Protein AF-0000000078836961 (afdb_homodimer)

Foldseek 3Di:
DPCPPLNVLVVCLVVLCVVQVVLVVLQVVLVVLLVPQDPCVLQCVVFFDDDDDEDDDPAFDDPVVLCVLVVADFPDWDWDDQLHFIWIWTQHPVGTWIAGGHPRHTDFCDQVNLLVSSVSTGPDDFHWPDWDWAADDDLVCLPHDDTWIWTWGPDPFRKTFTAHRHYRDGPGIGTNSNVSNLVSLCSNLVPVDNSPDNPDPVNVVSVVSVVSSVVSVVVVVVVVDDCVNCCVVVVVVVVVVVVVVVVVVVPDDPVVVPPPPDD/DPCPPLNVLVVCLVVLCVVQVVLVVLQVVLVVLLVPQDPCVLQCVVFFDDDDDEDDDPAFDDPVVLCVLVVADFPDWDWDDQLHFIWIWTQHPVGTWIAGGHPRHTDFCDQVNLLVSSCSTGPDDFHWPDWDWAADDDLVCLPHDDTWIWTWGPDPFRKTFTAHRHHRDGPGIGTNSNVSNLVSLCSNLVPVDNSPDNPDPVNVVSVVSVVSSVVSVVVVVVVVDDCVNCCVVVVVVVVVVVVVVVVVVVPDDPVVVPPPPDD

Organism: Phenylobacterium zucineum (strain HLK1) (NCBI:txid450851)

Structure (mmCIF, N/CA/C/O backbone):
data_AF-0000000078836961-model_v1
#
loop_
_entity.id
_entity.type
_entity.pdbx_description
1 polymer Peptidase
#
loop_
_atom_site.group_PDB
_atom_site.id
_atom_site.type_symbol
_atom_site.label_atom_id
_atom_site.label_alt_id
_atom_site.label_comp_id
_atom_site.label_asym_id
_atom_site.label_entity_id
_atom_site.label_seq_id
_atom_site.pdbx_PDB_ins_code
_atom_site.Cartn_x
_atom_site.Cartn_y
_atom_site.Cartn_z
_atom_site.occupancy
_atom_site.B_iso_or_equiv
_atom_site.auth_seq_id
_atom_site.auth_comp_id
_atom_site.auth_asym_id
_atom_site.auth_atom_id
_atom_site.pdbx_PDB_model_num
ATOM 1 N N . MET A 1 1 ? 7.582 53 4.668 1 38.72 1 MET A N 1
ATOM 2 C CA . MET A 1 1 ? 7.508 52.188 5.883 1 38.72 1 MET A CA 1
ATOM 3 C C . MET A 1 1 ? 8.312 50.906 5.734 1 38.72 1 MET A C 1
ATOM 5 O O . MET A 1 1 ? 8.039 50.094 4.84 1 38.72 1 MET A O 1
ATOM 9 N N . THR A 1 2 ? 9.5 50.844 5.988 1 48.75 2 THR A N 1
ATOM 10 C CA . THR A 1 2 ? 10.445 49.75 5.844 1 48.75 2 THR A CA 1
ATOM 11 C C . THR A 1 2 ? 9.914 48.469 6.512 1 48.75 2 THR A C 1
ATOM 13 O O . THR A 1 2 ? 9.711 48.469 7.727 1 48.75 2 THR A O 1
ATOM 16 N N . TRP A 1 3 ? 9.133 47.812 5.863 1 58.78 3 TRP A N 1
ATOM 17 C CA . TRP A 1 3 ? 8.555 46.625 6.457 1 58.78 3 TRP A CA 1
ATOM 18 C C . TRP A 1 3 ? 9.648 45.719 7.004 1 58.78 3 TRP A C 1
ATOM 20 O O . TRP A 1 3 ? 10.555 45.312 6.27 1 58.78 3 TRP A O 1
ATOM 30 N N . SER A 1 4 ? 9.945 45.75 8.289 1 77.62 4 SER A N 1
ATOM 31 C CA . SER A 1 4 ? 10.891 44.844 8.914 1 77.62 4 SER A CA 1
ATOM 32 C C . SER A 1 4 ? 10.594 43.375 8.523 1 77.62 4 SER A C 1
ATOM 34 O O . SER A 1 4 ? 9.453 43.031 8.234 1 77.62 4 SER A O 1
ATOM 36 N N . PRO A 1 5 ? 11.586 42.719 8.016 1 84.88 5 PRO A N 1
ATOM 37 C CA . PRO A 1 5 ? 11.438 41.344 7.613 1 84.88 5 PRO A CA 1
ATOM 38 C C . PRO A 1 5 ? 10.445 40.562 8.492 1 84.88 5 PRO A C 1
ATOM 40 O O . PRO A 1 5 ? 9.688 39.719 7.996 1 84.88 5 PRO A O 1
ATOM 43 N N . MET A 1 6 ? 10.297 40.938 9.656 1 87.25 6 MET A N 1
ATOM 44 C CA . MET A 1 6 ? 9.391 40.25 10.57 1 87.25 6 MET A CA 1
ATOM 45 C C . MET A 1 6 ? 7.949 40.656 10.32 1 87.25 6 MET A C 1
ATOM 47 O O . MET A 1 6 ? 7.031 39.844 10.461 1 87.25 6 MET A O 1
ATOM 51 N N . TYR A 1 7 ? 7.816 41.844 10 1 89.38 7 TYR A N 1
ATOM 52 C CA . TYR A 1 7 ? 6.477 42.344 9.664 1 89.38 7 TYR A CA 1
ATOM 53 C C . TYR A 1 7 ? 5.938 41.625 8.43 1 89.38 7 TYR A C 1
ATOM 55 O O . TYR A 1 7 ? 4.766 41.25 8.383 1 89.38 7 TYR A O 1
ATOM 63 N N . LEU A 1 8 ? 6.785 41.438 7.469 1 91 8 LEU A N 1
ATOM 64 C CA . LEU A 1 8 ? 6.391 40.75 6.242 1 91 8 LEU A CA 1
ATOM 65 C C . LEU A 1 8 ? 6.012 39.281 6.527 1 91 8 LEU A C 1
ATOM 67 O O . LEU A 1 8 ? 5.02 38.781 5.996 1 91 8 LEU A O 1
ATOM 71 N N . ILE A 1 9 ? 6.824 38.625 7.363 1 92.25 9 ILE A N 1
ATOM 72 C CA . ILE A 1 9 ? 6.547 37.25 7.699 1 92.25 9 ILE A CA 1
ATOM 73 C C . ILE A 1 9 ? 5.199 37.125 8.414 1 92.25 9 ILE A C 1
ATOM 75 O O . ILE A 1 9 ? 4.398 36.25 8.117 1 92.25 9 ILE A O 1
ATOM 79 N N . ARG A 1 10 ? 4.992 38.094 9.32 1 91.69 10 ARG A N 1
ATOM 80 C CA . ARG A 1 10 ? 3.738 38.094 10.062 1 91.69 10 ARG A CA 1
ATOM 81 C C . ARG A 1 10 ? 2.551 38.312 9.133 1 91.69 10 ARG A C 1
ATOM 83 O O . ARG A 1 10 ? 1.529 37.625 9.242 1 91.69 10 ARG A O 1
ATOM 90 N N . TRP A 1 11 ? 2.756 39.25 8.273 1 90.62 11 TRP A N 1
ATOM 91 C CA . TRP A 1 11 ? 1.694 39.594 7.336 1 90.62 11 TRP A CA 1
ATOM 92 C C . TRP A 1 11 ? 1.412 38.438 6.383 1 90.62 11 TRP A C 1
ATOM 94 O O . TRP A 1 11 ? 0.256 38.062 6.176 1 90.62 11 TRP A O 1
ATOM 104 N N . LEU A 1 12 ? 2.375 37.844 5.836 1 92.56 12 LEU A N 1
ATOM 105 C CA . LEU A 1 12 ? 2.217 36.719 4.922 1 92.56 12 LEU A CA 1
ATOM 106 C C . LEU A 1 12 ? 1.628 35.5 5.645 1 92.56 12 LEU A C 1
ATOM 108 O O . LEU A 1 12 ? 0.776 34.812 5.094 1 92.56 12 LEU A O 1
ATOM 112 N N . HIS A 1 13 ? 2.158 35.281 6.859 1 93.12 13 HIS A N 1
ATOM 113 C CA . HIS A 1 13 ? 1.645 34.156 7.641 1 93.12 13 HIS A CA 1
ATOM 114 C C . HIS A 1 13 ? 0.149 34.312 7.898 1 93.12 13 HIS A C 1
ATOM 116 O O . HIS A 1 13 ? -0.603 33.344 7.793 1 93.12 13 HIS A O 1
ATOM 122 N N . LYS A 1 14 ? -0.235 35.5 8.211 1 91.81 14 LYS A N 1
ATOM 123 C CA . LYS A 1 14 ? -1.642 35.781 8.477 1 91.81 14 LYS A CA 1
ATOM 124 C C . LYS A 1 14 ? -2.506 35.469 7.254 1 91.81 14 LYS A C 1
ATOM 126 O O . LYS A 1 14 ? -3.494 34.75 7.344 1 91.81 14 LYS A O 1
ATOM 131 N N . TRP A 1 15 ? -2.17 35.969 6.109 1 90 15 TRP A N 1
ATOM 132 C CA . TRP A 1 15 ? -2.973 35.875 4.898 1 90 15 TRP A CA 1
ATOM 133 C C . TRP A 1 15 ? -2.902 34.438 4.332 1 90 15 TRP A C 1
ATOM 135 O O . TRP A 1 15 ? -3.91 33.906 3.873 1 90 15 TRP A O 1
ATOM 145 N N . PHE A 1 16 ? -1.738 33.812 4.34 1 91.5 16 PHE A N 1
ATOM 146 C CA . PHE A 1 16 ? -1.614 32.406 3.912 1 91.5 16 PHE A CA 1
ATOM 147 C C . PHE A 1 16 ? -2.359 31.484 4.863 1 91.5 16 PHE A C 1
ATOM 149 O O . PHE A 1 16 ? -2.924 30.484 4.438 1 91.5 16 PHE A O 1
ATOM 156 N N . GLY A 1 17 ? -2.266 31.859 6.09 1 91.19 17 GLY A N 1
ATOM 157 C CA . GLY A 1 17 ? -2.998 31.078 7.078 1 91.19 17 GLY A CA 1
ATOM 158 C C . GLY A 1 17 ? -4.492 31.047 6.82 1 91.19 17 GLY A C 1
ATOM 159 O O . GLY A 1 17 ? -5.152 30.047 7.102 1 91.19 17 GLY A O 1
ATOM 160 N N . LEU A 1 18 ? -4.969 32.094 6.27 1 86.56 18 LEU A N 1
ATOM 161 C CA . LEU A 1 18 ? -6.395 32.156 5.965 1 86.56 18 LEU A CA 1
ATOM 162 C C . LEU A 1 18 ? -6.766 31.141 4.871 1 86.56 18 LEU A C 1
ATOM 164 O O . LEU A 1 18 ? -7.82 30.516 4.938 1 86.56 18 LEU A O 1
ATOM 168 N N . VAL A 1 19 ? -5.926 30.969 3.951 1 86.81 19 VAL A N 1
ATOM 169 C CA . VAL A 1 19 ? -6.172 30.094 2.809 1 86.81 19 VAL A CA 1
ATOM 170 C C . VAL A 1 19 ? -5.867 28.641 3.188 1 86.81 19 VAL A C 1
ATOM 172 O O . VAL A 1 19 ? -6.621 27.734 2.846 1 86.81 19 VAL A O 1
ATOM 175 N N . LEU A 1 20 ? -4.859 28.469 4.008 1 92.25 20 LEU A N 1
ATOM 176 C CA . LEU A 1 20 ? -4.312 27.125 4.234 1 92.25 20 LEU A CA 1
ATOM 177 C C . LEU A 1 20 ? -4.703 26.609 5.609 1 92.25 20 LEU A C 1
ATOM 179 O O . LEU A 1 20 ? -4.582 25.406 5.883 1 92.25 20 LEU A O 1
ATOM 183 N N . GLY A 1 21 ? -5.156 27.531 6.457 1 88.94 21 GLY A N 1
ATOM 184 C CA . GLY A 1 21 ? -5.449 27.141 7.828 1 88.94 21 GLY A CA 1
ATOM 185 C C . GLY A 1 21 ? -6.473 26.031 7.918 1 88.94 21 GLY A C 1
ATOM 186 O O . GLY A 1 21 ? -6.289 25.062 8.664 1 88.94 21 GLY A O 1
ATOM 187 N N . LEU A 1 22 ? -7.531 26.188 7.117 1 91.44 22 LEU A N 1
ATOM 188 C CA . LEU A 1 22 ? -8.562 25.141 7.113 1 91.44 22 LEU A CA 1
ATOM 189 C C . LEU A 1 22 ? -8 23.828 6.586 1 91.44 22 LEU A C 1
ATOM 191 O O . LEU A 1 22 ? -8.297 22.766 7.129 1 91.44 22 LEU A O 1
ATOM 195 N N . GLN A 1 23 ? -7.227 23.938 5.574 1 93.62 23 GLN A N 1
ATOM 196 C CA . GLN A 1 23 ? -6.621 22.734 5.004 1 93.62 23 GLN A CA 1
ATOM 197 C C . GLN A 1 23 ? -5.703 22.062 6.016 1 93.62 23 GLN A C 1
ATOM 199 O O . GLN A 1 23 ? -5.664 20.828 6.09 1 93.62 23 GLN A O 1
ATOM 204 N N . PHE A 1 24 ? -5 22.844 6.773 1 92.88 24 PHE A N 1
ATOM 205 C CA . PHE A 1 24 ? -4.141 22.281 7.809 1 92.88 24 PHE A CA 1
ATOM 206 C C . PHE A 1 24 ? -4.957 21.516 8.844 1 92.88 24 PHE A C 1
ATOM 208 O O . PHE A 1 24 ? -4.551 20.438 9.281 1 92.88 24 PHE A O 1
ATOM 215 N N . LEU A 1 25 ? -5.996 22.078 9.18 1 93.62 25 LEU A N 1
ATOM 216 C CA . LEU A 1 25 ? -6.871 21.406 10.133 1 93.62 25 LEU A CA 1
ATOM 217 C C . LEU A 1 25 ? -7.398 20.094 9.555 1 93.62 25 LEU A C 1
ATOM 219 O O . LEU A 1 25 ? -7.406 19.062 10.234 1 93.62 25 LEU A O 1
ATOM 223 N N . LEU A 1 26 ? -7.805 20.125 8.32 1 96.25 26 LEU A N 1
ATOM 224 C CA . LEU A 1 26 ? -8.312 18.922 7.66 1 96.25 26 LEU A CA 1
ATOM 225 C C . LEU A 1 26 ? -7.227 17.859 7.578 1 96.25 26 LEU A C 1
ATOM 227 O O . LEU A 1 26 ? -7.508 16.672 7.758 1 96.25 26 LEU A O 1
ATOM 231 N N . TRP A 1 27 ? -6 18.297 7.305 1 96.5 27 TRP A N 1
ATOM 232 C CA . TRP A 1 27 ? -4.879 17.359 7.254 1 96.5 27 TRP A CA 1
ATOM 233 C C . TRP A 1 27 ? -4.633 16.734 8.625 1 96.5 27 TRP A C 1
ATOM 235 O O . TRP A 1 27 ? -4.422 15.523 8.734 1 96.5 27 TRP A O 1
ATOM 245 N N . ALA A 1 28 ? -4.617 17.531 9.656 1 94.5 28 ALA A N 1
ATOM 246 C CA . ALA A 1 28 ? -4.371 17.031 11.008 1 94.5 28 ALA A CA 1
ATOM 247 C C . ALA A 1 28 ? -5.477 16.078 11.445 1 94.5 28 ALA A C 1
ATOM 249 O O . ALA A 1 28 ? -5.203 15.023 12.023 1 94.5 28 ALA A O 1
ATOM 250 N N . LEU A 1 29 ? -6.691 16.469 11.156 1 95.94 29 LEU A N 1
ATOM 251 C CA . LEU A 1 29 ? -7.828 15.648 11.562 1 95.94 29 LEU A CA 1
ATOM 252 C C . LEU A 1 29 ? -7.844 14.328 10.797 1 95.94 29 LEU A C 1
ATOM 254 O O . LEU A 1 29 ? -8.016 13.258 11.398 1 95.94 29 LEU A O 1
ATOM 258 N N . SER A 1 30 ? -7.688 14.383 9.5 1 96.69 30 SER A N 1
ATOM 259 C CA . SER A 1 30 ? -7.68 13.156 8.711 1 96.69 30 SER A CA 1
ATOM 260 C C . SER A 1 30 ? -6.504 12.258 9.094 1 96.69 30 SER A C 1
ATOM 262 O O . SER A 1 30 ? -6.652 11.039 9.195 1 96.69 30 SER A O 1
ATOM 264 N N . GLY A 1 31 ? -5.344 12.898 9.312 1 95.44 31 GLY A N 1
ATOM 265 C CA . GLY A 1 31 ? -4.211 12.133 9.805 1 95.44 31 GLY A CA 1
ATOM 266 C C . GLY A 1 31 ? -4.484 11.461 11.141 1 95.44 31 GLY A C 1
ATOM 267 O O . GLY A 1 31 ? -4.129 10.297 11.336 1 95.44 31 GLY A O 1
ATOM 268 N N . ALA A 1 32 ? -5.078 12.156 12.039 1 95 32 ALA A N 1
ATOM 269 C CA . ALA A 1 32 ? -5.406 11.609 13.352 1 95 32 ALA A CA 1
ATOM 270 C C . ALA A 1 32 ? -6.375 10.438 13.227 1 95 32 ALA A C 1
ATOM 272 O O . ALA A 1 32 ? -6.207 9.414 13.898 1 95 32 ALA A O 1
ATOM 273 N N . VAL A 1 33 ? -7.309 10.578 12.375 1 95.75 33 VAL A N 1
ATOM 274 C CA . VAL A 1 33 ? -8.273 9.508 12.156 1 95.75 33 VAL A CA 1
ATOM 275 C C . VAL A 1 33 ? -7.555 8.266 11.633 1 95.75 33 VAL A C 1
ATOM 277 O O . VAL A 1 33 ? -7.766 7.16 12.141 1 95.75 33 VAL A O 1
ATOM 280 N N . MET A 1 34 ? -6.73 8.43 10.672 1 96.06 34 MET A N 1
ATOM 281 C CA . MET A 1 34 ? -5.988 7.305 10.102 1 96.06 34 MET A CA 1
ATOM 282 C C . MET A 1 34 ? -5.09 6.664 11.148 1 96.06 34 MET A C 1
ATOM 284 O O . MET A 1 34 ? -4.973 5.438 11.211 1 96.06 34 MET A O 1
ATOM 288 N N . ALA A 1 35 ? -4.52 7.461 11.977 1 94.75 35 ALA A N 1
ATOM 289 C CA . ALA A 1 35 ? -3.619 6.938 13 1 94.75 35 ALA A CA 1
ATOM 290 C C . ALA A 1 35 ? -4.395 6.207 14.094 1 94.75 35 ALA A C 1
ATOM 292 O O . ALA A 1 35 ? -3.887 5.258 14.695 1 94.75 35 ALA A O 1
ATOM 293 N N . LEU A 1 36 ? -5.582 6.594 14.359 1 94.69 36 LEU A N 1
ATOM 294 C CA . LEU A 1 36 ? -6.391 6.043 15.438 1 94.69 36 LEU A CA 1
ATOM 295 C C . LEU A 1 36 ? -7.031 4.723 15.016 1 94.69 36 LEU A C 1
ATOM 297 O O . LEU A 1 36 ? -7.281 3.854 15.859 1 94.69 36 LEU A O 1
ATOM 301 N N . LEU A 1 37 ? -7.254 4.559 13.734 1 94.62 37 LEU A N 1
ATOM 302 C CA . LEU A 1 37 ? -7.895 3.348 13.242 1 94.62 37 LEU A CA 1
ATOM 303 C C . LEU A 1 37 ? -6.902 2.193 13.172 1 94.62 37 LEU A C 1
ATOM 305 O O . LEU A 1 37 ? -5.812 2.34 12.609 1 94.62 37 LEU A O 1
ATOM 309 N N . ASP A 1 38 ? -7.285 1.109 13.75 1 92 38 ASP A N 1
ATOM 310 C CA . ASP A 1 38 ? -6.445 -0.085 13.766 1 92 38 ASP A CA 1
ATOM 311 C C . ASP A 1 38 ? -6.176 -0.588 12.352 1 92 38 ASP A C 1
ATOM 313 O O . ASP A 1 38 ? -7.109 -0.951 11.625 1 92 38 ASP A O 1
ATOM 317 N N . HIS A 1 39 ? -4.961 -0.664 12.055 1 90.94 39 HIS A N 1
ATOM 318 C CA . HIS A 1 39 ? -4.586 -1.046 10.695 1 90.94 39 HIS A CA 1
ATOM 319 C C . HIS A 1 39 ? -5.039 -2.469 10.383 1 90.94 39 HIS A C 1
ATOM 321 O O . HIS A 1 39 ? -5.406 -2.77 9.242 1 90.94 39 HIS A O 1
ATOM 327 N N . HIS A 1 40 ? -5.066 -3.377 11.305 1 90.56 40 HIS A N 1
ATOM 328 C CA . HIS A 1 40 ? -5.516 -4.75 11.078 1 90.56 40 HIS A CA 1
ATOM 329 C C . HIS A 1 40 ? -7.012 -4.801 10.797 1 90.56 40 HIS A C 1
ATOM 331 O O . HIS A 1 40 ? -7.465 -5.613 9.984 1 90.56 40 HIS A O 1
ATOM 337 N N . LYS A 1 41 ? -7.691 -3.924 11.43 1 92.69 41 LYS A N 1
ATOM 338 C CA . LYS A 1 41 ? -9.125 -3.836 11.156 1 92.69 41 LYS A CA 1
ATOM 339 C C . LYS A 1 41 ? -9.383 -3.236 9.773 1 92.69 41 LYS A C 1
ATOM 341 O O . LYS A 1 41 ? -10.266 -3.701 9.047 1 92.69 41 LYS A O 1
ATOM 346 N N . VAL A 1 42 ? -8.617 -2.258 9.453 1 94.06 42 VAL A N 1
ATOM 347 C CA . VAL A 1 42 ? -8.766 -1.592 8.164 1 94.06 42 VAL A CA 1
ATOM 348 C C . VAL A 1 42 ? -8.477 -2.58 7.035 1 94.06 42 VAL A C 1
ATOM 350 O O . VAL A 1 42 ? -9.203 -2.633 6.043 1 94.06 42 VAL A O 1
ATOM 353 N N . SER A 1 43 ? -7.48 -3.387 7.133 1 92.88 43 SER A N 1
ATOM 354 C CA . SER A 1 43 ? -7.078 -4.316 6.082 1 92.88 43 SER A CA 1
ATOM 355 C C . SER A 1 43 ? -8.133 -5.402 5.875 1 92.88 43 SER A C 1
ATOM 357 O O . SER A 1 43 ? -8.203 -6.004 4.805 1 92.88 43 SER A O 1
ATOM 359 N N . GLY A 1 44 ? -8.875 -5.699 6.895 1 93.81 44 GLY A N 1
ATOM 360 C CA . GLY A 1 44 ? -9.883 -6.742 6.809 1 93.81 44 GLY A CA 1
ATOM 361 C C . GLY A 1 44 ? -9.297 -8.141 6.84 1 93.81 44 GLY A C 1
ATOM 362 O O . GLY A 1 44 ? -10 -9.117 6.566 1 93.81 44 GLY A O 1
ATOM 363 N N . GLU A 1 45 ? -8.047 -8.273 7.148 1 91.94 45 GLU A N 1
ATOM 364 C CA . GLU A 1 45 ? -7.363 -9.555 7.117 1 91.94 45 GLU A CA 1
ATOM 365 C C . GLU A 1 45 ? -8.016 -10.555 8.07 1 91.94 45 GLU A C 1
ATOM 367 O O . GLU A 1 45 ? -8.055 -11.758 7.785 1 91.94 45 GLU A O 1
ATOM 372 N N . HIS A 1 46 ? -8.523 -10.062 9.102 1 91.94 46 HIS A N 1
ATOM 373 C CA . HIS A 1 46 ? -9.117 -10.945 10.102 1 91.94 46 HIS A CA 1
ATOM 374 C C . HIS A 1 46 ? -10.445 -11.523 9.617 1 91.94 46 HIS A C 1
ATOM 376 O O . HIS A 1 46 ? -10.93 -12.516 10.164 1 91.94 46 HIS A O 1
ATOM 382 N N . ALA A 1 47 ? -11.008 -10.867 8.641 1 94.56 47 ALA A N 1
ATOM 383 C CA . ALA A 1 47 ? -12.289 -11.328 8.102 1 94.56 47 ALA A CA 1
ATOM 384 C C . ALA A 1 47 ? -12.086 -12.445 7.09 1 94.56 47 ALA A C 1
ATOM 386 O O . ALA A 1 47 ? -13.039 -13.125 6.707 1 94.56 47 ALA A O 1
ATOM 387 N N . LEU A 1 48 ? -10.93 -12.641 6.672 1 94.94 48 LEU A N 1
ATOM 388 C CA . LEU A 1 48 ? -10.625 -13.664 5.672 1 94.94 48 LEU A CA 1
ATOM 389 C C . LEU A 1 48 ? -10.18 -14.961 6.34 1 94.94 48 LEU A C 1
ATOM 391 O O . LEU A 1 48 ? -9.234 -14.969 7.133 1 94.94 48 LEU A O 1
ATOM 395 N N . ALA A 1 49 ? -10.82 -15.984 6.008 1 90.69 49 ALA A N 1
ATOM 396 C CA . ALA A 1 49 ? -10.453 -17.297 6.527 1 90.69 49 ALA A CA 1
ATOM 397 C C . ALA A 1 49 ? -9.18 -17.812 5.867 1 90.69 49 ALA A C 1
ATOM 399 O O . ALA A 1 49 ? -8.906 -17.516 4.703 1 90.69 49 ALA A O 1
ATOM 400 N N . PRO A 1 50 ? -8.43 -18.562 6.621 1 82.62 50 PRO A N 1
ATOM 401 C CA . PRO A 1 50 ? -7.273 -19.203 5.988 1 82.62 50 PRO A CA 1
ATOM 402 C C . PRO A 1 50 ? -7.672 -20.172 4.887 1 82.62 50 PRO A C 1
ATOM 404 O O . PRO A 1 50 ? -8.805 -20.656 4.871 1 82.62 50 PRO A O 1
ATOM 407 N N . PRO A 1 51 ? -6.68 -20.344 3.936 1 73.56 51 PRO A N 1
ATOM 408 C CA . PRO A 1 51 ? -6.988 -21.297 2.875 1 73.56 51 PRO A CA 1
ATOM 409 C C . PRO A 1 51 ? -7.383 -22.672 3.42 1 73.56 51 PRO A C 1
ATOM 411 O O . PRO A 1 51 ? -6.832 -23.125 4.43 1 73.56 51 PRO A O 1
ATOM 414 N N . ALA A 1 52 ? -8.32 -23.188 2.771 1 69.5 52 ALA A N 1
ATOM 415 C CA . ALA A 1 52 ? -8.82 -24.5 3.17 1 69.5 52 ALA A CA 1
ATOM 416 C C . ALA A 1 52 ? -7.746 -25.578 3.002 1 69.5 52 ALA A C 1
ATOM 418 O O . ALA A 1 52 ? -6.996 -25.562 2.021 1 69.5 52 ALA A O 1
ATOM 419 N N . GLU A 1 53 ? -7.562 -26.312 4.027 1 74.31 53 GLU A N 1
ATOM 420 C CA . GLU A 1 53 ? -6.742 -27.516 3.891 1 74.31 53 GLU A CA 1
ATOM 421 C C . GLU A 1 53 ? -7.57 -28.688 3.371 1 74.31 53 GLU A C 1
ATOM 423 O O . GLU A 1 53 ? -8.422 -29.219 4.09 1 74.31 53 GLU A O 1
ATOM 428 N N . ILE A 1 54 ? -7.406 -28.891 2.068 1 78.12 54 ILE A N 1
ATOM 429 C CA . ILE A 1 54 ? -8.148 -30.016 1.513 1 78.12 54 ILE A CA 1
ATOM 430 C C . ILE A 1 54 ? -7.184 -31.141 1.182 1 78.12 54 ILE A C 1
ATOM 432 O O . ILE A 1 54 ? -6.008 -30.906 0.894 1 78.12 54 ILE A O 1
ATOM 436 N N . PRO A 1 55 ? -7.73 -32.375 1.341 1 77.69 55 PRO A N 1
ATOM 437 C CA . PRO A 1 55 ? -6.871 -33.5 0.974 1 77.69 55 PRO A CA 1
ATOM 438 C C . PRO A 1 55 ? -6.395 -33.406 -0.475 1 77.69 55 PRO A C 1
ATOM 440 O O . PRO A 1 55 ? -7.059 -32.812 -1.32 1 77.69 55 PRO A O 1
ATOM 443 N N . ALA A 1 56 ? -5.207 -33.938 -0.635 1 74.88 56 ALA A N 1
ATOM 444 C CA . ALA A 1 56 ? -4.68 -34 -1.996 1 74.88 56 ALA A CA 1
ATOM 445 C C . ALA A 1 56 ? -5.676 -34.656 -2.945 1 74.88 56 ALA A C 1
ATOM 447 O O . ALA A 1 56 ? -6.418 -35.562 -2.549 1 74.88 56 ALA A O 1
ATOM 448 N N . ALA A 1 57 ? -5.645 -34.094 -4.125 1 73.38 57 ALA A N 1
ATOM 449 C CA . ALA A 1 57 ? -6.555 -34.656 -5.121 1 73.38 57 ALA A CA 1
ATOM 450 C C . ALA A 1 57 ? -6.234 -36.125 -5.387 1 73.38 57 ALA A C 1
ATOM 452 O O . ALA A 1 57 ? -5.066 -36.5 -5.52 1 73.38 57 ALA A O 1
ATOM 453 N N . ALA A 1 58 ? -7.344 -36.969 -5.328 1 71.12 58 ALA A N 1
ATOM 454 C CA . ALA A 1 58 ? -7.164 -38.375 -5.574 1 71.12 58 ALA A CA 1
ATOM 455 C C . ALA A 1 58 ? -6.664 -38.625 -6.996 1 71.12 58 ALA A C 1
ATOM 457 O O . ALA A 1 58 ? -5.824 -39.5 -7.215 1 71.12 58 ALA A O 1
ATOM 458 N N . SER A 1 59 ? -7.246 -37.969 -7.953 1 80.75 59 SER A N 1
ATOM 459 C CA . SER A 1 59 ? -6.832 -38.094 -9.352 1 80.75 59 SER A CA 1
ATOM 460 C C . SER A 1 59 ? -6.793 -36.719 -10.023 1 80.75 59 SER A C 1
ATOM 462 O O . SER A 1 59 ? -7.73 -35.938 -9.898 1 80.75 59 SER A O 1
ATOM 464 N N . LEU A 1 60 ? -5.641 -36.406 -10.594 1 85.75 60 LEU A N 1
ATOM 465 C CA . LEU A 1 60 ? -5.48 -35.156 -11.328 1 85.75 60 LEU A CA 1
ATOM 466 C C . LEU A 1 60 ? -5.453 -35.406 -12.836 1 85.75 60 LEU A C 1
ATOM 468 O O . LEU A 1 60 ? -4.852 -36.375 -13.297 1 85.75 60 LEU A O 1
ATOM 472 N N . LEU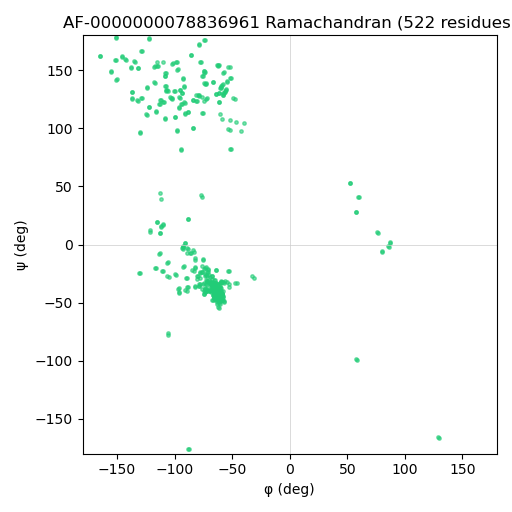 A 1 61 ? -6.238 -34.594 -13.477 1 87.62 61 LEU A N 1
ATOM 473 C CA . LEU A 1 61 ? -6.207 -34.656 -14.93 1 87.62 61 LEU A CA 1
ATOM 474 C C . LEU A 1 61 ? -4.789 -34.438 -15.453 1 87.62 61 LEU A C 1
ATOM 476 O O . LEU A 1 61 ? -4.094 -33.531 -15.016 1 87.62 61 LEU A O 1
ATOM 480 N N . PRO A 1 62 ? -4.418 -35.375 -16.375 1 85.06 62 PRO A N 1
ATOM 481 C CA . PRO A 1 62 ? -3.098 -35.156 -16.969 1 85.06 62 PRO A CA 1
ATOM 482 C C . PRO A 1 62 ? -3.002 -33.844 -17.734 1 85.06 62 PRO A C 1
ATOM 484 O O . PRO A 1 62 ? -4.004 -33.375 -18.266 1 85.06 62 PRO A O 1
ATOM 487 N N . LEU A 1 63 ? -1.809 -33.344 -17.828 1 83.81 63 LEU A N 1
ATOM 488 C CA . LEU A 1 63 ? -1.569 -32.031 -18.422 1 83.81 63 LEU A CA 1
ATOM 489 C C . LEU A 1 63 ? -2.031 -32.031 -19.875 1 83.81 63 LEU A C 1
ATOM 491 O O . LEU A 1 63 ? -2.543 -31 -20.359 1 83.81 63 LEU A O 1
ATOM 495 N N . ALA A 1 64 ? -1.826 -33.125 -20.547 1 83.38 64 ALA A N 1
ATOM 496 C CA . ALA A 1 64 ? -2.258 -33.219 -21.938 1 83.38 64 ALA A CA 1
ATOM 497 C C . ALA A 1 64 ? -3.758 -32.969 -22.062 1 83.38 64 ALA A C 1
ATOM 499 O O . ALA A 1 64 ? -4.207 -32.281 -22.969 1 83.38 64 ALA A O 1
ATOM 500 N N . ARG A 1 65 ? -4.406 -33.5 -21.125 1 88.38 65 ARG A N 1
ATOM 501 C CA . ARG A 1 65 ? -5.859 -33.344 -21.156 1 88.38 65 ARG A CA 1
ATOM 502 C C . ARG A 1 65 ? -6.27 -31.922 -20.766 1 88.38 65 ARG A C 1
ATOM 504 O O . ARG A 1 65 ? -7.262 -31.406 -21.281 1 88.38 65 ARG A O 1
ATOM 511 N N . VAL A 1 66 ? -5.527 -31.328 -19.891 1 89.5 66 VAL A N 1
ATOM 512 C CA . VAL A 1 66 ? -5.77 -29.953 -19.516 1 89.5 66 VAL A CA 1
ATOM 513 C C . VAL A 1 66 ? -5.574 -29.047 -20.719 1 89.5 66 VAL A C 1
ATOM 515 O O . VAL A 1 66 ? -6.383 -28.141 -20.969 1 89.5 66 VAL A O 1
ATOM 518 N N . THR A 1 67 ? -4.562 -29.312 -21.453 1 86.06 67 THR A N 1
ATOM 519 C CA . THR A 1 67 ? -4.277 -28.531 -22.641 1 86.06 67 THR A CA 1
ATOM 520 C C . THR A 1 67 ? -5.406 -28.672 -23.656 1 86.06 67 THR A C 1
ATOM 522 O O . THR A 1 67 ? -5.816 -27.672 -24.281 1 86.06 67 THR A O 1
ATOM 525 N N . ASP A 1 68 ? -5.809 -29.891 -23.766 1 87.75 68 ASP A N 1
ATOM 526 C CA . ASP A 1 68 ? -6.918 -30.125 -24.688 1 87.75 68 ASP A CA 1
ATOM 527 C C . ASP A 1 68 ? -8.164 -29.359 -24.25 1 87.75 68 ASP A C 1
ATOM 529 O O . ASP A 1 68 ? -8.844 -28.75 -25.094 1 87.75 68 ASP A O 1
ATOM 533 N N . ALA A 1 69 ? -8.391 -29.391 -23.016 1 89.75 69 ALA A N 1
ATOM 534 C CA . ALA A 1 69 ? -9.57 -28.734 -22.469 1 89.75 69 ALA A CA 1
ATOM 535 C C . ALA A 1 69 ? -9.453 -27.219 -22.609 1 89.75 69 ALA A C 1
ATOM 537 O O . ALA A 1 69 ? -10.453 -26.516 -22.797 1 89.75 69 ALA A O 1
ATOM 538 N N . ALA A 1 70 ? -8.25 -26.656 -22.5 1 87.38 70 ALA A N 1
ATOM 539 C CA . ALA A 1 70 ? -8.008 -25.219 -22.625 1 87.38 70 ALA A CA 1
ATOM 540 C C . ALA A 1 70 ? -8.281 -24.75 -24.047 1 87.38 70 ALA A C 1
ATOM 542 O O . ALA A 1 70 ? -8.781 -23.641 -24.25 1 87.38 70 ALA A O 1
ATOM 543 N N . GLY A 1 71 ? -7.922 -25.531 -25 1 85.94 71 GLY A N 1
ATOM 544 C CA . GLY A 1 71 ? -8.195 -25.219 -26.406 1 85.94 71 GLY A CA 1
ATOM 545 C C . GLY A 1 71 ? -7.211 -24.234 -27 1 85.94 71 GLY A C 1
ATOM 546 O O . GLY A 1 71 ? -7.336 -23.859 -28.156 1 85.94 71 GLY A O 1
ATOM 547 N N . GLN A 1 72 ? -6.34 -23.688 -26.266 1 86.69 72 GLN A N 1
ATOM 548 C CA . GLN A 1 72 ? -5.301 -22.734 -26.656 1 86.69 72 GLN A CA 1
ATOM 549 C C . GLN A 1 72 ? -4.012 -22.984 -25.891 1 86.69 72 GLN A C 1
ATOM 551 O O . GLN A 1 72 ? -4.02 -23.672 -24.859 1 86.69 72 GLN A O 1
ATOM 556 N N . PRO A 1 73 ? -2.9 -22.5 -26.438 1 82.75 73 PRO A N 1
ATOM 557 C CA . PRO A 1 73 ? -1.647 -22.656 -25.703 1 82.75 73 PRO A CA 1
ATOM 558 C C . PRO A 1 73 ? -1.713 -22.078 -24.281 1 82.75 73 PRO A C 1
ATOM 560 O O . PRO A 1 73 ? -2.184 -20.953 -24.094 1 82.75 73 PRO A O 1
ATOM 563 N N . ILE A 1 74 ? -1.262 -22.812 -23.328 1 85.75 74 ILE A N 1
ATOM 564 C CA . ILE A 1 74 ? -1.285 -22.406 -21.922 1 85.75 74 ILE A CA 1
ATOM 565 C C . ILE A 1 74 ? -0.066 -21.547 -21.609 1 85.75 74 ILE A C 1
ATOM 567 O O . ILE A 1 74 ? 1.07 -21.938 -21.875 1 85.75 74 ILE A O 1
ATOM 571 N N . THR A 1 75 ? -0.308 -20.391 -21.109 1 83.12 75 THR A N 1
ATOM 572 C CA . THR A 1 75 ? 0.787 -19.484 -20.75 1 83.12 75 THR A CA 1
ATOM 573 C C . THR A 1 75 ? 1.077 -19.562 -19.25 1 83.12 75 THR A C 1
ATOM 575 O O . THR A 1 75 ? 2.184 -19.234 -18.812 1 83.12 75 THR A O 1
ATOM 578 N N . LYS A 1 76 ? 0.062 -19.938 -18.484 1 88.31 76 LYS A N 1
ATOM 579 C CA . LYS A 1 76 ? 0.199 -20.156 -17.047 1 88.31 76 LYS A CA 1
ATOM 580 C C . LYS A 1 76 ? -0.781 -21.219 -16.562 1 88.31 76 LYS A C 1
ATOM 582 O O . LYS A 1 76 ? -1.919 -21.281 -17.031 1 88.31 76 LYS A O 1
ATOM 587 N N . LEU A 1 77 ? -0.314 -21.984 -15.672 1 92.19 77 LEU A N 1
ATOM 588 C CA . LEU A 1 77 ? -1.146 -23.016 -15.078 1 92.19 77 LEU A CA 1
ATOM 589 C C . LEU A 1 77 ? -0.948 -23.078 -13.562 1 92.19 77 LEU A C 1
ATOM 591 O O . LEU A 1 77 ? 0.187 -23.047 -13.086 1 92.19 77 LEU A O 1
ATOM 595 N N . ARG A 1 78 ? -2.092 -23.094 -12.93 1 94.81 78 ARG A N 1
ATOM 596 C CA . ARG A 1 78 ? -2.033 -23.203 -11.477 1 94.81 78 ARG A CA 1
ATOM 597 C C . ARG A 1 78 ? -2.992 -24.266 -10.969 1 94.81 78 ARG A C 1
ATOM 599 O O . ARG A 1 78 ? -4.164 -24.297 -11.352 1 94.81 78 ARG A O 1
ATOM 606 N N . LEU A 1 79 ? -2.438 -25.203 -10.227 1 91.94 79 LEU A N 1
ATOM 607 C CA . LEU A 1 79 ? -3.264 -26.109 -9.445 1 91.94 79 LEU A CA 1
ATOM 608 C C . LEU A 1 79 ? -3.486 -25.578 -8.039 1 91.94 79 LEU A C 1
ATOM 610 O O . LEU A 1 79 ? -2.525 -25.328 -7.305 1 91.94 79 LEU A O 1
ATOM 614 N N . LYS A 1 80 ? -4.719 -25.406 -7.645 1 90.19 80 LYS A N 1
ATOM 615 C CA . LYS A 1 80 ? -5.035 -24.828 -6.344 1 90.19 80 LYS A CA 1
ATOM 616 C C . LYS A 1 80 ? -6.375 -25.328 -5.82 1 90.19 80 LYS A C 1
ATOM 618 O O . LYS A 1 80 ? -7.203 -25.812 -6.594 1 90.19 80 LYS A O 1
ATOM 623 N N . PRO A 1 81 ? -6.5 -25.203 -4.531 1 89.44 81 PRO A N 1
ATOM 624 C CA . PRO A 1 81 ? -7.832 -25.5 -4 1 89.44 81 PRO A CA 1
ATOM 625 C C . PRO A 1 81 ? -8.844 -24.391 -4.266 1 89.44 81 PRO A C 1
ATOM 627 O O . PRO A 1 81 ? -8.469 -23.203 -4.297 1 89.44 81 PRO A O 1
ATOM 630 N N . LEU A 1 82 ? -10.039 -24.688 -4.488 1 91.62 82 LEU A N 1
ATOM 631 C CA . LEU A 1 82 ? -11.195 -23.797 -4.539 1 91.62 82 LEU A CA 1
ATOM 632 C C . LEU A 1 82 ? -12.336 -24.328 -3.68 1 91.62 82 LEU A C 1
ATOM 634 O O . LEU A 1 82 ? -13.141 -25.141 -4.148 1 91.62 82 LEU A O 1
ATOM 638 N N . TYR A 1 83 ? -12.32 -23.75 -2.426 1 86.06 83 TYR A N 1
ATOM 639 C CA . TYR A 1 83 ? -13.234 -24.234 -1.397 1 86.06 83 TYR A CA 1
ATOM 640 C C . TYR A 1 83 ? -13.023 -25.719 -1.14 1 86.06 83 TYR A C 1
ATOM 642 O O . TYR A 1 83 ? -12.031 -26.109 -0.525 1 86.06 83 TYR A O 1
ATOM 650 N N . ASP A 1 84 ? -13.938 -26.625 -1.784 1 83.5 84 ASP A N 1
ATOM 651 C CA . ASP A 1 84 ? -13.914 -28.047 -1.426 1 83.5 84 ASP A CA 1
ATOM 652 C C . ASP A 1 84 ? -13.398 -28.891 -2.582 1 83.5 84 ASP A C 1
ATOM 654 O O . ASP A 1 84 ? -13.547 -30.125 -2.574 1 83.5 84 ASP A O 1
ATOM 658 N N . SER A 1 85 ? -12.789 -28.25 -3.516 1 87.31 85 SER A N 1
ATOM 659 C CA . SER A 1 85 ? -12.312 -29 -4.672 1 87.31 85 SER A CA 1
ATOM 660 C C . SER A 1 85 ? -11 -28.422 -5.199 1 87.31 85 SER A C 1
ATOM 662 O O . SER A 1 85 ? -10.648 -27.281 -4.879 1 87.31 85 SER A O 1
ATOM 664 N N . TRP A 1 86 ? -10.344 -29.297 -5.98 1 91 86 TRP A N 1
ATOM 665 C CA . TRP A 1 86 ? -9.141 -28.844 -6.676 1 91 86 TRP A CA 1
ATOM 666 C C . TRP A 1 86 ? -9.484 -28.344 -8.078 1 91 86 TRP A C 1
ATOM 668 O O . TRP A 1 86 ? -10.312 -28.938 -8.766 1 91 86 TRP A O 1
ATOM 678 N N . VAL A 1 87 ? -8.781 -27.281 -8.477 1 94.19 87 VAL A N 1
ATOM 679 C CA . VAL A 1 87 ? -9.055 -26.75 -9.805 1 94.19 87 VAL A CA 1
ATOM 680 C C . VAL A 1 87 ? -7.742 -26.391 -10.5 1 94.19 87 VAL A C 1
ATOM 682 O O . VAL A 1 87 ? -6.727 -26.156 -9.844 1 94.19 87 VAL A O 1
ATOM 685 N N . TYR A 1 88 ? -7.797 -26.453 -11.828 1 94.56 88 TYR A N 1
ATOM 686 C CA . TYR A 1 88 ? -6.758 -25.859 -12.664 1 94.56 88 TYR A CA 1
ATOM 687 C C . TYR A 1 88 ? -7.156 -24.469 -13.133 1 94.56 88 TYR A C 1
ATOM 689 O O . TYR A 1 88 ? -8.211 -24.281 -13.734 1 94.56 88 TYR A O 1
ATOM 697 N N . GLU A 1 89 ? -6.359 -23.531 -12.719 1 96.69 89 GLU A N 1
ATOM 698 C CA . GLU A 1 89 ? -6.461 -22.203 -13.32 1 96.69 89 GLU A CA 1
ATOM 699 C C . GLU A 1 89 ? -5.57 -22.094 -14.555 1 96.69 89 GLU A C 1
ATOM 701 O O . GLU A 1 89 ? -4.34 -22.141 -14.445 1 96.69 89 GLU A O 1
ATOM 706 N N . VAL A 1 90 ? -6.172 -21.938 -15.68 1 94.5 90 VAL A N 1
ATOM 707 C CA . VAL A 1 90 ? -5.453 -21.984 -16.953 1 94.5 90 VAL A CA 1
ATOM 708 C C . VAL A 1 90 ? -5.488 -20.594 -17.609 1 94.5 90 VAL A C 1
ATOM 710 O O . VAL A 1 90 ? -6.566 -20.031 -17.812 1 94.5 90 VAL A O 1
ATOM 713 N N . THR A 1 91 ? -4.367 -20.078 -17.828 1 92.25 91 THR A N 1
ATOM 714 C CA . THR A 1 91 ? -4.262 -18.812 -18.547 1 92.25 91 THR A CA 1
ATOM 715 C C . THR A 1 91 ? -3.846 -19.047 -20 1 92.25 91 THR A C 1
ATOM 717 O O . THR A 1 91 ? -2.859 -19.734 -20.266 1 92.25 91 THR A O 1
ATOM 720 N N . THR A 1 92 ? -4.59 -18.547 -20.891 1 89.44 92 THR A N 1
ATOM 721 C CA . THR A 1 92 ? -4.332 -18.594 -22.328 1 89.44 92 THR A CA 1
ATOM 722 C C . THR A 1 92 ? -4.434 -17.188 -22.938 1 89.44 92 THR A C 1
ATOM 724 O O . THR A 1 92 ? -4.828 -16.234 -22.266 1 89.44 92 THR A O 1
ATOM 727 N N . PRO A 1 93 ? -3.967 -17 -24.172 1 86.25 93 PRO A N 1
ATOM 728 C CA . PRO A 1 93 ? -4.172 -15.695 -24.828 1 86.25 93 PRO A CA 1
ATOM 729 C C . PRO A 1 93 ? -5.637 -15.266 -24.828 1 86.25 93 PRO A C 1
ATOM 731 O O . PRO A 1 93 ? -5.93 -14.07 -24.859 1 86.25 93 PRO A O 1
ATOM 734 N N . GLY A 1 94 ? -6.477 -16.203 -24.703 1 89.69 94 GLY A N 1
ATOM 735 C CA . GLY A 1 94 ? -7.898 -15.906 -24.719 1 89.69 94 GLY A CA 1
ATOM 736 C C . GLY A 1 94 ? -8.445 -15.539 -23.359 1 89.69 94 GLY A C 1
ATOM 737 O O . GLY A 1 94 ? -9.609 -15.148 -23.234 1 89.69 94 GLY A O 1
ATOM 738 N N . GLY A 1 95 ? -7.645 -15.688 -22.391 1 92.56 95 GLY A N 1
ATOM 739 C CA . GLY A 1 95 ? -8.086 -15.336 -21.047 1 92.56 95 GLY A CA 1
ATOM 740 C C . GLY A 1 95 ? -7.832 -16.438 -20.031 1 92.56 95 GLY A C 1
ATOM 741 O O . GLY A 1 95 ? -7.043 -17.344 -20.281 1 92.56 95 GLY A O 1
ATOM 742 N N . VAL A 1 96 ? -8.492 -16.266 -18.844 1 95.38 96 VAL A N 1
ATOM 743 C CA . VAL A 1 96 ? -8.297 -17.203 -17.75 1 95.38 96 VAL A CA 1
ATOM 744 C C . VAL A 1 96 ? -9.547 -18.078 -17.578 1 95.38 96 VAL A C 1
ATOM 746 O O . VAL A 1 96 ? -10.672 -17.578 -17.672 1 95.38 96 VAL A O 1
ATOM 749 N N . LYS A 1 97 ? -9.305 -19.359 -17.391 1 94.69 97 LYS A N 1
ATOM 750 C CA . LYS A 1 97 ? -10.383 -20.312 -17.141 1 94.69 97 LYS A CA 1
ATOM 751 C C . LYS A 1 97 ? -10.07 -21.203 -15.938 1 94.69 97 LYS A C 1
ATOM 753 O O . LYS A 1 97 ? -8.906 -21.484 -15.664 1 94.69 97 LYS A O 1
ATOM 758 N N . ILE A 1 98 ? -11.164 -21.625 -15.32 1 96.94 98 ILE A N 1
ATOM 759 C CA . ILE A 1 98 ? -11.047 -22.562 -14.203 1 96.94 98 ILE A CA 1
ATOM 760 C C . ILE A 1 98 ? -11.625 -23.922 -14.594 1 96.94 98 ILE A C 1
ATOM 762 O O . ILE A 1 98 ? -12.773 -24 -15.047 1 96.94 98 ILE A O 1
ATOM 766 N N . LEU A 1 99 ? -10.805 -24.953 -14.453 1 95.88 99 LEU A N 1
ATOM 767 C CA . LEU A 1 99 ? -11.227 -26.312 -14.773 1 95.88 99 LEU A CA 1
ATOM 768 C C . LEU A 1 99 ? -11.188 -27.203 -13.531 1 95.88 99 LEU A C 1
ATOM 770 O O . LEU A 1 99 ? -10.273 -27.094 -12.719 1 95.88 99 LEU A O 1
ATOM 774 N N . ASN A 1 100 ? -12.195 -28.031 -13.43 1 94.75 100 ASN A N 1
ATOM 775 C CA . ASN A 1 100 ? -12.109 -29.062 -12.398 1 94.75 100 ASN A CA 1
ATOM 776 C C . ASN A 1 100 ? -10.867 -29.938 -12.57 1 94.75 100 ASN A C 1
ATOM 778 O O . ASN A 1 100 ? -10.602 -30.438 -13.664 1 94.75 100 ASN A O 1
ATOM 782 N N . ALA A 1 101 ? -10.164 -30.094 -11.523 1 92.94 101 ALA A N 1
ATOM 783 C CA . ALA A 1 101 ? -8.852 -30.734 -11.625 1 92.94 101 ALA A CA 1
ATOM 784 C C . ALA A 1 101 ? -8.984 -32.219 -11.922 1 92.94 101 ALA A C 1
ATOM 786 O O . ALA A 1 101 ? -8.039 -32.844 -12.406 1 92.94 101 ALA A O 1
ATOM 787 N N . SER A 1 102 ? -10.102 -32.844 -11.633 1 90.19 102 SER A N 1
ATOM 788 C CA . SER A 1 102 ? -10.297 -34.281 -11.82 1 90.19 102 SER A CA 1
ATOM 789 C C . SER A 1 102 ? -10.992 -34.562 -13.141 1 90.19 102 SER A C 1
ATOM 791 O O . SER A 1 102 ? -10.633 -35.531 -13.836 1 90.19 102 SER A O 1
ATOM 793 N N . THR A 1 103 ? -11.961 -33.719 -13.523 1 90.94 103 THR A N 1
ATOM 794 C CA . THR A 1 103 ? -12.789 -34.031 -14.672 1 90.94 103 THR A CA 1
ATOM 795 C C . THR A 1 103 ? -12.406 -33.188 -15.875 1 90.94 103 THR A C 1
ATOM 797 O O . THR A 1 103 ? -12.703 -33.531 -17.016 1 90.94 103 THR A O 1
ATOM 800 N N . GLY A 1 104 ? -11.883 -32.031 -15.617 1 92.44 104 GLY A N 1
ATOM 801 C CA . GLY A 1 104 ? -11.539 -31.125 -16.688 1 92.44 104 GLY A CA 1
ATOM 802 C C . GLY A 1 104 ? -12.695 -30.234 -17.109 1 92.44 104 GLY A C 1
ATOM 803 O O . GLY A 1 104 ? -12.547 -29.391 -18 1 92.44 104 GLY A O 1
ATOM 804 N N . GLU A 1 105 ? -13.797 -30.359 -16.453 1 94.19 105 GLU A N 1
ATOM 805 C CA . GLU A 1 105 ? -14.969 -29.547 -16.797 1 94.19 105 GLU A CA 1
ATOM 806 C C . GLU A 1 105 ? -14.789 -28.109 -16.328 1 94.19 105 GLU A C 1
ATOM 808 O O . GLU A 1 105 ? -14.32 -27.859 -15.211 1 94.19 105 GLU A O 1
ATOM 813 N N . PRO A 1 106 ? -15.203 -27.156 -17.172 1 95.06 106 PRO A N 1
ATOM 814 C CA . PRO A 1 106 ? -15.109 -25.75 -16.766 1 95.06 106 PRO A CA 1
ATOM 815 C C . PRO A 1 106 ? -16.031 -25.406 -15.602 1 95.06 106 PRO A C 1
ATOM 817 O O . PRO A 1 106 ? -17.156 -25.938 -15.516 1 95.06 106 PRO A O 1
ATOM 820 N N . ILE A 1 107 ? -15.508 -24.594 -14.711 1 95.75 107 ILE A N 1
ATOM 821 C CA . ILE A 1 107 ? -16.281 -24.125 -13.57 1 95.75 107 ILE A CA 1
ATOM 822 C C . ILE A 1 107 ? -16.578 -22.641 -13.734 1 95.75 107 ILE A C 1
ATOM 824 O O . ILE A 1 107 ? -15.664 -21.828 -13.852 1 95.75 107 ILE A O 1
ATOM 828 N N . ALA A 1 108 ? -17.844 -22.25 -13.734 1 96.25 108 ALA A N 1
ATOM 829 C CA . ALA A 1 108 ? -18.266 -20.859 -13.781 1 96.25 108 ALA A CA 1
ATOM 830 C C . ALA A 1 108 ? -18.453 -20.281 -12.383 1 96.25 108 ALA A C 1
ATOM 832 O O . ALA A 1 108 ? -19.016 -20.953 -11.508 1 96.25 108 ALA A O 1
ATOM 833 N N . ILE A 1 109 ? -17.969 -19.125 -12.219 1 97.88 109 ILE A N 1
ATOM 834 C CA . ILE A 1 109 ? -18.188 -18.438 -10.945 1 97.88 109 ILE A CA 1
ATOM 835 C C . ILE A 1 109 ? -19.422 -17.531 -11.055 1 97.88 109 ILE A C 1
ATOM 837 O O . ILE A 1 109 ? -19.297 -16.328 -11.258 1 97.88 109 ILE A O 1
ATOM 841 N N . ASP A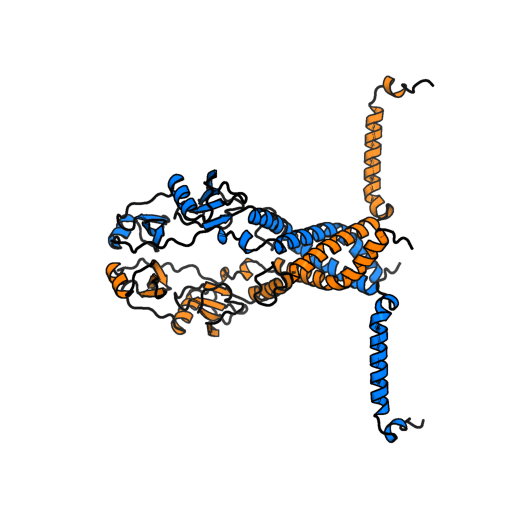 1 110 ? -20.531 -18.109 -10.891 1 98.12 110 ASP A N 1
ATOM 842 C CA . ASP A 1 110 ? -21.766 -17.328 -10.898 1 98.12 110 ASP A CA 1
ATOM 843 C C . ASP A 1 110 ? -22.094 -16.812 -9.5 1 98.12 110 ASP A C 1
ATOM 845 O O . ASP A 1 110 ? -21.297 -16.938 -8.578 1 98.12 110 ASP A O 1
ATOM 849 N N . ALA A 1 111 ? -23.219 -16.172 -9.375 1 98.44 111 ALA A N 1
ATOM 850 C CA . ALA A 1 111 ? -23.609 -15.562 -8.109 1 98.44 111 ALA A CA 1
ATOM 851 C C . ALA A 1 111 ? -23.672 -16.609 -6.992 1 98.44 111 ALA A C 1
ATOM 853 O O . ALA A 1 111 ? -23.266 -16.344 -5.863 1 98.44 111 ALA A O 1
ATOM 854 N N . GLY A 1 112 ? -24.234 -17.719 -7.359 1 98 112 GLY A N 1
ATOM 855 C CA . GLY A 1 112 ? -24.344 -18.781 -6.371 1 98 112 GLY A CA 1
ATOM 856 C C . GLY A 1 112 ? -22.984 -19.297 -5.898 1 98 112 GLY A C 1
ATOM 857 O O . GLY A 1 112 ? -22.766 -19.422 -4.691 1 98 112 GLY A O 1
ATOM 858 N N . LYS A 1 113 ? -22.172 -19.594 -6.82 1 97.06 113 LYS A N 1
ATOM 859 C CA . LYS A 1 113 ? -20.828 -20.078 -6.473 1 97.06 113 LYS A CA 1
ATOM 860 C C . LYS A 1 113 ? -20.047 -19 -5.711 1 97.06 113 LYS A C 1
ATOM 862 O O . LYS A 1 113 ? -19.344 -19.312 -4.75 1 97.06 113 LYS A O 1
ATOM 867 N N . ALA A 1 114 ? -20.172 -17.766 -6.137 1 98.31 114 ALA A N 1
ATOM 868 C CA . ALA A 1 114 ? -19.516 -16.656 -5.453 1 98.31 114 ALA A CA 1
ATOM 869 C C . ALA A 1 114 ? -19.969 -16.562 -4.004 1 98.31 114 ALA A C 1
ATOM 871 O O . ALA A 1 114 ? -19.156 -16.328 -3.105 1 98.31 114 ALA A O 1
ATOM 872 N N . ARG A 1 115 ? -21.219 -16.688 -3.826 1 98.25 115 ARG A N 1
ATOM 873 C CA . ARG A 1 115 ? -21.766 -16.672 -2.473 1 98.25 115 ARG A CA 1
ATOM 874 C C . ARG A 1 115 ? -21.156 -17.781 -1.619 1 98.25 115 ARG A C 1
ATOM 876 O O . ARG A 1 115 ? -20.734 -17.531 -0.487 1 98.25 115 ARG A O 1
ATOM 883 N N . GLU A 1 116 ? -21.125 -18.938 -2.168 1 96.06 116 GLU A N 1
ATOM 884 C CA . GLU A 1 116 ? -20.562 -20.078 -1.461 1 96.06 116 GLU A CA 1
ATOM 885 C C . GLU A 1 116 ? -19.094 -19.828 -1.085 1 96.06 116 GLU A C 1
ATOM 887 O O . GLU A 1 116 ? -18.688 -20.078 0.052 1 96.06 116 GLU A O 1
ATOM 892 N N . LEU A 1 117 ? -18.375 -19.359 -2.023 1 96.06 117 LEU A N 1
ATOM 893 C CA . LEU A 1 117 ? -16.953 -19.109 -1.814 1 96.06 117 LEU A CA 1
ATOM 894 C C . LEU A 1 117 ? -16.734 -18.016 -0.773 1 96.06 117 LEU A C 1
ATOM 896 O O . LEU A 1 117 ? -15.852 -18.125 0.075 1 96.06 117 LEU A O 1
ATOM 900 N N . ALA A 1 118 ? -17.547 -16.953 -0.855 1 97.75 118 ALA A N 1
ATOM 901 C CA . ALA A 1 118 ? -17.453 -15.859 0.106 1 97.75 118 ALA A CA 1
ATOM 902 C C . ALA A 1 118 ? -17.766 -16.344 1.521 1 97.75 118 ALA A C 1
ATOM 904 O O . ALA A 1 118 ? -17.078 -15.977 2.473 1 97.75 118 ALA A O 1
ATOM 905 N N . VAL A 1 119 ? -18.781 -17.125 1.642 1 96.56 119 VAL A N 1
ATOM 906 C CA . VAL A 1 119 ? -19.156 -17.641 2.951 1 96.56 119 VAL A CA 1
ATOM 907 C C . VAL A 1 119 ? -18.047 -18.531 3.51 1 96.56 119 VAL A C 1
ATOM 909 O O . VAL A 1 119 ? -17.688 -18.406 4.684 1 96.56 119 VAL A O 1
ATOM 912 N N . ALA A 1 120 ? -17.484 -19.312 2.682 1 93.5 120 ALA A N 1
ATOM 913 C CA . ALA A 1 120 ? -16.391 -20.188 3.104 1 93.5 120 ALA A CA 1
ATOM 914 C C . ALA A 1 120 ? -15.172 -19.359 3.51 1 93.5 120 ALA A C 1
ATOM 916 O O . ALA A 1 120 ? -14.398 -19.781 4.375 1 93.5 120 ALA A O 1
ATOM 917 N N . GLY A 1 121 ? -15.039 -18.219 2.877 1 94.94 121 GLY A N 1
ATOM 918 C CA . GLY A 1 121 ? -13.867 -17.391 3.102 1 94.94 121 GLY A CA 1
ATOM 919 C C . GLY A 1 121 ? -14.07 -16.344 4.188 1 94.94 121 GLY A C 1
ATOM 920 O O . GLY A 1 121 ? -13.156 -15.586 4.504 1 94.94 121 GLY A O 1
ATOM 921 N N . PHE A 1 122 ? -15.203 -16.328 4.699 1 96.56 122 PHE A N 1
ATOM 922 C CA . PHE A 1 122 ? -15.531 -15.336 5.711 1 96.56 122 PHE A CA 1
ATOM 923 C C . PHE A 1 122 ? -15.445 -15.938 7.109 1 96.56 122 PHE A C 1
ATOM 925 O O . PHE A 1 122 ? -15.984 -17.016 7.359 1 96.56 122 PHE A O 1
ATOM 932 N N . THR A 1 123 ? -14.781 -15.289 8.047 1 96.19 123 THR A N 1
ATOM 933 C CA . THR A 1 123 ? -14.594 -15.82 9.398 1 96.19 123 THR A CA 1
ATOM 934 C C . THR A 1 123 ? -15.82 -15.547 10.258 1 96.19 123 THR A C 1
ATOM 936 O O . THR A 1 123 ? -15.992 -16.156 11.312 1 96.19 123 THR A O 1
ATOM 939 N N . GLY A 1 124 ? -16.625 -14.57 9.836 1 94.81 124 GLY A N 1
ATOM 940 C CA . GLY A 1 124 ? -17.844 -14.273 10.586 1 94.81 124 GLY A CA 1
ATOM 941 C C . GLY A 1 124 ? -18.922 -15.312 10.406 1 94.81 124 GLY A C 1
ATOM 942 O O . GLY A 1 124 ? -18.781 -16.25 9.609 1 94.81 124 GLY A O 1
ATOM 943 N N . TYR A 1 125 ? -20.047 -15.148 11.141 1 94.5 125 TYR A N 1
ATOM 944 C CA . TYR A 1 125 ? -21.109 -16.141 11.141 1 94.5 125 TYR A CA 1
ATOM 945 C C . TYR A 1 125 ? -22.375 -15.594 10.492 1 94.5 125 TYR A C 1
ATOM 947 O O . TYR A 1 125 ? -23.312 -16.344 10.219 1 94.5 125 TYR A O 1
ATOM 955 N N . GLU A 1 126 ? -22.344 -14.297 10.203 1 96.88 126 GLU A N 1
ATOM 956 C CA . GLU A 1 126 ? -23.547 -13.68 9.625 1 96.88 126 GLU A CA 1
ATOM 957 C C . GLU A 1 126 ? -23.719 -14.078 8.164 1 96.88 126 GLU A C 1
ATOM 959 O O . GLU A 1 126 ? -22.734 -14.273 7.445 1 96.88 126 GLU A O 1
ATOM 964 N N . PRO A 1 127 ? -24.938 -14.141 7.738 1 97.44 127 PRO A N 1
ATOM 965 C CA . PRO A 1 127 ? -25.203 -14.516 6.348 1 97.44 127 PRO A CA 1
ATOM 966 C C . PRO A 1 127 ? -24.953 -13.375 5.367 1 97.44 127 PRO A C 1
ATOM 968 O O . PRO A 1 127 ? -24.953 -12.211 5.762 1 97.44 127 PRO A O 1
ATOM 971 N N . PRO A 1 128 ? -24.703 -13.734 4.117 1 98.31 128 PRO A N 1
ATOM 972 C CA . PRO A 1 128 ? -24.641 -12.68 3.104 1 98.31 128 PRO A CA 1
ATOM 973 C C . PRO A 1 128 ? -25.938 -11.891 2.984 1 98.31 128 PRO A C 1
ATOM 975 O O . PRO A 1 128 ? -27.031 -12.477 3.012 1 98.31 128 PRO A O 1
ATOM 978 N N . LYS A 1 129 ? -25.781 -10.641 2.918 1 98.31 129 LYS A N 1
ATOM 979 C CA . LYS A 1 129 ? -26.906 -9.734 2.723 1 98.31 129 LYS A CA 1
ATOM 980 C C . LYS A 1 129 ? -27.172 -9.5 1.239 1 98.31 129 LYS A C 1
ATOM 982 O O . LYS A 1 129 ? -28.328 -9.352 0.827 1 98.31 129 LYS A O 1
ATOM 987 N N . SER A 1 130 ? -26.125 -9.438 0.437 1 98.62 130 SER A N 1
ATOM 988 C CA . SER A 1 130 ? -26.266 -9.188 -0.995 1 98.62 130 SER A CA 1
ATOM 989 C C . SER A 1 130 ? -25.078 -9.75 -1.771 1 98.62 130 SER A C 1
ATOM 991 O O . SER A 1 130 ? -24 -9.938 -1.213 1 98.62 130 SER A O 1
ATOM 993 N N . VAL A 1 131 ? -25.297 -10.164 -2.965 1 98.75 131 VAL A N 1
ATOM 994 C CA . VAL A 1 131 ? -24.312 -10.586 -3.947 1 98.75 131 VAL A CA 1
ATOM 995 C C . VAL A 1 131 ? -24.469 -9.773 -5.227 1 98.75 131 VAL A C 1
ATOM 997 O O . VAL A 1 131 ? -25.469 -9.891 -5.93 1 98.75 131 VAL A O 1
ATOM 1000 N N . THR A 1 132 ? -23.5 -8.93 -5.516 1 98.75 132 THR A N 1
ATOM 1001 C CA . THR A 1 132 ? -23.625 -8 -6.633 1 98.75 132 THR A CA 1
ATOM 1002 C C . THR A 1 132 ? -22.453 -8.172 -7.605 1 98.75 132 THR A C 1
ATOM 1004 O O . THR A 1 132 ? -21.312 -8.289 -7.184 1 98.75 132 THR A O 1
ATOM 1007 N N . TYR A 1 133 ? -22.828 -8.203 -8.875 1 98.75 133 TYR A N 1
ATOM 1008 C CA . TYR A 1 133 ? -21.812 -8.273 -9.914 1 98.75 133 TYR A CA 1
ATOM 1009 C C . TYR A 1 133 ? -21.219 -6.895 -10.195 1 98.75 133 TYR A C 1
ATOM 1011 O O . TYR A 1 133 ? -21.953 -5.941 -10.469 1 98.75 133 TYR A O 1
ATOM 1019 N N . VAL A 1 134 ? -19.922 -6.758 -10.086 1 98.75 134 VAL A N 1
ATOM 1020 C CA . VAL A 1 134 ? -19.25 -5.484 -10.32 1 98.75 134 VAL A CA 1
ATOM 1021 C C . VAL A 1 134 ? -18.328 -5.602 -11.523 1 98.75 134 VAL A C 1
ATOM 1023 O O . VAL A 1 134 ? -17.266 -6.234 -11.445 1 98.75 134 VAL A O 1
ATOM 1026 N N . ALA A 1 135 ? -18.609 -4.902 -12.57 1 97.94 135 ALA A N 1
ATOM 1027 C CA . ALA A 1 135 ? -17.828 -4.965 -13.797 1 97.94 135 ALA A CA 1
ATOM 1028 C C . ALA A 1 135 ? -17.062 -3.664 -14.031 1 97.94 135 ALA A C 1
ATOM 1030 O O . ALA A 1 135 ? -16.094 -3.635 -14.797 1 97.94 135 ALA A O 1
ATOM 1031 N N . LYS A 1 136 ? -17.562 -2.654 -13.438 1 97.38 136 LYS A N 1
ATOM 1032 C CA . LYS A 1 136 ? -16.906 -1.357 -13.539 1 97.38 136 LYS A CA 1
ATOM 1033 C C . LYS A 1 136 ? -16.25 -0.972 -12.219 1 97.38 136 LYS A C 1
ATOM 1035 O O . LYS A 1 136 ? -16.766 -1.268 -11.141 1 97.38 136 LYS A O 1
ATOM 1040 N N . PRO A 1 137 ? -15.172 -0.328 -12.359 1 96.12 137 PRO A N 1
ATOM 1041 C CA . PRO A 1 137 ? -14.43 0.032 -11.148 1 96.12 137 PRO A CA 1
ATOM 1042 C C . PRO A 1 137 ? -15.258 0.882 -10.188 1 96.12 137 PRO A C 1
ATOM 1044 O O . PRO A 1 137 ? -16.031 1.745 -10.625 1 96.12 137 PRO A O 1
ATOM 1047 N N . THR A 1 138 ? -15.18 0.605 -8.953 1 96.06 138 THR A N 1
ATOM 1048 C CA . THR A 1 138 ? -15.688 1.388 -7.836 1 96.06 138 THR A CA 1
ATOM 1049 C C . THR A 1 138 ? -14.562 1.736 -6.863 1 96.06 138 THR A C 1
ATOM 1051 O O . THR A 1 138 ? -13.422 1.315 -7.051 1 96.06 138 THR A O 1
ATOM 1054 N N . LEU A 1 139 ? -14.812 2.453 -5.871 1 94.69 139 LEU A N 1
ATOM 1055 C CA . LEU A 1 139 ? -13.797 2.797 -4.883 1 94.69 139 LEU A CA 1
ATOM 1056 C C . LEU A 1 139 ? -13.266 1.546 -4.195 1 94.69 139 LEU A C 1
ATOM 1058 O O . LEU A 1 139 ? -12.062 1.438 -3.938 1 94.69 139 LEU A O 1
ATOM 1062 N N . GLU A 1 140 ? -14.125 0.553 -4.004 1 96.06 140 GLU A N 1
ATOM 1063 C CA . GLU A 1 140 ? -13.75 -0.672 -3.305 1 96.06 140 GLU A CA 1
ATOM 1064 C C . GLU A 1 140 ? -12.938 -1.596 -4.211 1 96.06 140 GLU A C 1
ATOM 1066 O O . GLU A 1 140 ? -12.172 -2.428 -3.73 1 96.06 140 GLU A O 1
ATOM 1071 N N . THR A 1 141 ? -13.117 -1.442 -5.547 1 96.56 141 THR A N 1
ATOM 1072 C CA . THR A 1 141 ? -12.539 -2.424 -6.461 1 96.56 141 THR A CA 1
ATOM 1073 C C . THR A 1 141 ? -11.422 -1.798 -7.293 1 96.56 141 THR A C 1
ATOM 1075 O O . THR A 1 141 ? -10.938 -2.406 -8.25 1 96.56 141 THR A O 1
ATOM 1078 N N . ARG A 1 142 ? -11 -0.639 -6.988 1 92.19 142 ARG A N 1
ATOM 1079 C CA . ARG A 1 142 ? -10.148 0.162 -7.863 1 92.19 142 ARG A CA 1
ATOM 1080 C C . ARG A 1 142 ? -8.797 -0.513 -8.078 1 92.19 142 ARG A C 1
ATOM 1082 O O . ARG A 1 142 ? -8.141 -0.289 -9.102 1 92.19 142 ARG A O 1
ATOM 1089 N N . ASP A 1 143 ? -8.367 -1.414 -7.195 1 91.38 143 ASP A N 1
ATOM 1090 C CA . ASP A 1 143 ? -7.066 -2.053 -7.324 1 91.38 143 ASP A CA 1
ATOM 1091 C C . ASP A 1 143 ? -7.211 -3.527 -7.691 1 91.38 143 ASP A C 1
ATOM 1093 O O . ASP A 1 143 ? -6.266 -4.305 -7.543 1 91.38 143 ASP A O 1
ATOM 1097 N N . LEU A 1 144 ? -8.367 -3.896 -8.156 1 96.56 144 LEU A N 1
ATOM 1098 C CA . LEU A 1 144 ? -8.617 -5.316 -8.375 1 96.56 144 LEU A CA 1
ATOM 1099 C C . LEU A 1 144 ? -8.867 -5.602 -9.852 1 96.56 144 LEU A C 1
ATOM 1101 O O . LEU A 1 144 ? -9.281 -4.711 -10.602 1 96.56 144 LEU A O 1
ATOM 1105 N N . SER A 1 145 ? -8.539 -6.844 -10.156 1 95.38 145 SER A N 1
ATOM 1106 C CA . SER A 1 145 ? -8.93 -7.32 -11.477 1 95.38 145 SER A CA 1
ATOM 1107 C C . SER A 1 145 ? -10.438 -7.559 -11.555 1 95.38 145 SER A C 1
ATOM 1109 O O . SER A 1 145 ? -10.992 -8.32 -10.758 1 95.38 145 SER A O 1
ATOM 1111 N N . LEU A 1 146 ? -11.031 -6.941 -12.516 1 97.12 146 LEU A N 1
ATOM 1112 C CA . LEU A 1 146 ? -12.477 -7.051 -12.695 1 97.12 146 LEU A CA 1
ATOM 1113 C C . LEU A 1 146 ? -12.812 -8.023 -13.82 1 97.12 146 LEU A C 1
ATOM 1115 O O . LEU A 1 146 ? -11.977 -8.289 -14.688 1 97.12 146 LEU A O 1
ATOM 1119 N N . PRO A 1 147 ? -13.969 -8.508 -13.688 1 98.25 147 PRO A N 1
ATOM 1120 C CA . PRO A 1 147 ? -15.078 -8.273 -12.766 1 98.25 147 PRO A CA 1
ATOM 1121 C C . PRO A 1 147 ? -14.961 -9.078 -11.477 1 98.25 147 PRO A C 1
ATOM 1123 O O . PRO A 1 147 ? -14.227 -10.07 -11.43 1 98.25 147 PRO A O 1
ATOM 1126 N N . VAL A 1 148 ? -15.734 -8.641 -10.477 1 98.81 148 VAL A N 1
ATOM 1127 C CA . VAL A 1 148 ? -15.797 -9.359 -9.203 1 98.81 148 VAL A CA 1
ATOM 1128 C C . VAL A 1 148 ? -17.25 -9.469 -8.75 1 98.81 148 VAL A C 1
ATOM 1130 O O . VAL A 1 148 ? -18.109 -8.727 -9.227 1 98.81 148 VAL A O 1
ATOM 1133 N N . TRP A 1 149 ? -17.469 -10.414 -7.941 1 98.81 149 TRP A N 1
ATOM 1134 C CA . TRP A 1 149 ? -18.703 -10.484 -7.148 1 98.81 149 TRP A CA 1
ATOM 1135 C C . TRP A 1 149 ? -18.484 -9.867 -5.773 1 98.81 149 TRP A C 1
ATOM 1137 O O . TRP A 1 149 ? -17.594 -10.258 -5.035 1 98.81 149 TRP A O 1
ATOM 1147 N N . ARG A 1 150 ? -19.219 -8.898 -5.473 1 98.88 150 ARG A N 1
ATOM 1148 C CA . ARG A 1 150 ? -19.203 -8.281 -4.148 1 98.88 150 ARG A CA 1
ATOM 1149 C C . ARG A 1 150 ? -20.234 -8.93 -3.232 1 98.88 150 ARG A C 1
ATOM 1151 O O . ARG A 1 150 ? -21.453 -8.789 -3.449 1 98.88 150 ARG A O 1
ATOM 1158 N N . VAL A 1 151 ? -19.828 -9.594 -2.254 1 98.81 151 VAL A N 1
ATOM 1159 C CA . VAL A 1 151 ? -20.703 -10.258 -1.308 1 98.81 151 VAL A CA 1
ATOM 1160 C C . VAL A 1 151 ? -20.688 -9.523 0.031 1 98.81 151 VAL A C 1
ATOM 1162 O O . VAL A 1 151 ? -19.688 -9.586 0.758 1 98.81 151 VAL A O 1
ATOM 1165 N N . GLU A 1 152 ? -21.719 -8.883 0.322 1 98.75 152 GLU A N 1
ATOM 1166 C CA . GLU A 1 152 ? -21.812 -8.133 1.571 1 98.75 152 GLU A CA 1
ATOM 1167 C C . GLU A 1 152 ? -22.5 -8.961 2.654 1 98.75 152 GLU A C 1
ATOM 1169 O O . GLU A 1 152 ? -23.531 -9.594 2.398 1 98.75 152 GLU A O 1
ATOM 1174 N N . PHE A 1 153 ? -21.922 -8.969 3.801 1 98.62 153 PHE A N 1
ATOM 1175 C CA . PHE A 1 153 ? -22.469 -9.734 4.918 1 98.62 153 PHE A CA 1
ATOM 1176 C C . PHE A 1 153 ? -23.266 -8.828 5.844 1 98.62 153 PHE A C 1
ATOM 1178 O O . PHE A 1 153 ? -23.062 -7.617 5.875 1 98.62 153 PHE A O 1
ATOM 1185 N N . ALA A 1 154 ? -24.172 -9.367 6.613 1 98.12 154 ALA A N 1
ATOM 1186 C CA . ALA A 1 154 ? -25.109 -8.625 7.457 1 98.12 154 ALA A CA 1
ATOM 1187 C C . ALA A 1 154 ? -24.5 -8.367 8.836 1 98.12 154 ALA A C 1
ATOM 1189 O O . ALA A 1 154 ? -25.234 -8.133 9.805 1 98.12 154 ALA A O 1
ATOM 1190 N N . ASP A 1 155 ? -23.266 -8.391 8.977 1 97.25 155 ASP A N 1
ATOM 1191 C CA . ASP A 1 155 ? -22.625 -8.148 10.266 1 97.25 155 ASP A CA 1
ATOM 1192 C C . ASP A 1 155 ? -22.578 -6.656 10.586 1 97.25 155 ASP A C 1
ATOM 1194 O O . ASP A 1 155 ? -22.859 -5.824 9.727 1 97.25 155 ASP A O 1
ATOM 1198 N N . LYS A 1 156 ? -22.188 -6.281 11.719 1 96.5 156 LYS A N 1
ATOM 1199 C CA . LYS A 1 156 ? -22.203 -4.906 12.211 1 96.5 156 LYS A CA 1
ATOM 1200 C C . LYS A 1 156 ? -21.219 -4.039 11.414 1 96.5 156 LYS A C 1
ATOM 1202 O O . LYS A 1 156 ? -21.5 -2.871 11.141 1 96.5 156 LYS A O 1
ATOM 1207 N N . GLU A 1 157 ? -20.109 -4.641 10.977 1 97.06 157 GLU A N 1
ATOM 1208 C CA . GLU A 1 157 ? -19.078 -3.896 10.258 1 97.06 157 GLU A CA 1
ATOM 1209 C C . GLU A 1 157 ? -19.359 -3.893 8.758 1 97.06 157 GLU A C 1
ATOM 1211 O O . GLU A 1 157 ? -18.609 -3.301 7.98 1 97.06 157 GLU A O 1
ATOM 1216 N N . ARG A 1 158 ? -20.438 -4.609 8.312 1 97.75 158 ARG A N 1
ATOM 1217 C CA . ARG A 1 158 ? -20.828 -4.719 6.91 1 97.75 158 ARG A CA 1
ATOM 1218 C C . ARG A 1 158 ? -19.656 -5.168 6.043 1 97.75 158 ARG A C 1
ATOM 1220 O O . ARG A 1 158 ? -19.344 -4.531 5.031 1 97.75 158 ARG A O 1
ATOM 1227 N N . HIS A 1 159 ? -19.078 -6.246 6.445 1 98.5 159 HIS A N 1
ATOM 1228 C CA . HIS A 1 159 ? -17.984 -6.805 5.645 1 98.5 159 HIS A CA 1
ATOM 1229 C C . HIS A 1 159 ? -18.469 -7.148 4.238 1 98.5 159 HIS A C 1
ATOM 1231 O O . HIS A 1 159 ? -19.578 -7.66 4.059 1 98.5 159 HIS A O 1
ATOM 1237 N N . ALA A 1 160 ? -17.656 -6.801 3.232 1 98.62 160 ALA A N 1
ATOM 1238 C CA . ALA A 1 160 ? -17.844 -7.207 1.843 1 98.62 160 ALA A CA 1
ATOM 1239 C C . ALA A 1 160 ? -16.625 -7.953 1.312 1 98.62 160 ALA A C 1
ATOM 1241 O O . ALA A 1 160 ? -15.516 -7.418 1.314 1 98.62 160 ALA A O 1
ATOM 1242 N N . LEU A 1 161 ? -16.859 -9.172 0.953 1 98.56 161 LEU A N 1
ATOM 1243 C CA . LEU A 1 161 ? -15.797 -9.922 0.293 1 98.56 161 LEU A CA 1
ATOM 1244 C C . LEU A 1 161 ? -15.914 -9.82 -1.224 1 98.56 161 LEU A C 1
ATOM 1246 O O . LEU A 1 161 ? -17.016 -9.953 -1.773 1 98.56 161 LEU A O 1
ATOM 1250 N N . LEU A 1 162 ? -14.852 -9.492 -1.875 1 98.69 162 LEU A N 1
ATOM 1251 C CA . LEU A 1 162 ? -14.805 -9.359 -3.326 1 98.69 162 LEU A CA 1
ATOM 1252 C C . LEU A 1 162 ? -14.211 -10.609 -3.967 1 98.69 162 LEU A C 1
ATOM 1254 O O . LEU A 1 162 ? -13.008 -10.852 -3.865 1 98.69 162 LEU A O 1
ATOM 1258 N N . VAL A 1 163 ? -15.039 -11.336 -4.629 1 98.38 163 VAL A N 1
ATOM 1259 C CA . VAL A 1 163 ? -14.672 -12.625 -5.219 1 98.38 163 VAL A CA 1
ATOM 1260 C C . VAL A 1 163 ? -14.477 -12.469 -6.723 1 98.38 163 VAL A C 1
ATOM 1262 O O . VAL A 1 163 ? -15.359 -11.969 -7.426 1 98.38 163 VAL A O 1
ATOM 1265 N N . SER A 1 164 ? -13.336 -12.883 -7.195 1 98.38 164 SER A N 1
ATOM 1266 C CA . SER A 1 164 ? -13.086 -12.812 -8.633 1 98.38 164 SER A CA 1
ATOM 1267 C C . SER A 1 164 ? -14.133 -13.594 -9.422 1 98.38 164 SER A C 1
ATOM 1269 O O . SER A 1 164 ? -14.367 -14.773 -9.148 1 98.38 164 SER A O 1
ATOM 1271 N N . ALA A 1 165 ? -14.695 -12.961 -10.375 1 98.25 165 ALA A N 1
ATOM 1272 C CA . ALA A 1 165 ? -15.672 -13.641 -11.227 1 98.25 165 ALA A CA 1
ATOM 1273 C C . ALA A 1 165 ? -14.977 -14.586 -12.203 1 98.25 165 ALA A C 1
ATOM 1275 O O . ALA A 1 165 ? -15.625 -15.43 -12.82 1 98.25 165 ALA A O 1
ATOM 1276 N N . THR A 1 166 ? -13.711 -14.453 -12.312 1 96.88 166 THR A N 1
ATOM 1277 C CA . THR A 1 166 ? -12.938 -15.258 -13.25 1 96.88 166 THR A CA 1
ATOM 1278 C C . THR A 1 166 ? -12.328 -16.469 -12.547 1 96.88 166 THR A C 1
ATOM 1280 O O . THR A 1 166 ? -12.422 -17.594 -13.055 1 96.88 166 THR A O 1
ATOM 1283 N N . THR A 1 167 ? -11.812 -16.297 -11.328 1 96.5 167 THR A N 1
ATOM 1284 C CA . THR A 1 167 ? -11.023 -17.359 -10.727 1 96.5 167 THR A CA 1
ATOM 1285 C C . THR A 1 167 ? -11.695 -17.891 -9.461 1 96.5 167 THR A C 1
ATOM 1287 O O . THR A 1 167 ? -11.328 -18.953 -8.953 1 96.5 167 THR A O 1
ATOM 1290 N N . GLY A 1 168 ? -12.586 -17.094 -8.898 1 96.56 168 GLY A N 1
ATOM 1291 C CA . GLY A 1 168 ? -13.234 -17.484 -7.66 1 96.56 168 GLY A CA 1
ATOM 1292 C C . GLY A 1 168 ? -12.438 -17.125 -6.422 1 96.56 168 GLY A C 1
ATOM 1293 O O . GLY A 1 168 ? -12.898 -17.344 -5.297 1 96.56 168 GLY A O 1
ATOM 1294 N N . GLU A 1 169 ? -11.32 -16.562 -6.586 1 95 169 GLU A N 1
ATOM 1295 C CA . GLU A 1 169 ? -10.477 -16.172 -5.461 1 95 169 GLU A CA 1
ATOM 1296 C C . GLU A 1 169 ? -11.062 -14.953 -4.742 1 95 169 GLU A C 1
ATOM 1298 O O . GLU A 1 169 ? -11.555 -14.023 -5.383 1 95 169 GLU A O 1
ATOM 1303 N N . VAL A 1 170 ? -11.008 -14.977 -3.396 1 96.25 170 VAL A N 1
ATOM 1304 C CA . VAL A 1 170 ? -11.359 -13.781 -2.637 1 96.25 170 VAL A CA 1
ATOM 1305 C C . VAL A 1 170 ? -10.219 -12.773 -2.707 1 96.25 170 VAL A C 1
ATOM 1307 O O . VAL A 1 170 ? -9.156 -12.977 -2.109 1 96.25 170 VAL A O 1
ATOM 1310 N N . LEU A 1 171 ? -10.469 -11.703 -3.348 1 96.44 171 LEU A N 1
ATOM 1311 C CA . LEU A 1 171 ? -9.398 -10.766 -3.676 1 96.44 171 LEU A CA 1
ATOM 1312 C C . LEU A 1 171 ? -9.211 -9.742 -2.559 1 96.44 171 LEU A C 1
ATOM 1314 O O . LEU A 1 171 ? -8.102 -9.234 -2.359 1 96.44 171 LEU A O 1
ATOM 1318 N N . ALA A 1 172 ? -10.289 -9.484 -1.872 1 97.25 172 ALA A N 1
ATOM 1319 C CA . ALA A 1 172 ? -10.211 -8.469 -0.827 1 97.25 172 ALA A CA 1
ATOM 1320 C C . ALA A 1 172 ? -11.414 -8.547 0.111 1 97.25 172 ALA A C 1
ATOM 1322 O O . ALA A 1 172 ? -12.43 -9.148 -0.23 1 97.25 172 ALA A O 1
ATOM 1323 N N . ALA A 1 173 ? -11.211 -7.945 1.214 1 97.88 173 ALA A N 1
ATOM 1324 C CA . ALA A 1 173 ? -12.273 -7.742 2.195 1 97.88 173 ALA A CA 1
ATOM 1325 C C . ALA A 1 173 ? -12.352 -6.281 2.623 1 97.88 173 ALA A C 1
ATOM 1327 O O . ALA A 1 173 ? -11.336 -5.676 2.984 1 97.88 173 ALA A O 1
ATOM 1328 N N . LYS A 1 174 ? -13.508 -5.75 2.504 1 98.25 174 LYS A N 1
ATOM 1329 C CA . LYS A 1 174 ? -13.773 -4.375 2.928 1 98.25 174 LYS A CA 1
ATOM 1330 C C . LYS A 1 174 ? -14.758 -4.34 4.09 1 98.25 174 LYS A C 1
ATOM 1332 O O . LYS A 1 174 ? -15.555 -5.262 4.266 1 98.25 174 LYS A O 1
ATOM 1337 N N . ASN A 1 175 ? -14.664 -3.326 4.867 1 98.19 175 ASN A N 1
ATOM 1338 C CA . ASN A 1 175 ? -15.539 -3.121 6.012 1 98.19 175 ASN A CA 1
ATOM 1339 C C . ASN A 1 175 ? -15.727 -1.638 6.316 1 98.19 175 ASN A C 1
ATOM 1341 O O . ASN A 1 175 ? -15.141 -0.784 5.648 1 98.19 175 ASN A O 1
ATOM 1345 N N . ASP A 1 176 ? -16.484 -1.331 7.254 1 98 176 ASP A N 1
ATOM 1346 C CA . ASP A 1 176 ? -16.812 0.061 7.551 1 98 176 ASP A CA 1
ATOM 1347 C C . ASP A 1 176 ? -15.57 0.816 8.039 1 98 176 ASP A C 1
ATOM 1349 O O . ASP A 1 176 ? -15.422 2.01 7.773 1 98 176 ASP A O 1
ATOM 1353 N N . THR A 1 177 ? -14.742 0.137 8.766 1 97.44 177 THR A N 1
ATOM 1354 C CA . THR A 1 177 ? -13.508 0.773 9.219 1 97.44 177 THR A CA 1
ATOM 1355 C C . THR A 1 177 ? -12.648 1.188 8.023 1 97.44 177 THR A C 1
ATOM 1357 O O . THR A 1 177 ? -12.086 2.283 8.016 1 97.44 177 THR A O 1
ATOM 1360 N N . TRP A 1 178 ? -12.539 0.344 7.07 1 97.38 178 TRP A N 1
ATOM 1361 C CA . TRP A 1 178 ? -11.812 0.671 5.848 1 97.38 178 TRP A CA 1
ATOM 1362 C C . TRP A 1 178 ? -12.453 1.864 5.141 1 97.38 178 TRP A C 1
ATOM 1364 O O . TRP A 1 178 ? -11.75 2.744 4.637 1 97.38 178 TRP A O 1
ATOM 1374 N N . ARG A 1 179 ? -13.805 1.9 5.078 1 97.81 179 ARG A N 1
ATOM 1375 C CA . ARG A 1 179 ? -14.508 2.971 4.375 1 97.81 179 ARG A CA 1
ATOM 1376 C C . ARG A 1 179 ? -14.242 4.32 5.031 1 97.81 179 ARG A C 1
ATOM 1378 O O . ARG A 1 179 ? -14.07 5.328 4.34 1 97.81 179 ARG A O 1
ATOM 1385 N N . LEU A 1 180 ? -14.219 4.297 6.363 1 97.56 180 LEU A N 1
ATOM 1386 C CA . LEU A 1 180 ? -13.883 5.516 7.086 1 97.56 180 LEU A CA 1
ATOM 1387 C C . LEU A 1 180 ? -12.438 5.926 6.82 1 97.56 180 LEU A C 1
ATOM 1389 O O . LEU A 1 180 ? -12.156 7.098 6.578 1 97.56 180 LEU A O 1
ATOM 1393 N N . TRP A 1 181 ? -11.539 4.941 6.855 1 96.81 181 TRP A N 1
ATOM 1394 C CA . TRP A 1 181 ? -10.133 5.199 6.559 1 96.81 181 TRP A CA 1
ATOM 1395 C C . TRP A 1 181 ? -9.977 5.77 5.152 1 96.81 181 TRP A C 1
ATOM 1397 O O . TRP A 1 181 ? -9.203 6.707 4.941 1 96.81 181 TRP A O 1
ATOM 1407 N N . ASP A 1 182 ? -10.695 5.211 4.266 1 97.62 182 ASP A N 1
ATOM 1408 C CA . ASP A 1 182 ? -10.617 5.617 2.867 1 97.62 182 ASP A CA 1
ATOM 1409 C C . ASP A 1 182 ? -11.062 7.066 2.688 1 97.62 182 ASP A C 1
ATOM 1411 O O . ASP A 1 182 ? -10.516 7.793 1.855 1 97.62 182 ASP A O 1
ATOM 1415 N N . ILE A 1 183 ? -12.094 7.512 3.432 1 97.81 183 ILE A N 1
ATOM 1416 C CA . ILE A 1 183 ? -12.539 8.898 3.393 1 97.81 183 ILE A CA 1
ATOM 1417 C C . ILE A 1 183 ? -11.445 9.812 3.951 1 97.81 183 ILE A C 1
ATOM 1419 O O . ILE A 1 183 ? -11.133 10.844 3.363 1 97.81 183 ILE A O 1
ATOM 1423 N N . ALA A 1 184 ? -10.875 9.383 5.059 1 97.12 184 ALA A N 1
ATOM 1424 C CA . ALA A 1 184 ? -9.781 10.164 5.652 1 97.12 184 ALA A CA 1
ATOM 1425 C C . ALA A 1 184 ? -8.594 10.25 4.703 1 97.12 184 ALA A C 1
ATOM 1427 O O . ALA A 1 184 ? -7.98 11.312 4.562 1 97.12 184 ALA A O 1
ATOM 1428 N N . TRP A 1 185 ? -8.273 9.125 4.078 1 96.38 185 TRP A N 1
ATOM 1429 C CA . TRP A 1 185 ? -7.176 9.078 3.117 1 96.38 185 TRP A CA 1
ATOM 1430 C C . TRP A 1 185 ? -7.43 10.023 1.951 1 96.38 185 TRP A C 1
ATOM 1432 O O . TRP A 1 185 ? -6.543 10.781 1.556 1 96.38 185 TRP A O 1
ATOM 1442 N N . MET A 1 186 ? -8.672 10.039 1.45 1 97.12 186 MET A N 1
ATOM 1443 C CA . MET A 1 186 ? -9.07 10.93 0.365 1 97.12 186 MET A CA 1
ATOM 1444 C C . MET A 1 186 ? -8.82 12.383 0.736 1 97.12 186 MET A C 1
ATOM 1446 O O . MET A 1 186 ? -8.234 13.141 -0.044 1 97.12 186 MET A O 1
ATOM 1450 N N . LEU A 1 187 ? -9.273 12.75 1.896 1 96.81 187 LEU A N 1
ATOM 1451 C CA . LEU A 1 187 ? -9.094 14.109 2.379 1 96.81 187 LEU A CA 1
ATOM 1452 C C . LEU A 1 187 ? -7.621 14.438 2.566 1 96.81 187 LEU A C 1
ATOM 1454 O O . LEU A 1 187 ? -7.18 15.547 2.248 1 96.81 187 LEU A O 1
ATOM 1458 N N . HIS A 1 188 ? -6.91 13.445 3.006 1 96.81 188 HIS A N 1
ATOM 1459 C CA . HIS A 1 188 ? -5.516 13.664 3.367 1 96.81 188 HIS A CA 1
ATOM 1460 C C . HIS A 1 188 ? -4.645 13.82 2.125 1 96.81 188 HIS A C 1
ATOM 1462 O O . HIS A 1 188 ? -3.773 14.695 2.08 1 96.81 188 HIS A O 1
ATOM 1468 N N . ILE A 1 189 ? -4.883 13.016 1.185 1 95.75 189 ILE A N 1
ATOM 1469 C CA . ILE A 1 189 ? -4.039 13.117 -0.003 1 95.75 189 ILE A CA 1
ATOM 1470 C C . ILE A 1 189 ? -4.699 14.031 -1.031 1 95.75 189 ILE A C 1
ATOM 1472 O O . ILE A 1 189 ? -4.152 14.258 -2.111 1 95.75 189 ILE A O 1
A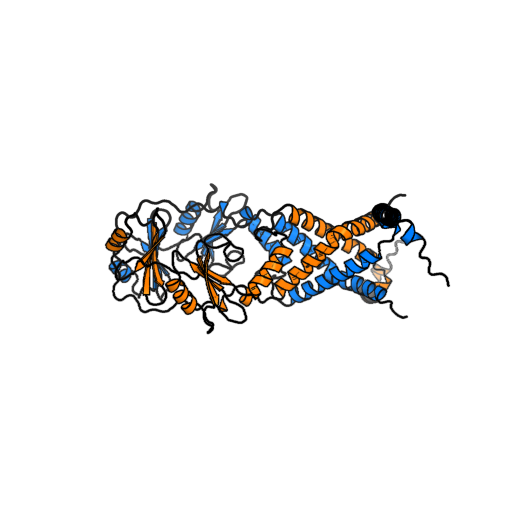TOM 1476 N N . MET A 1 190 ? -5.926 14.523 -0.732 1 96.5 190 MET A N 1
ATOM 1477 C CA . MET A 1 190 ? -6.672 15.5 -1.52 1 96.5 190 MET A CA 1
ATOM 1478 C C . MET A 1 190 ? -6.891 15 -2.943 1 96.5 190 MET A C 1
ATOM 1480 O O . MET A 1 190 ? -6.82 15.781 -3.896 1 96.5 190 MET A O 1
ATOM 1484 N N . ASP A 1 191 ? -6.945 13.703 -3.131 1 96.62 191 ASP A N 1
ATOM 1485 C CA . ASP A 1 191 ? -7.383 13.062 -4.371 1 96.62 191 ASP A CA 1
ATOM 1486 C C . ASP A 1 191 ? -8.844 12.625 -4.277 1 96.62 191 ASP A C 1
ATOM 1488 O O . ASP A 1 191 ? -9.141 11.531 -3.799 1 96.62 191 ASP A O 1
ATOM 1492 N N . TYR A 1 192 ? -9.695 13.43 -4.805 1 95.56 192 TYR A N 1
ATOM 1493 C CA . TYR A 1 192 ? -11.125 13.273 -4.551 1 95.56 192 TYR A CA 1
ATOM 1494 C C . TYR A 1 192 ? -11.773 12.375 -5.594 1 95.56 192 TYR A C 1
ATOM 1496 O O . TYR A 1 192 ? -12.969 12.086 -5.516 1 95.56 192 TYR A O 1
ATOM 1504 N N . ASP A 1 193 ? -10.992 11.867 -6.516 1 92.5 193 ASP A N 1
ATOM 1505 C CA . ASP A 1 193 ? -11.484 10.977 -7.562 1 92.5 193 ASP A CA 1
ATOM 1506 C C . ASP A 1 193 ? -11.07 9.531 -7.297 1 92.5 193 ASP A C 1
ATOM 1508 O O . ASP A 1 193 ? -11.789 8.781 -6.637 1 92.5 193 ASP A O 1
ATOM 1512 N N . ASP A 1 194 ? -9.844 9.164 -7.559 1 89.88 194 ASP A N 1
ATOM 1513 C CA . ASP A 1 194 ? -9.383 7.781 -7.473 1 89.88 194 ASP A CA 1
ATOM 1514 C C . ASP A 1 194 ? -8.812 7.48 -6.09 1 89.88 194 ASP A C 1
ATOM 1516 O O . ASP A 1 194 ? -8.664 6.316 -5.715 1 89.88 194 ASP A O 1
ATOM 1520 N N . ARG A 1 195 ? -8.445 8.516 -5.309 1 94.06 195 ARG A N 1
ATOM 1521 C CA . ARG A 1 195 ? -7.93 8.398 -3.947 1 94.06 195 ARG A CA 1
ATOM 1522 C C . ARG A 1 195 ? -6.656 7.559 -3.912 1 94.06 195 ARG A C 1
ATOM 1524 O O . ARG A 1 195 ? -6.484 6.727 -3.02 1 94.06 195 ARG A O 1
ATOM 1531 N N . GLN A 1 196 ? -5.789 7.828 -4.969 1 89.5 196 GLN A N 1
ATOM 1532 C CA . GLN A 1 196 ? -4.609 6.977 -5.055 1 89.5 196 GLN A CA 1
ATOM 1533 C C . GLN A 1 196 ? -3.342 7.809 -5.215 1 89.5 196 GLN A C 1
ATOM 1535 O O . GLN A 1 196 ? -2.256 7.383 -4.816 1 89.5 196 GLN A O 1
ATOM 1540 N N . SER A 1 197 ? -3.594 8.969 -5.746 1 87.81 197 SER A N 1
ATOM 1541 C CA . SER A 1 197 ? -2.398 9.703 -6.148 1 87.81 197 SER A CA 1
ATOM 1542 C C . SER A 1 197 ? -2.127 10.875 -5.207 1 87.81 197 SER A C 1
ATOM 1544 O O . SER A 1 197 ? -3.033 11.648 -4.891 1 87.81 197 SER A O 1
ATOM 1546 N N . PHE A 1 198 ? -0.923 10.953 -4.812 1 84 198 PHE A N 1
ATOM 1547 C CA . PHE A 1 198 ? -0.533 12.109 -4.012 1 84 198 PHE A CA 1
ATOM 1548 C C . PHE A 1 198 ? 0.493 12.961 -4.75 1 84 198 PHE A C 1
ATOM 1550 O O . PHE A 1 198 ? 1.245 13.711 -4.129 1 84 198 PHE A O 1
ATOM 1557 N N . ASN A 1 199 ? 0.564 12.781 -6.109 1 91.12 199 ASN A N 1
ATOM 1558 C CA . ASN A 1 199 ? 1.49 13.523 -6.961 1 91.12 199 ASN A CA 1
ATOM 1559 C C . ASN A 1 199 ? 0.753 14.484 -7.883 1 91.12 199 ASN A C 1
ATOM 1561 O O . ASN A 1 199 ? 1.124 14.641 -9.047 1 91.12 199 ASN A O 1
ATOM 1565 N N . HIS A 1 200 ? -0.218 15.117 -7.5 1 94.12 200 HIS A N 1
ATOM 1566 C CA . HIS A 1 200 ? -0.959 16.047 -8.344 1 94.12 200 HIS A CA 1
ATOM 1567 C C . HIS A 1 200 ? -0.744 17.484 -7.891 1 94.12 200 HIS A C 1
ATOM 1569 O O . HIS A 1 200 ? -0.396 17.734 -6.73 1 94.12 200 HIS A O 1
ATOM 1575 N N . PRO A 1 201 ? -0.932 18.469 -8.742 1 95.06 201 PRO A N 1
ATOM 1576 C CA . PRO A 1 201 ? -0.562 19.859 -8.484 1 95.06 201 PRO A CA 1
ATOM 1577 C C . PRO A 1 201 ? -1.234 20.422 -7.234 1 95.06 201 PRO A C 1
ATOM 1579 O O . PRO A 1 201 ? -0.643 21.25 -6.531 1 95.06 201 PRO A O 1
ATOM 1582 N N . LEU A 1 202 ? -2.395 19.969 -6.98 1 95.56 202 LEU A N 1
ATOM 1583 C CA . LEU A 1 202 ? -3.121 20.5 -5.828 1 95.56 202 LEU A CA 1
ATOM 1584 C C . LEU A 1 202 ? -2.369 20.203 -4.535 1 95.56 202 LEU A C 1
ATOM 1586 O O . LEU A 1 202 ? -2.08 21.125 -3.764 1 95.56 202 LEU A O 1
ATOM 1590 N N . ILE A 1 203 ? -2.053 18.984 -4.312 1 95.5 203 ILE A N 1
ATOM 1591 C CA . ILE A 1 203 ? -1.432 18.609 -3.043 1 95.5 203 ILE A CA 1
ATOM 1592 C C . ILE A 1 203 ? 0.009 19.125 -3.01 1 95.5 203 ILE A C 1
ATOM 1594 O O . ILE A 1 203 ? 0.514 19.5 -1.953 1 95.5 203 ILE A O 1
ATOM 1598 N N . VAL A 1 204 ? 0.683 19.141 -4.117 1 95 204 VAL A N 1
ATOM 1599 C CA . VAL A 1 204 ? 2.051 19.656 -4.172 1 95 204 VAL A CA 1
ATOM 1600 C C . VAL A 1 204 ? 2.072 21.125 -3.801 1 95 204 VAL A C 1
ATOM 1602 O O . VAL A 1 204 ? 2.885 21.562 -2.98 1 95 204 VAL A O 1
ATOM 1605 N N . THR A 1 205 ? 1.194 21.891 -4.379 1 95.12 205 THR A N 1
ATOM 1606 C CA . THR A 1 205 ? 1.132 23.328 -4.125 1 95.12 205 THR A CA 1
ATOM 1607 C C . THR A 1 205 ? 0.762 23.594 -2.67 1 95.12 205 THR A C 1
ATOM 1609 O O . THR A 1 205 ? 1.436 24.375 -1.988 1 95.12 205 THR A O 1
ATOM 1612 N N . LEU A 1 206 ? -0.222 22.875 -2.221 1 94.69 206 LEU A N 1
ATOM 1613 C CA . LEU A 1 206 ? -0.683 23.109 -0.856 1 94.69 206 LEU A CA 1
ATOM 1614 C C . LEU A 1 206 ? 0.309 22.547 0.157 1 94.69 206 LEU A C 1
ATOM 1616 O O . LEU A 1 206 ? 0.489 23.109 1.237 1 94.69 206 LEU A O 1
ATOM 1620 N N . GLY A 1 207 ? 0.853 21.438 -0.187 1 93.31 207 GLY A N 1
ATOM 1621 C CA . GLY A 1 207 ? 1.883 20.891 0.685 1 93.31 207 GLY A CA 1
ATOM 1622 C C . GLY A 1 207 ? 3.082 21.812 0.834 1 93.31 207 GLY A C 1
ATOM 1623 O O . GLY A 1 207 ? 3.588 22 1.941 1 93.31 207 GLY A O 1
ATOM 1624 N N . THR A 1 208 ? 3.533 22.406 -0.221 1 92.69 208 THR A N 1
ATOM 1625 C CA . THR A 1 208 ? 4.648 23.344 -0.188 1 92.69 208 THR A CA 1
ATOM 1626 C C . THR A 1 208 ? 4.266 24.609 0.58 1 92.69 208 THR A C 1
ATOM 1628 O O . THR A 1 208 ? 5.062 25.141 1.358 1 92.69 208 THR A O 1
ATOM 1631 N N . GLY A 1 209 ? 3.086 25.016 0.327 1 93.69 209 GLY A N 1
ATOM 1632 C CA . GLY A 1 209 ? 2.576 26.141 1.092 1 93.69 209 GLY A CA 1
ATOM 1633 C C . GLY A 1 209 ? 2.508 25.875 2.582 1 93.69 209 GLY A C 1
ATOM 1634 O O . GLY A 1 209 ? 2.83 26.734 3.395 1 93.69 209 GLY A O 1
ATOM 1635 N N . ALA A 1 210 ? 2.096 24.703 2.896 1 93.25 210 ALA A N 1
ATOM 1636 C CA . ALA A 1 210 ? 2.008 24.312 4.301 1 93.25 210 ALA A CA 1
ATOM 1637 C C . ALA A 1 210 ? 3.389 24.297 4.953 1 93.25 210 ALA A C 1
ATOM 1639 O O . ALA A 1 210 ? 3.535 24.656 6.121 1 93.25 210 ALA A O 1
ATOM 1640 N N . ALA A 1 211 ? 4.355 23.859 4.254 1 93.25 211 ALA A N 1
ATOM 1641 C CA . ALA A 1 211 ? 5.727 23.891 4.762 1 93.25 211 ALA A CA 1
ATOM 1642 C C . ALA A 1 211 ? 6.176 25.312 5.051 1 93.25 211 ALA A C 1
ATOM 1644 O O . ALA A 1 211 ? 6.793 25.578 6.086 1 93.25 211 ALA A O 1
ATOM 1645 N N . TRP A 1 212 ? 5.875 26.188 4.176 1 93.75 212 TRP A N 1
ATOM 1646 C CA . TRP A 1 212 ? 6.191 27.594 4.379 1 93.75 212 TRP A CA 1
ATOM 1647 C C . TRP A 1 212 ? 5.461 28.141 5.598 1 93.75 212 TRP A C 1
ATOM 1649 O O . TRP A 1 212 ? 6.039 28.891 6.395 1 93.75 212 TRP A O 1
ATOM 1659 N N . LEU A 1 213 ? 4.199 27.812 5.688 1 93.38 213 LEU A N 1
ATOM 1660 C CA . LEU A 1 213 ? 3.402 28.266 6.82 1 93.38 213 LEU A CA 1
ATOM 1661 C C . LEU A 1 213 ? 3.977 27.734 8.133 1 93.38 213 LEU A C 1
ATOM 1663 O O . LEU A 1 213 ? 4.074 28.484 9.109 1 93.38 213 LEU A O 1
ATOM 1667 N N . ALA A 1 214 ? 4.305 26.531 8.141 1 92.62 214 ALA A N 1
ATOM 1668 C CA . ALA A 1 214 ? 4.891 25.938 9.344 1 92.62 214 ALA A CA 1
ATOM 1669 C C . ALA A 1 214 ? 6.207 26.609 9.703 1 92.62 214 ALA A C 1
ATOM 1671 O O . ALA A 1 214 ? 6.457 26.922 10.875 1 92.62 214 ALA A O 1
ATOM 1672 N N . LEU A 1 215 ? 7.004 26.859 8.742 1 94.12 215 LEU A N 1
ATOM 1673 C CA . LEU A 1 215 ? 8.297 27.5 8.984 1 94.12 215 LEU A CA 1
ATOM 1674 C C . LEU A 1 215 ? 8.125 28.922 9.508 1 94.12 215 LEU A C 1
ATOM 1676 O O . LEU A 1 215 ? 8.758 29.297 10.492 1 94.12 215 LEU A O 1
ATOM 1680 N N . SER A 1 216 ? 7.281 29.672 8.875 1 94 216 SER A N 1
ATOM 1681 C CA . SER A 1 216 ? 7.039 31.031 9.32 1 94 216 SER A CA 1
ATOM 1682 C C . SER A 1 216 ? 6.43 31.062 10.719 1 94 216 SER A C 1
ATOM 1684 O O . SER A 1 216 ? 6.777 31.922 11.539 1 94 216 SER A O 1
ATOM 1686 N N . GLY A 1 217 ? 5.512 30.094 10.93 1 91.62 217 GLY A N 1
ATOM 1687 C CA . GLY A 1 217 ? 4.953 29.984 12.266 1 91.62 217 GLY A CA 1
ATOM 1688 C C . GLY A 1 217 ? 6 29.703 13.328 1 91.62 217 GLY A C 1
ATOM 1689 O O . GLY A 1 217 ? 5.953 30.266 14.422 1 91.62 217 GLY A O 1
ATOM 1690 N N . LEU A 1 218 ? 6.875 28.922 13.016 1 92.38 218 LEU A N 1
ATOM 1691 C CA . LEU A 1 218 ? 7.945 28.578 13.953 1 92.38 218 LEU A CA 1
ATOM 1692 C C . LEU A 1 218 ? 8.836 29.797 14.211 1 92.38 218 LEU A C 1
ATOM 1694 O O . LEU A 1 218 ? 9.211 30.062 15.359 1 92.38 218 LEU A O 1
ATOM 1698 N N . ILE A 1 219 ? 9.164 30.484 13.234 1 92.56 219 ILE A N 1
ATOM 1699 C CA . ILE A 1 219 ? 9.984 31.688 13.359 1 92.56 219 ILE A CA 1
ATOM 1700 C C . ILE A 1 219 ? 9.273 32.688 14.258 1 92.56 219 ILE A C 1
ATOM 1702 O O . ILE A 1 219 ? 9.875 33.25 15.172 1 92.56 219 ILE A O 1
ATOM 1706 N N . LEU A 1 220 ? 8.008 32.906 13.977 1 91.62 220 LEU A N 1
ATOM 1707 C CA . LEU A 1 220 ? 7.227 33.875 14.758 1 91.62 220 LEU A CA 1
ATOM 1708 C C . LEU A 1 220 ? 7.098 33.406 16.203 1 91.62 220 LEU A C 1
ATOM 1710 O O . LEU A 1 220 ? 7.117 34.219 17.125 1 91.62 220 LEU A O 1
ATOM 1714 N N . LEU A 1 221 ? 6.941 32.125 16.375 1 89.81 221 LEU A N 1
ATOM 1715 C CA . LEU A 1 221 ? 6.852 31.547 17.719 1 89.81 221 LEU A CA 1
ATOM 1716 C C . LEU A 1 221 ? 8.133 31.812 18.5 1 89.81 221 LEU A C 1
ATOM 1718 O O . LEU A 1 221 ? 8.078 32.25 19.656 1 89.81 221 LEU A O 1
ATOM 1722 N N . PHE A 1 222 ? 9.203 31.547 17.922 1 88.81 222 PHE A N 1
ATOM 1723 C CA . PHE A 1 222 ? 10.477 31.766 18.609 1 88.81 222 PHE A CA 1
ATOM 1724 C C . PHE A 1 222 ? 10.656 33.219 18.969 1 88.81 222 PHE A C 1
ATOM 1726 O O . PHE A 1 222 ? 11.203 33.562 20.031 1 88.81 222 PHE A O 1
ATOM 1733 N N . ARG A 1 223 ? 10.156 34.094 18.156 1 87.69 223 ARG A N 1
ATOM 1734 C CA . ARG A 1 223 ? 10.273 35.531 18.391 1 87.69 223 ARG A CA 1
ATOM 1735 C C . ARG A 1 223 ? 9.305 36 19.469 1 87.69 223 ARG A C 1
ATOM 1737 O O . ARG A 1 223 ? 9.453 37.094 20.016 1 87.69 223 ARG A O 1
ATOM 1744 N N . SER A 1 224 ? 8.305 35.219 19.594 1 85.38 224 SER A N 1
ATOM 1745 C CA . SER A 1 224 ? 7.297 35.594 20.562 1 85.38 224 SER A CA 1
ATOM 1746 C C . SER A 1 224 ? 7.766 35.344 22 1 85.38 224 SER A C 1
ATOM 1748 O O . SER A 1 224 ? 7.203 35.875 22.953 1 85.38 224 SER A O 1
ATOM 1750 N N . PHE A 1 225 ? 8.766 34.469 22.141 1 84.62 225 PHE A N 1
ATOM 1751 C CA . PHE A 1 225 ? 9.273 34.156 23.469 1 84.62 225 PHE A CA 1
ATOM 1752 C C . PHE A 1 225 ? 10.234 35.25 23.953 1 84.62 225 PHE A C 1
ATOM 1754 O O . PHE A 1 225 ? 11.062 35.719 23.172 1 84.62 225 PHE A O 1
ATOM 1761 N N . ARG A 1 226 ? 9.953 35.719 25.125 1 80.06 226 ARG A N 1
ATOM 1762 C CA . ARG A 1 226 ? 10.828 36.625 25.844 1 80.06 226 ARG A CA 1
ATOM 1763 C C . ARG A 1 226 ? 11.703 35.875 26.844 1 80.06 226 ARG A C 1
ATOM 1765 O O . ARG A 1 226 ? 11.398 34.75 27.219 1 80.06 226 ARG A O 1
ATOM 1772 N N . ARG A 1 227 ? 12.789 36.438 27.047 1 75.81 227 ARG A N 1
ATOM 1773 C CA . ARG A 1 227 ? 13.695 35.844 28.031 1 75.81 227 ARG A CA 1
ATOM 1774 C C . ARG A 1 227 ? 12.961 35.5 29.328 1 75.81 227 ARG A C 1
ATOM 1776 O O . ARG A 1 227 ? 13.25 34.469 29.953 1 75.81 227 ARG A O 1
ATOM 1783 N N . SER A 1 228 ? 12.047 36.25 29.625 1 77.12 228 SER A N 1
ATOM 1784 C CA . SER A 1 228 ? 11.32 36.062 30.875 1 77.12 228 SER A CA 1
ATOM 1785 C C . SER A 1 228 ? 10.438 34.812 30.812 1 77.12 228 SER A C 1
ATOM 1787 O O . SER A 1 228 ? 10.133 34.219 31.859 1 77.12 228 SER A O 1
ATOM 1789 N N . ASP A 1 229 ? 10.109 34.438 29.562 1 77.81 229 ASP A N 1
ATOM 1790 C CA . ASP A 1 229 ? 9.227 33.281 29.406 1 77.81 229 ASP A CA 1
ATOM 1791 C C . ASP A 1 229 ? 9.961 31.969 29.719 1 77.81 229 ASP A C 1
ATOM 1793 O O . ASP A 1 229 ? 9.336 30.984 30.109 1 77.81 229 ASP A O 1
ATOM 1797 N N . VAL A 1 230 ? 11.297 32 29.531 1 74 230 VAL A N 1
ATOM 1798 C CA . VAL A 1 230 ? 12.07 30.766 29.703 1 74 230 VAL A CA 1
ATOM 1799 C C . VAL A 1 230 ? 13.125 30.953 30.781 1 74 230 VAL A C 1
ATOM 1801 O O . VAL A 1 230 ? 14.117 30.219 30.828 1 74 230 VAL A O 1
ATOM 1804 N N . ALA A 1 231 ? 13.047 31.969 31.5 1 76.75 231 ALA A N 1
ATOM 1805 C CA . ALA A 1 231 ? 14.023 32.281 32.531 1 76.75 231 ALA A CA 1
ATOM 1806 C C . ALA A 1 231 ? 14.164 31.141 33.531 1 76.75 231 ALA A C 1
ATOM 1808 O O . ALA A 1 231 ? 15.266 30.859 34 1 76.75 231 ALA A O 1
ATOM 1809 N N . TRP A 1 232 ? 13.078 30.484 33.688 1 76.75 232 TRP 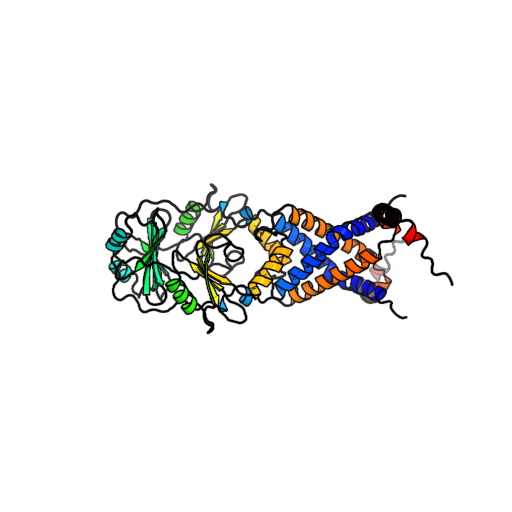A N 1
ATOM 1810 C CA . TRP A 1 232 ? 13.094 29.391 34.656 1 76.75 232 TRP A CA 1
ATOM 1811 C C . TRP A 1 232 ? 13.961 28.234 34.156 1 76.75 232 TRP A C 1
ATOM 1813 O O . TRP A 1 232 ? 14.508 27.469 34.938 1 76.75 232 TRP A O 1
ATOM 1823 N N . ILE A 1 233 ? 14.094 28.062 32.875 1 74.75 233 ILE A N 1
ATOM 1824 C CA . ILE A 1 233 ? 14.953 27.031 32.312 1 74.75 233 ILE A CA 1
ATOM 1825 C C . ILE A 1 233 ? 16.359 27.578 32.125 1 74.75 233 ILE A C 1
ATOM 1827 O O . ILE A 1 233 ? 17.359 26.922 32.438 1 74.75 233 ILE A O 1
ATOM 1831 N N . LEU A 1 234 ? 16.438 28.812 31.688 1 76.88 234 LEU A N 1
ATOM 1832 C CA . LEU A 1 234 ? 17.703 29.406 31.281 1 76.88 234 LEU A CA 1
ATOM 1833 C C . LEU A 1 234 ? 18.516 29.828 32.5 1 76.88 234 LEU A C 1
ATOM 1835 O O . LEU A 1 234 ? 19.75 29.719 32.5 1 76.88 234 LEU A O 1
ATOM 1839 N N . ASP A 1 235 ? 17.781 30.25 33.5 1 80.62 235 ASP A N 1
ATOM 1840 C CA . ASP A 1 235 ? 18.5 30.75 34.688 1 80.62 235 ASP A CA 1
ATOM 1841 C C . ASP A 1 235 ? 19.312 29.641 35.344 1 80.62 235 ASP A C 1
ATOM 1843 O O . ASP A 1 235 ? 20.484 29.828 35.625 1 80.62 235 ASP A O 1
ATOM 1847 N N . PRO A 1 236 ? 18.656 28.5 35.5 1 77.94 236 PRO A N 1
ATOM 1848 C CA . PRO A 1 236 ? 19.453 27.422 36.094 1 77.94 236 PRO A CA 1
ATOM 1849 C C . PRO A 1 236 ? 20.609 27 35.188 1 77.94 236 PRO A C 1
ATOM 1851 O O . PRO A 1 236 ? 21.688 26.672 35.656 1 77.94 236 PRO A O 1
ATOM 1854 N N . LEU A 1 237 ? 20.391 27.016 33.938 1 79.25 237 LEU A N 1
ATOM 1855 C CA . LEU A 1 237 ? 21.438 26.625 33 1 79.25 237 LEU A CA 1
ATOM 1856 C C . LEU A 1 237 ? 22.594 27.625 33.031 1 79.25 237 LEU A C 1
ATOM 1858 O O . LEU A 1 237 ? 23.766 27.234 32.969 1 79.25 237 LEU A O 1
ATOM 1862 N N . GLU A 1 238 ? 22.25 28.875 33.156 1 82 238 GLU A N 1
ATOM 1863 C CA . GLU A 1 238 ? 23.266 29.922 33.25 1 82 238 GLU A CA 1
ATOM 1864 C C . GLU A 1 238 ? 24.016 29.844 34.562 1 82 238 GLU A C 1
ATOM 1866 O O . GLU A 1 238 ? 25.234 30.062 34.594 1 82 238 GLU A O 1
ATOM 1871 N N . ARG A 1 239 ? 23.344 29.438 35.5 1 84.75 239 ARG A N 1
ATOM 1872 C CA . ARG A 1 239 ? 23.984 29.281 36.812 1 84.75 239 ARG A CA 1
ATOM 1873 C C . ARG A 1 239 ? 24.969 28.125 36.812 1 84.75 239 ARG A C 1
ATOM 1875 O O . ARG A 1 239 ? 26.062 28.219 37.344 1 84.75 239 ARG A O 1
ATOM 1882 N N . ILE A 1 240 ? 24.5 27.094 36.125 1 84.56 240 ILE A N 1
ATOM 1883 C CA . ILE A 1 240 ? 25.359 25.922 36.031 1 84.56 240 ILE A CA 1
ATOM 1884 C C . ILE A 1 240 ? 26.594 26.25 35.188 1 84.56 240 ILE A C 1
ATOM 1886 O O . ILE A 1 240 ? 27.719 25.875 35.531 1 84.56 240 ILE A O 1
ATOM 1890 N N . ALA A 1 241 ? 26.453 27.031 34.188 1 87.06 241 ALA A N 1
ATOM 1891 C CA . ALA A 1 241 ? 27.562 27.438 33.312 1 87.06 241 ALA A CA 1
ATOM 1892 C C . ALA A 1 241 ? 28.531 28.359 34.062 1 87.06 241 ALA A C 1
ATOM 1894 O O . ALA A 1 241 ? 29.75 28.234 33.938 1 87.06 241 ALA A O 1
ATOM 1895 N N . GLU A 1 242 ? 27.969 29.219 34.906 1 85.62 242 GLU A N 1
ATOM 1896 C CA . GLU A 1 242 ? 28.781 30.125 35.719 1 85.62 242 GLU A CA 1
ATOM 1897 C C . GLU A 1 242 ? 29.594 29.359 36.781 1 85.62 242 GLU A C 1
ATOM 1899 O O . GLU A 1 242 ? 30.766 29.672 37 1 85.62 242 GLU A O 1
ATOM 1904 N N . ARG A 1 243 ? 28.953 28.344 37.188 1 83.56 243 ARG A N 1
ATOM 1905 C CA . ARG A 1 243 ? 29.641 27.516 38.188 1 83.56 243 ARG A CA 1
ATOM 1906 C C . ARG A 1 243 ? 30.781 26.734 37.562 1 83.56 243 ARG A C 1
ATOM 1908 O O . ARG A 1 243 ? 31.859 26.609 38.125 1 83.56 243 ARG A O 1
ATOM 1915 N N . ARG A 1 244 ? 30.516 26.266 36.375 1 83 244 ARG A N 1
ATOM 1916 C CA . ARG A 1 244 ? 31.547 25.5 35.688 1 83 244 ARG A CA 1
ATOM 1917 C C . ARG A 1 244 ? 32.719 26.406 35.281 1 83 244 ARG A C 1
ATOM 1919 O O . ARG A 1 244 ? 33.875 26 35.375 1 83 244 ARG A O 1
ATOM 1926 N N . ARG A 1 245 ? 32.406 27.578 34.844 1 84 245 ARG A N 1
ATOM 1927 C CA . ARG A 1 245 ? 33.438 28.562 34.5 1 84 245 ARG A CA 1
ATOM 1928 C C . ARG A 1 245 ? 34.25 28.953 35.75 1 84 245 ARG A C 1
ATOM 1930 O O . ARG A 1 245 ? 35.469 29.094 35.656 1 84 245 ARG A O 1
ATOM 1937 N N . ALA A 1 246 ? 33.688 29.047 36.812 1 84.5 246 ALA A N 1
ATOM 1938 C CA . ALA A 1 246 ? 34.344 29.406 38.062 1 84.5 246 ALA A CA 1
ATOM 1939 C C . ALA A 1 246 ? 35.281 28.281 38.531 1 84.5 246 ALA A C 1
ATOM 1941 O O . ALA A 1 246 ? 36.406 28.547 38.969 1 84.5 246 ALA A O 1
ATOM 1942 N N . LYS A 1 247 ? 34.875 27.094 38.25 1 84.25 247 LYS A N 1
ATOM 1943 C CA . LYS A 1 247 ? 35.688 25.953 38.625 1 84.25 247 LYS A CA 1
ATOM 1944 C C . LYS A 1 247 ? 36.906 25.844 37.719 1 84.25 247 LYS A C 1
ATOM 1946 O O . LYS A 1 247 ? 38.031 25.531 38.188 1 84.25 247 LYS A O 1
ATOM 1951 N N . ARG A 1 248 ? 36.594 26.094 36.5 1 82.19 248 ARG A N 1
ATOM 1952 C CA . ARG A 1 248 ? 37.719 26.031 35.562 1 82.19 248 ARG A CA 1
ATOM 1953 C C . ARG A 1 248 ? 38.75 27.125 35.844 1 82.19 248 ARG A C 1
ATOM 1955 O O . ARG A 1 248 ? 39.938 26.891 35.75 1 82.19 248 ARG A O 1
ATOM 1962 N N . THR A 1 249 ? 38.281 28.297 36.219 1 83.12 249 THR A N 1
ATOM 1963 C CA . THR A 1 249 ? 39.156 29.422 36.531 1 83.12 249 THR A CA 1
ATOM 1964 C C . THR A 1 249 ? 39.844 29.188 37.875 1 83.12 249 THR A C 1
ATOM 1966 O O . THR A 1 249 ? 41 29.609 38.062 1 83.12 249 THR A O 1
ATOM 1969 N N . ALA A 1 250 ? 39.344 28.469 38.719 1 83.81 250 ALA A N 1
ATOM 1970 C CA . ALA A 1 250 ? 39.906 28.188 40.062 1 83.81 250 ALA A CA 1
ATOM 1971 C C . ALA A 1 250 ? 41 27.125 39.969 1 83.81 250 ALA A C 1
ATOM 1973 O O . ALA A 1 250 ? 41.938 27.125 40.75 1 83.81 250 ALA A O 1
ATOM 1974 N N . SER A 1 251 ? 40.812 26.312 39 1 76.19 251 SER A N 1
ATOM 1975 C CA . SER A 1 251 ? 41.781 25.219 38.875 1 76.19 251 SER A CA 1
ATOM 1976 C C . SER A 1 251 ? 43.031 25.672 38.094 1 76.19 251 SER A C 1
ATOM 1978 O O . SER A 1 251 ? 44 24.906 37.969 1 76.19 251 SER A O 1
ATOM 1980 N N . LEU A 1 252 ? 43.062 26.828 37.594 1 73 252 LEU A N 1
ATOM 1981 C CA . LEU A 1 252 ? 44.25 27.359 36.938 1 73 252 LEU A CA 1
ATOM 1982 C C . LEU A 1 252 ? 45.312 27.75 37.938 1 73 252 LEU A C 1
ATOM 1984 O O . LEU A 1 252 ? 45.031 28.344 38.969 1 73 252 LEU A O 1
ATOM 1988 N N . PRO A 1 253 ? 46.594 27.219 37.875 1 70.56 253 PRO A N 1
ATOM 1989 C CA . PRO A 1 253 ? 47.688 27.531 38.812 1 70.56 253 PRO A CA 1
ATOM 1990 C C . PRO A 1 253 ? 47.906 29.031 38.969 1 70.56 253 PRO A C 1
ATOM 1992 O O . PRO A 1 253 ? 47.625 29.797 38.062 1 70.56 253 PRO A O 1
ATOM 1995 N N . ALA A 1 254 ? 48.469 29.625 40.188 1 66.62 254 ALA A N 1
ATOM 1996 C CA . ALA A 1 254 ? 48.688 31.016 40.625 1 66.62 254 ALA A CA 1
ATOM 1997 C C . ALA A 1 254 ? 49.469 31.781 39.562 1 66.62 254 ALA A C 1
ATOM 1999 O O . ALA A 1 254 ? 49.281 32.969 39.375 1 66.62 254 ALA A O 1
ATOM 2000 N N . ALA A 1 255 ? 50.344 31.047 39 1 63.31 255 ALA A N 1
ATOM 2001 C CA . ALA A 1 255 ? 51.25 31.734 38.062 1 63.31 255 ALA A CA 1
ATOM 2002 C C . ALA A 1 255 ? 50.469 32.25 36.844 1 63.31 255 ALA A C 1
ATOM 2004 O O . ALA A 1 255 ? 50.812 33.281 36.312 1 63.31 255 ALA A O 1
ATOM 2005 N N . ALA A 1 256 ? 49.469 31.547 36.438 1 57.72 256 ALA A N 1
ATOM 2006 C CA . ALA A 1 256 ? 48.781 31.859 35.188 1 57.72 256 ALA A CA 1
ATOM 2007 C C . ALA A 1 256 ? 47.75 32.969 35.406 1 57.72 256 ALA A C 1
ATOM 2009 O O . ALA A 1 256 ? 47.375 33.656 34.469 1 57.72 256 ALA A O 1
ATOM 2010 N N . LYS A 1 257 ? 47.281 33.156 36.656 1 57.97 257 LYS A N 1
ATOM 2011 C CA . LYS A 1 257 ? 46.312 34.188 37.031 1 57.97 257 LYS A CA 1
ATOM 2012 C C . LYS A 1 257 ? 46.938 35.594 36.969 1 57.97 257 LYS A C 1
ATOM 2014 O O . LYS A 1 257 ? 46.25 36.594 36.781 1 57.97 257 LYS A O 1
ATOM 2019 N N . ASP A 1 258 ? 48.219 35.656 37.219 1 56.47 258 ASP A N 1
ATOM 2020 C CA . ASP A 1 258 ? 48.938 36.906 37.375 1 56.47 258 ASP A CA 1
ATOM 2021 C C . ASP A 1 258 ? 49.469 37.406 36.031 1 56.47 258 ASP A C 1
ATOM 2023 O O . ASP A 1 258 ? 50.156 38.406 35.969 1 56.47 258 ASP A O 1
ATOM 2027 N N . SER A 1 259 ? 49.344 36.594 34.969 1 51.84 259 SER A N 1
ATOM 2028 C CA . SER A 1 259 ? 50 37.094 33.75 1 51.84 259 SER A CA 1
ATOM 2029 C C . SER A 1 259 ? 49.188 38.188 33.094 1 51.84 259 SER A C 1
ATOM 2031 O O . SER A 1 259 ? 48.531 37.969 32.062 1 51.84 259 SER A O 1
ATOM 2033 N N . ARG A 1 260 ? 48.594 39.188 33.906 1 49.59 260 ARG A N 1
ATOM 2034 C CA . ARG A 1 260 ? 48.125 40.406 33.25 1 49.59 260 ARG A CA 1
ATOM 2035 C C . ARG A 1 260 ? 49.25 41.094 32.531 1 49.59 260 ARG A C 1
ATOM 2037 O O . ARG A 1 260 ? 50.344 41.312 33.094 1 49.59 260 ARG A O 1
ATOM 2044 N N . PRO A 1 261 ? 49.281 41.062 31.172 1 49.03 261 PRO A N 1
ATOM 2045 C CA . PRO A 1 261 ? 50.344 41.781 30.484 1 49.03 261 PRO A CA 1
ATOM 2046 C C . PRO A 1 261 ? 50.531 43.188 31.031 1 49.03 261 PRO A C 1
ATOM 2048 O O . PRO A 1 261 ? 49.562 43.844 31.406 1 49.03 261 PRO A O 1
ATOM 2051 N N . GLN A 1 262 ? 51.594 43.5 31.828 1 45.06 262 GLN A N 1
ATOM 2052 C CA . GLN A 1 262 ? 52.031 44.875 32.094 1 45.06 262 GLN A CA 1
ATOM 2053 C C . GLN A 1 262 ? 51.938 45.75 30.844 1 45.06 262 GLN A C 1
ATOM 2055 O O . GLN A 1 262 ? 52.531 45.406 29.828 1 45.06 262 GLN A O 1
ATOM 2060 N N . ALA A 1 263 ? 51 46.625 30.688 1 34.78 263 ALA A N 1
ATOM 2061 C CA . ALA A 1 263 ? 51.062 47.719 29.703 1 34.78 263 ALA A CA 1
ATOM 2062 C C . ALA A 1 263 ? 52.219 48.656 30 1 34.78 263 ALA A C 1
ATOM 2064 O O . ALA A 1 263 ? 52.531 48.938 31.172 1 34.78 263 ALA A O 1
ATOM 2065 N N . MET B 1 1 ? -6.957 37.062 38 1 38.91 1 MET B N 1
ATOM 2066 C CA . MET B 1 1 ? -6.891 37.531 36.625 1 38.91 1 MET B CA 1
ATOM 2067 C C . MET B 1 1 ? -7.703 36.625 35.688 1 38.91 1 MET B C 1
ATOM 2069 O O . MET B 1 1 ? -7.426 35.406 35.594 1 38.91 1 MET B O 1
ATOM 2073 N N . THR B 1 2 ? -8.891 36.75 35.5 1 49.03 2 THR B N 1
ATOM 2074 C CA . THR B 1 2 ? -9.844 35.969 34.719 1 49.03 2 THR B CA 1
ATOM 2075 C C . THR B 1 2 ? -9.312 35.75 33.281 1 49.03 2 THR B C 1
ATOM 2077 O O . THR B 1 2 ? -9.117 36.688 32.531 1 49.03 2 THR B O 1
ATOM 2080 N N . TRP B 1 3 ? -8.531 34.844 33.156 1 59 3 TRP B N 1
ATOM 2081 C CA . TRP B 1 3 ? -7.961 34.594 31.844 1 59 3 TRP B CA 1
ATOM 2082 C C . TRP B 1 3 ? -9.062 34.438 30.797 1 59 3 TRP B C 1
ATOM 2084 O O . TRP B 1 3 ? -9.961 33.594 30.938 1 59 3 TRP B O 1
ATOM 2094 N N . SER B 1 4 ? -9.359 35.469 30.031 1 77.81 4 SER B N 1
ATOM 2095 C CA . SER B 1 4 ? -10.305 35.375 28.922 1 77.81 4 SER B CA 1
ATOM 2096 C C . SER B 1 4 ? -10.023 34.156 28.047 1 77.81 4 SER B C 1
ATOM 2098 O O . SER B 1 4 ? -8.875 33.688 27.953 1 77.81 4 SER B O 1
ATOM 2100 N N . PRO B 1 5 ? -11.016 33.344 27.875 1 84.94 5 PRO B N 1
ATOM 2101 C CA . PRO B 1 5 ? -10.867 32.156 27.031 1 84.94 5 PRO B CA 1
ATOM 2102 C C . PRO B 1 5 ? -9.883 32.344 25.891 1 84.94 5 PRO B C 1
ATOM 2104 O O . PRO B 1 5 ? -9.133 31.422 25.547 1 84.94 5 PRO B O 1
ATOM 2107 N N . MET B 1 6 ? -9.734 33.469 25.438 1 87.19 6 MET B N 1
ATOM 2108 C CA . MET B 1 6 ? -8.836 33.75 24.328 1 87.19 6 MET B CA 1
ATOM 2109 C C . MET B 1 6 ? -7.387 33.812 24.797 1 87.19 6 MET B C 1
ATOM 2111 O O . MET B 1 6 ? -6.473 33.406 24.078 1 87.19 6 MET B O 1
ATOM 2115 N N . TYR B 1 7 ? -7.242 34.312 25.922 1 89.38 7 TYR B N 1
ATOM 2116 C CA . TYR B 1 7 ? -5.906 34.344 26.5 1 89.38 7 TYR B CA 1
ATOM 2117 C C . TYR B 1 7 ? -5.371 32.938 26.719 1 89.38 7 TYR B C 1
ATOM 2119 O O . TYR B 1 7 ? -4.199 32.656 26.453 1 89.38 7 TYR B O 1
ATOM 2127 N N . LEU B 1 8 ? -6.223 32.062 27.188 1 90.94 8 LEU B N 1
ATOM 2128 C CA . LEU B 1 8 ? -5.832 30.688 27.422 1 90.94 8 LEU B CA 1
ATOM 2129 C C . LEU B 1 8 ? -5.457 29.984 26.125 1 90.94 8 LEU B C 1
ATOM 2131 O O . LEU B 1 8 ? -4.469 29.25 26.062 1 90.94 8 LEU B O 1
ATOM 2135 N N . ILE B 1 9 ? -6.273 30.234 25.078 1 92.25 9 ILE B N 1
ATOM 2136 C CA . ILE B 1 9 ? -6 29.625 23.781 1 92.25 9 ILE B CA 1
ATOM 2137 C C . ILE B 1 9 ? -4.652 30.109 23.266 1 92.25 9 ILE B C 1
ATOM 2139 O O . ILE B 1 9 ? -3.855 29.312 22.75 1 92.25 9 ILE B O 1
ATOM 2143 N N . ARG B 1 10 ? -4.445 31.391 23.422 1 91.69 10 ARG B N 1
ATOM 2144 C CA . ARG B 1 10 ? -3.189 31.969 22.953 1 91.69 10 ARG B CA 1
ATOM 2145 C C . ARG B 1 10 ? -2.002 31.391 23.703 1 91.69 10 ARG B C 1
ATOM 2147 O O . ARG B 1 10 ? -0.981 31.047 23.109 1 91.69 10 ARG B O 1
ATOM 2154 N N . TRP B 1 11 ? -2.205 31.312 24.984 1 90.62 11 TRP B N 1
ATOM 2155 C CA . TRP B 1 11 ? -1.144 30.797 25.828 1 90.62 11 TRP B CA 1
ATOM 2156 C C . TRP B 1 11 ? -0.866 29.328 25.531 1 90.62 11 TRP B C 1
ATOM 2158 O O . TRP B 1 11 ? 0.289 28.938 25.375 1 90.62 11 TRP B O 1
ATOM 2168 N N . LEU B 1 12 ? -1.835 28.547 25.422 1 92.5 12 LEU B N 1
ATOM 2169 C CA . LEU B 1 12 ? -1.683 27.125 25.125 1 92.5 12 LEU B CA 1
ATOM 2170 C C . LEU B 1 12 ? -1.096 26.922 23.734 1 92.5 12 LEU B C 1
ATOM 2172 O O . LEU B 1 12 ? -0.247 26.047 23.531 1 92.5 12 LEU B O 1
ATOM 2176 N N . HIS B 1 13 ? -1.621 27.703 22.781 1 93.12 13 HIS B N 1
ATOM 2177 C CA . HIS B 1 13 ? -1.108 27.609 21.422 1 93.12 13 HIS B CA 1
ATOM 2178 C C . HIS B 1 13 ? 0.387 27.906 21.375 1 93.12 13 HIS B C 1
ATOM 2180 O O . HIS B 1 13 ? 1.138 27.203 20.688 1 93.12 13 HIS B O 1
ATOM 2186 N N . LYS B 1 14 ? 0.774 28.891 22.094 1 91.81 14 LYS B N 1
ATOM 2187 C CA . LYS B 1 14 ? 2.182 29.281 22.141 1 91.81 14 LYS B CA 1
ATOM 2188 C C . LYS B 1 14 ? 3.045 28.141 22.703 1 91.81 14 LYS B C 1
ATOM 2190 O O . LYS B 1 14 ? 4.031 27.75 22.078 1 91.81 14 LYS B O 1
ATOM 2195 N N . TRP B 1 15 ? 2.709 27.578 23.797 1 89.88 15 TRP B N 1
ATOM 2196 C CA . TRP B 1 15 ? 3.514 26.562 24.484 1 89.88 15 TRP B CA 1
ATOM 2197 C C . TRP B 1 15 ? 3.438 25.219 23.75 1 89.88 15 TRP B C 1
ATOM 2199 O O . TRP B 1 15 ? 4.445 24.531 23.609 1 89.88 15 TRP B O 1
ATOM 2209 N N . PHE B 1 16 ? 2.273 24.828 23.25 1 91.44 16 PHE B N 1
ATOM 2210 C CA . PHE B 1 16 ? 2.145 23.609 22.453 1 91.44 16 PHE B CA 1
ATOM 2211 C C . PHE B 1 16 ? 2.881 23.766 21.125 1 91.44 16 PHE B C 1
ATOM 2213 O O . PHE B 1 16 ? 3.441 22.797 20.609 1 91.44 16 PHE B O 1
ATOM 2220 N N . GLY B 1 17 ? 2.795 24.938 20.641 1 91.06 17 GLY B N 1
ATOM 2221 C CA . GLY B 1 17 ? 3.52 25.219 19.406 1 91.06 17 GLY B CA 1
ATOM 2222 C C . GLY B 1 17 ? 5.016 24.984 19.531 1 91.06 17 GLY B C 1
ATOM 2223 O O . GLY B 1 17 ? 5.668 24.578 18.578 1 91.06 17 GLY B O 1
ATOM 2224 N N . LEU B 1 18 ? 5.5 25.219 20.672 1 86.5 18 LEU B N 1
ATOM 2225 C CA . LEU B 1 18 ? 6.93 25.016 20.906 1 86.5 18 LEU B CA 1
ATOM 2226 C C . LEU B 1 18 ? 7.293 23.547 20.812 1 86.5 18 LEU B C 1
ATOM 2228 O O . LEU B 1 18 ? 8.344 23.188 20.281 1 86.5 18 LEU B O 1
ATOM 2232 N N . VAL B 1 19 ? 6.461 22.719 21.266 1 86.62 19 VAL B N 1
ATOM 2233 C CA . VAL B 1 19 ? 6.703 21.281 21.312 1 86.62 19 VAL B CA 1
ATOM 2234 C C . VAL B 1 19 ? 6.387 20.656 19.953 1 86.62 19 VAL B C 1
ATOM 2236 O O . VAL B 1 19 ? 7.141 19.828 19.453 1 86.62 19 VAL B O 1
ATOM 2239 N N . LEU B 1 20 ? 5.367 21.172 19.312 1 92.19 20 LEU B N 1
ATOM 2240 C CA . LEU B 1 20 ? 4.812 20.5 18.125 1 92.19 20 LEU B CA 1
ATOM 2241 C C . LEU B 1 20 ? 5.203 21.25 16.859 1 92.19 20 LEU B C 1
ATOM 2243 O O . LEU B 1 20 ? 5.078 20.703 15.758 1 92.19 20 LEU B O 1
ATOM 2247 N N . GLY B 1 21 ? 5.672 22.484 17.047 1 88.88 21 GLY B N 1
ATOM 2248 C CA . GLY B 1 21 ? 5.969 23.297 15.875 1 88.88 21 GLY B CA 1
ATOM 2249 C C . GLY B 1 21 ? 6.988 22.656 14.945 1 88.88 21 GLY B C 1
ATOM 2250 O O . GLY B 1 21 ? 6.801 22.625 13.734 1 88.88 21 GLY B O 1
ATOM 2251 N N . LEU B 1 22 ? 8.047 22.141 15.57 1 91.38 22 LEU B N 1
ATOM 2252 C CA . LEU B 1 22 ? 9.07 21.469 14.773 1 91.38 22 LEU B CA 1
ATOM 2253 C C . LEU B 1 22 ? 8.5 20.234 14.086 1 91.38 22 LEU B C 1
ATOM 2255 O O . LEU B 1 22 ? 8.797 19.984 12.922 1 91.38 22 LEU B O 1
ATOM 2259 N N . GLN B 1 23 ? 7.727 19.516 14.82 1 93.56 23 GLN B N 1
ATOM 2260 C CA . GLN B 1 23 ? 7.117 18.328 14.25 1 93.56 23 GLN B CA 1
ATOM 2261 C C . GLN B 1 23 ? 6.199 18.672 13.086 1 93.56 23 GLN B C 1
ATOM 2263 O O . GLN B 1 23 ? 6.16 17.969 12.078 1 93.56 23 GLN B O 1
ATOM 2268 N N . PHE B 1 24 ? 5.5 19.766 13.203 1 92.88 24 PHE B N 1
ATOM 2269 C CA . PHE B 1 24 ? 4.637 20.219 12.117 1 92.88 24 PHE B CA 1
ATOM 2270 C C . PHE B 1 24 ? 5.453 20.531 10.867 1 92.88 24 PHE B C 1
ATOM 2272 O O . PHE B 1 24 ? 5.047 20.188 9.75 1 92.88 24 PHE B O 1
ATOM 2279 N N . LEU B 1 25 ? 6.496 21.141 11.094 1 93.62 25 LEU B N 1
ATOM 2280 C CA . LEU B 1 25 ? 7.371 21.453 9.969 1 93.62 25 LEU B CA 1
ATOM 2281 C C . LEU B 1 25 ? 7.895 20.172 9.32 1 93.62 25 LEU B C 1
ATOM 2283 O O . LEU B 1 25 ? 7.898 20.047 8.094 1 93.62 25 LEU B O 1
ATOM 2287 N N . LEU B 1 26 ? 8.312 19.234 10.125 1 96.25 26 LEU B N 1
ATOM 2288 C CA . LEU B 1 26 ? 8.812 17.969 9.609 1 96.25 26 LEU B CA 1
ATOM 2289 C C . LEU B 1 26 ? 7.73 17.234 8.836 1 96.25 26 LEU B C 1
ATOM 2291 O O . LEU B 1 26 ? 8.008 16.609 7.805 1 96.25 26 LEU B O 1
ATOM 2295 N N . TRP B 1 27 ? 6.504 17.297 9.352 1 96.38 27 TRP B N 1
ATOM 2296 C CA . TRP B 1 27 ? 5.379 16.672 8.664 1 96.38 27 TRP B CA 1
ATOM 2297 C C . TRP B 1 27 ? 5.133 17.344 7.312 1 96.38 27 TRP B C 1
ATOM 2299 O O . TRP B 1 27 ? 4.922 16.656 6.309 1 96.38 27 TRP B O 1
ATOM 2309 N N . ALA B 1 28 ? 5.109 18.641 7.277 1 94.5 28 ALA B N 1
ATOM 2310 C CA . ALA B 1 28 ? 4.863 19.375 6.035 1 94.5 28 ALA B CA 1
ATOM 2311 C C . ALA B 1 28 ? 5.969 19.109 5.02 1 94.5 28 ALA B C 1
ATOM 2313 O O . ALA B 1 28 ? 5.695 18.875 3.838 1 94.5 28 ALA B O 1
ATOM 2314 N N . LEU B 1 29 ? 7.184 19.125 5.496 1 95.94 29 LEU B N 1
ATOM 2315 C CA . LEU B 1 29 ? 8.32 18.906 4.605 1 95.94 29 LEU B CA 1
ATOM 2316 C C . LEU B 1 29 ? 8.336 17.484 4.062 1 95.94 29 LEU B C 1
ATOM 2318 O O . LEU B 1 29 ? 8.516 17.281 2.861 1 95.94 29 LEU B O 1
ATOM 2322 N N . SER B 1 30 ? 8.172 16.516 4.941 1 96.69 30 SER B N 1
ATOM 2323 C CA . SER B 1 30 ? 8.156 15.133 4.484 1 96.69 30 SER B CA 1
ATOM 2324 C C . SER B 1 30 ? 6.98 14.867 3.551 1 96.69 30 SER B C 1
ATOM 2326 O O . SER B 1 30 ? 7.129 14.172 2.543 1 96.69 30 SER B O 1
ATOM 2328 N N . GLY B 1 31 ? 5.82 15.438 3.904 1 95.44 31 GLY B N 1
ATOM 2329 C CA . GLY B 1 31 ? 4.688 15.336 3 1 95.44 31 GLY B CA 1
ATOM 2330 C C . GLY B 1 31 ? 4.957 15.945 1.637 1 95.44 31 GLY B C 1
ATOM 2331 O O . GLY B 1 31 ? 4.602 15.359 0.61 1 95.44 31 GLY B O 1
ATOM 2332 N N . ALA B 1 32 ? 5.551 17.078 1.605 1 94.94 32 ALA B N 1
ATOM 2333 C CA . ALA B 1 32 ? 5.879 17.75 0.349 1 94.94 32 ALA B CA 1
ATOM 2334 C C . ALA B 1 32 ? 6.844 16.922 -0.484 1 94.94 32 ALA B C 1
ATOM 2336 O O . ALA B 1 32 ? 6.676 16.781 -1.699 1 94.94 32 ALA B O 1
ATOM 2337 N N . VAL B 1 33 ? 7.785 16.344 0.17 1 95.81 33 VAL B N 1
ATOM 2338 C CA . VAL B 1 33 ? 8.75 15.492 -0.522 1 95.81 33 VAL B CA 1
ATOM 2339 C C . VAL B 1 33 ? 8.023 14.305 -1.155 1 95.81 33 VAL B C 1
ATOM 2341 O O . VAL B 1 33 ? 8.234 14 -2.33 1 95.81 33 VAL B O 1
ATOM 2344 N N . MET B 1 34 ? 7.191 13.672 -0.423 1 96.06 34 MET B N 1
ATOM 2345 C CA . MET B 1 34 ? 6.453 12.523 -0.936 1 96.06 34 MET B CA 1
ATOM 2346 C C . MET B 1 34 ? 5.551 12.93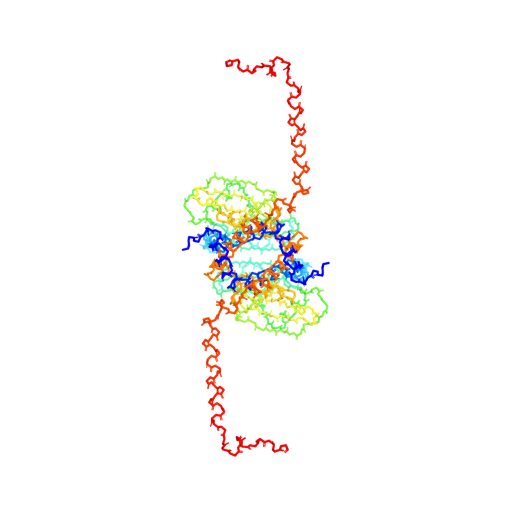 -2.096 1 96.06 34 MET B C 1
ATOM 2348 O O . MET B 1 34 ? 5.43 12.203 -3.08 1 96.06 34 MET B O 1
ATOM 2352 N N . ALA B 1 35 ? 4.988 14.07 -1.996 1 94.75 35 ALA B N 1
ATOM 2353 C CA . ALA B 1 35 ? 4.086 14.539 -3.049 1 94.75 35 ALA B CA 1
ATOM 2354 C C . ALA B 1 35 ? 4.867 14.914 -4.305 1 94.75 35 ALA B C 1
ATOM 2356 O O . ALA B 1 35 ? 4.359 14.781 -5.422 1 94.75 35 ALA B O 1
ATOM 2357 N N . LEU B 1 36 ? 6.051 15.375 -4.176 1 94.75 36 LEU B N 1
ATOM 2358 C CA . LEU B 1 36 ? 6.863 15.859 -5.289 1 94.75 36 LEU B CA 1
ATOM 2359 C C . LEU B 1 36 ? 7.5 14.695 -6.043 1 94.75 36 LEU B C 1
ATOM 2361 O O . LEU B 1 36 ? 7.75 14.789 -7.246 1 94.75 36 LEU B O 1
ATOM 2365 N N . LEU B 1 37 ? 7.723 13.594 -5.352 1 94.75 37 LEU B N 1
ATOM 2366 C CA . LEU B 1 37 ? 8.359 12.438 -5.973 1 94.75 37 LEU B CA 1
ATOM 2367 C C . LEU B 1 37 ? 7.367 11.656 -6.82 1 94.75 37 LEU B C 1
ATOM 2369 O O . LEU B 1 37 ? 6.281 11.312 -6.352 1 94.75 37 LEU B O 1
ATOM 2373 N N . ASP B 1 38 ? 7.754 11.43 -8.031 1 92.12 38 ASP B N 1
ATOM 2374 C CA . ASP B 1 38 ? 6.91 10.688 -8.969 1 92.12 38 ASP B CA 1
ATOM 2375 C C . ASP B 1 38 ? 6.641 9.273 -8.469 1 92.12 38 ASP B C 1
ATOM 2377 O O . ASP B 1 38 ? 7.57 8.477 -8.297 1 92.12 38 ASP B O 1
ATOM 2381 N N . HIS B 1 39 ? 5.422 8.992 -8.344 1 91.06 39 HIS B N 1
ATOM 2382 C CA . HIS B 1 39 ? 5.047 7.695 -7.785 1 91.06 39 HIS B CA 1
ATOM 2383 C C . HIS B 1 39 ? 5.496 6.555 -8.688 1 91.06 39 HIS B C 1
ATOM 2385 O O . HIS B 1 39 ? 5.863 5.48 -8.203 1 91.06 39 HIS B O 1
ATOM 2391 N N . HIS B 1 40 ? 5.531 6.699 -9.969 1 90.69 40 HIS B N 1
ATOM 2392 C CA . HIS B 1 40 ? 5.977 5.664 -10.898 1 90.69 40 HIS B CA 1
ATOM 2393 C C . HIS B 1 40 ? 7.473 5.406 -10.758 1 90.69 40 HIS B C 1
ATOM 2395 O O . HIS B 1 40 ? 7.922 4.266 -10.883 1 90.69 40 HIS B O 1
ATOM 2401 N N . LYS B 1 41 ? 8.156 6.453 -10.461 1 92.69 41 LYS B N 1
ATOM 2402 C CA . LYS B 1 41 ? 9.586 6.293 -10.219 1 92.69 41 LYS B CA 1
ATOM 2403 C C . LYS B 1 41 ? 9.844 5.602 -8.883 1 92.69 41 LYS B C 1
ATOM 2405 O O . LYS B 1 41 ? 10.719 4.738 -8.781 1 92.69 41 LYS B O 1
ATOM 2410 N N . VAL B 1 42 ? 9.07 5.965 -7.926 1 94.12 42 VAL B N 1
ATOM 2411 C CA . VAL B 1 42 ? 9.219 5.387 -6.598 1 94.12 42 VAL B CA 1
ATOM 2412 C C . VAL B 1 42 ? 8.922 3.889 -6.648 1 94.12 42 VAL B C 1
ATOM 2414 O O . VAL B 1 42 ? 9.656 3.084 -6.062 1 94.12 42 VAL B O 1
ATOM 2417 N N . SER B 1 43 ? 7.93 3.461 -7.332 1 92.88 43 SER B N 1
ATOM 2418 C CA . SER B 1 43 ? 7.527 2.059 -7.387 1 92.88 43 SER B CA 1
ATOM 2419 C C . SER B 1 43 ? 8.578 1.21 -8.102 1 92.88 43 SER B C 1
ATOM 2421 O O . SER B 1 43 ? 8.648 -0.003 -7.891 1 92.88 43 SER B O 1
ATOM 2423 N N . GLY B 1 44 ? 9.312 1.806 -8.977 1 93.69 44 GLY B N 1
ATOM 2424 C CA . GLY B 1 44 ? 10.32 1.077 -9.727 1 93.69 44 GLY B CA 1
ATOM 2425 C C . GLY B 1 44 ? 9.734 0.224 -10.836 1 93.69 44 GLY B C 1
ATOM 2426 O O . GLY B 1 44 ? 10.43 -0.61 -11.422 1 93.69 44 GLY B O 1
ATOM 2427 N N . GLU B 1 45 ? 8.484 0.386 -11.125 1 91.88 45 GLU B N 1
ATOM 2428 C CA . GLU B 1 45 ? 7.793 -0.448 -12.109 1 91.88 45 GLU B CA 1
ATOM 2429 C C . GLU B 1 45 ? 8.445 -0.344 -13.477 1 91.88 45 GLU B C 1
ATOM 2431 O O . GLU B 1 45 ? 8.484 -1.32 -14.234 1 91.88 45 GLU B O 1
ATOM 2436 N N . HIS B 1 46 ? 8.969 0.762 -13.758 1 91.88 46 HIS B N 1
ATOM 2437 C CA . HIS B 1 46 ? 9.562 0.983 -15.07 1 91.88 46 HIS B CA 1
ATOM 2438 C C . HIS B 1 46 ? 10.891 0.233 -15.211 1 91.88 46 HIS B C 1
ATOM 2440 O O . HIS B 1 46 ? 11.375 0.025 -16.328 1 91.88 46 HIS B O 1
ATOM 2446 N N . ALA B 1 47 ? 11.461 -0.11 -14.07 1 94.5 47 ALA B N 1
ATOM 2447 C CA . ALA B 1 47 ? 12.734 -0.821 -14.086 1 94.5 47 ALA B CA 1
ATOM 2448 C C . ALA B 1 47 ? 12.523 -2.316 -14.312 1 94.5 47 ALA B C 1
ATOM 2450 O O . ALA B 1 47 ? 13.477 -3.047 -14.594 1 94.5 47 ALA B O 1
ATOM 2451 N N . LEU B 1 48 ? 11.352 -2.756 -14.219 1 94.88 48 LEU B N 1
ATOM 2452 C CA . LEU B 1 48 ? 11.055 -4.172 -14.375 1 94.88 48 LEU B CA 1
ATOM 2453 C C . LEU B 1 48 ? 10.609 -4.477 -15.805 1 94.88 48 LEU B C 1
ATOM 2455 O O . LEU B 1 48 ? 9.672 -3.861 -16.312 1 94.88 48 LEU B O 1
ATOM 2459 N N . ALA B 1 49 ? 11.242 -5.383 -16.375 1 90.69 49 ALA B N 1
ATOM 2460 C CA . ALA B 1 49 ? 10.875 -5.812 -17.734 1 90.69 49 ALA B CA 1
ATOM 2461 C C . ALA B 1 49 ? 9.594 -6.641 -17.719 1 90.69 49 ALA B C 1
ATOM 2463 O O . ALA B 1 49 ? 9.32 -7.348 -16.734 1 90.69 49 ALA B O 1
ATOM 2464 N N . PRO B 1 50 ? 8.844 -6.516 -18.766 1 82.44 50 PRO B N 1
ATOM 2465 C CA . PRO B 1 50 ? 7.688 -7.406 -18.859 1 82.44 50 PRO B CA 1
ATOM 2466 C C . PRO B 1 50 ? 8.078 -8.883 -18.922 1 82.44 50 PRO B C 1
ATOM 2468 O O . PRO B 1 50 ? 9.211 -9.203 -19.281 1 82.44 50 PRO B O 1
ATOM 2471 N N . PRO B 1 51 ? 7.086 -9.719 -18.438 1 73.25 51 PRO B N 1
ATOM 2472 C CA . PRO B 1 51 ? 7.391 -11.148 -18.516 1 73.25 51 PRO B CA 1
ATOM 2473 C C . PRO B 1 51 ? 7.773 -11.594 -19.922 1 73.25 51 PRO B C 1
ATOM 2475 O O . PRO B 1 51 ? 7.215 -11.102 -20.906 1 73.25 51 PRO B O 1
ATOM 2478 N N . ALA B 1 52 ? 8.711 -12.422 -19.922 1 69.19 52 ALA B N 1
ATOM 2479 C CA . ALA B 1 52 ? 9.203 -12.945 -21.188 1 69.19 52 ALA B CA 1
ATOM 2480 C C . ALA B 1 52 ? 8.125 -13.75 -21.906 1 69.19 52 ALA B C 1
ATOM 2482 O O . ALA B 1 52 ? 7.379 -14.5 -21.266 1 69.19 52 ALA B O 1
ATOM 2483 N N . GLU B 1 53 ? 7.941 -13.422 -23.125 1 74.12 53 GLU B N 1
ATOM 2484 C CA . GLU B 1 53 ? 7.117 -14.289 -23.953 1 74.12 53 GLU B CA 1
ATOM 2485 C C . GLU B 1 53 ? 7.938 -15.438 -24.531 1 74.12 53 GLU B C 1
ATOM 2487 O O . GLU B 1 53 ? 8.789 -15.219 -25.406 1 74.12 53 GLU B O 1
ATOM 2492 N N . ILE B 1 54 ? 7.766 -16.562 -23.859 1 78.06 54 ILE B N 1
ATOM 2493 C CA . ILE B 1 54 ? 8.5 -17.719 -24.391 1 78.06 54 ILE B CA 1
ATOM 2494 C C . ILE B 1 54 ? 7.531 -18.688 -25.062 1 78.06 54 ILE B C 1
ATOM 2496 O O . ILE B 1 54 ? 6.355 -18.75 -24.688 1 78.06 54 ILE B O 1
ATOM 2500 N N . PRO B 1 55 ? 8.07 -19.328 -26.094 1 77.62 55 PRO B N 1
ATOM 2501 C CA . PRO B 1 55 ? 7.207 -20.328 -26.734 1 77.62 55 PRO B CA 1
ATOM 2502 C C . PRO B 1 55 ? 6.73 -21.406 -25.766 1 77.62 55 PRO B C 1
ATOM 2504 O O . PRO B 1 55 ? 7.398 -21.672 -24.766 1 77.62 55 PRO B O 1
ATOM 2507 N N . ALA B 1 56 ? 5.535 -21.844 -26.062 1 74.62 56 ALA B N 1
ATOM 2508 C CA . ALA B 1 56 ? 5.016 -22.938 -25.25 1 74.62 56 ALA B CA 1
ATOM 2509 C C . ALA B 1 56 ? 6.016 -24.094 -25.156 1 74.62 56 ALA B C 1
ATOM 2511 O O . ALA B 1 56 ? 6.758 -24.344 -26.109 1 74.62 56 ALA B O 1
ATOM 2512 N N . ALA B 1 57 ? 5.988 -24.656 -23.969 1 73.12 57 ALA B N 1
ATOM 2513 C CA . ALA B 1 57 ? 6.902 -25.766 -23.781 1 73.12 57 ALA B CA 1
ATOM 2514 C C . ALA B 1 57 ? 6.582 -26.906 -24.766 1 73.12 57 ALA B C 1
ATOM 2516 O O . ALA B 1 57 ? 5.414 -27.25 -24.953 1 73.12 57 ALA B O 1
ATOM 2517 N N . ALA B 1 58 ? 7.695 -27.375 -25.453 1 71.06 58 ALA B N 1
ATOM 2518 C CA . ALA B 1 58 ? 7.516 -28.469 -26.406 1 71.06 58 ALA B CA 1
ATOM 2519 C C . ALA B 1 58 ? 7.023 -29.734 -25.703 1 71.06 58 ALA B C 1
ATOM 2521 O O . ALA B 1 58 ? 6.184 -30.453 -26.25 1 71.06 58 ALA B O 1
ATOM 2522 N N . SER B 1 59 ? 7.605 -30.062 -24.594 1 80.81 59 SER B N 1
ATOM 2523 C CA . SER B 1 59 ? 7.203 -31.219 -23.797 1 80.81 59 SER B CA 1
ATOM 2524 C C . SER B 1 59 ? 7.164 -30.875 -22.312 1 80.81 59 SER B C 1
ATOM 2526 O O . SER B 1 59 ? 8.102 -30.281 -21.781 1 80.81 59 SER B O 1
ATOM 2528 N N . LEU B 1 60 ? 6.02 -31.141 -21.703 1 85.94 60 LEU B N 1
ATOM 2529 C CA . LEU B 1 60 ? 5.863 -30.906 -20.266 1 85.94 60 LEU B CA 1
ATOM 2530 C C . LEU B 1 60 ? 5.836 -32.25 -19.516 1 85.94 60 LEU B C 1
ATOM 2532 O O . LEU B 1 60 ? 5.23 -33.219 -19.969 1 85.94 60 LEU B O 1
ATOM 2536 N N . LEU B 1 61 ? 6.617 -32.219 -18.5 1 87.75 61 LEU B N 1
ATOM 2537 C CA . LEU B 1 61 ? 6.586 -33.406 -17.609 1 87.75 61 LEU B CA 1
ATOM 2538 C C . LEU B 1 61 ? 5.168 -33.656 -17.125 1 87.75 61 LEU B C 1
ATOM 2540 O O . LEU B 1 61 ? 4.473 -32.75 -16.688 1 87.75 61 LEU B O 1
ATOM 2544 N N . PRO B 1 62 ? 4.801 -34.969 -17.266 1 85.12 62 PRO B N 1
ATOM 2545 C CA . PRO B 1 62 ? 3.482 -35.281 -16.719 1 85.12 62 PRO B CA 1
ATOM 2546 C C . PRO B 1 62 ? 3.389 -35.062 -15.219 1 85.12 62 PRO B C 1
ATOM 2548 O O . PRO B 1 62 ? 4.391 -35.156 -14.508 1 85.12 62 PRO B O 1
ATOM 2551 N N . LEU B 1 63 ? 2.189 -34.812 -14.773 1 83.81 63 LEU B N 1
ATOM 2552 C CA . LEU B 1 63 ? 1.95 -34.438 -13.383 1 83.81 63 LEU B CA 1
ATOM 2553 C C . LEU B 1 63 ? 2.408 -35.562 -12.445 1 83.81 63 LEU B C 1
ATOM 2555 O O . LEU B 1 63 ? 2.918 -35.281 -11.359 1 83.81 63 LEU B O 1
ATOM 2559 N N . ALA B 1 64 ? 2.199 -36.781 -12.883 1 83.44 64 ALA B N 1
ATOM 2560 C CA . ALA B 1 64 ? 2.627 -37.906 -12.07 1 83.44 64 ALA B CA 1
ATOM 2561 C C . ALA B 1 64 ? 4.129 -37.875 -11.805 1 83.44 64 ALA B C 1
ATOM 2563 O O . ALA B 1 64 ? 4.578 -38.125 -10.688 1 83.44 64 ALA B O 1
ATOM 2564 N N . ARG B 1 65 ? 4.781 -37.469 -12.805 1 88.44 65 ARG B N 1
ATOM 2565 C CA . ARG B 1 65 ? 6.23 -37.406 -12.664 1 88.44 65 ARG B CA 1
ATOM 2566 C C . ARG B 1 65 ? 6.645 -36.219 -11.812 1 88.44 65 ARG B C 1
ATOM 2568 O O . ARG B 1 65 ? 7.637 -36.281 -11.086 1 88.44 65 ARG B O 1
ATOM 2575 N N . VAL B 1 66 ? 5.91 -35.156 -11.906 1 89.62 66 VAL B N 1
ATOM 2576 C CA . VAL B 1 66 ? 6.156 -33.969 -11.07 1 89.62 66 VAL B CA 1
ATOM 2577 C C . VAL B 1 66 ? 5.957 -34.344 -9.602 1 89.62 66 VAL B C 1
ATOM 2579 O O . VAL B 1 66 ? 6.766 -33.969 -8.75 1 89.62 66 VAL B O 1
ATOM 2582 N N . THR B 1 67 ? 4.941 -35.062 -9.359 1 86 67 THR B N 1
ATOM 2583 C CA . THR B 1 67 ? 4.648 -35.5 -7.996 1 86 67 THR B CA 1
ATOM 2584 C C . THR B 1 67 ? 5.777 -36.375 -7.457 1 86 67 THR B C 1
ATOM 2586 O O . THR B 1 67 ? 6.184 -36.25 -6.305 1 86 67 THR B O 1
ATOM 2589 N N . ASP B 1 68 ? 6.191 -37.25 -8.352 1 87.81 68 ASP B N 1
ATOM 2590 C CA . ASP B 1 68 ? 7.297 -38.094 -7.961 1 87.81 68 ASP B CA 1
ATOM 2591 C C . ASP B 1 68 ? 8.539 -37.281 -7.629 1 87.81 68 ASP B C 1
ATOM 2593 O O . ASP B 1 68 ? 9.219 -37.562 -6.633 1 87.81 68 ASP B O 1
ATOM 2597 N N . ALA B 1 69 ? 8.758 -36.344 -8.438 1 89.81 69 ALA B N 1
ATOM 2598 C CA . ALA B 1 69 ? 9.938 -35.5 -8.258 1 89.81 69 ALA B CA 1
ATOM 2599 C C . ALA B 1 69 ? 9.828 -34.656 -6.996 1 89.81 69 ALA B C 1
ATOM 2601 O O . ALA B 1 69 ? 10.836 -34.375 -6.344 1 89.81 69 ALA B O 1
ATOM 2602 N N . ALA B 1 70 ? 8.617 -34.219 -6.641 1 87.44 70 ALA B N 1
ATOM 2603 C CA . ALA B 1 70 ? 8.383 -33.406 -5.449 1 87.44 70 ALA B CA 1
ATOM 2604 C C . ALA B 1 70 ? 8.648 -34.219 -4.176 1 87.44 70 ALA B C 1
ATOM 2606 O O . ALA B 1 70 ? 9.156 -33.656 -3.191 1 87.44 70 ALA B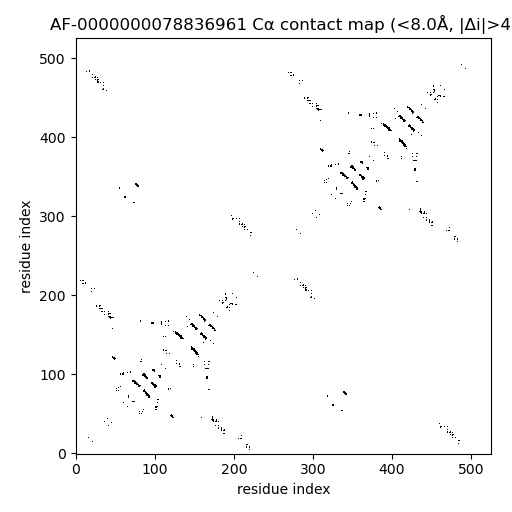 O 1
ATOM 2607 N N . GLY B 1 71 ? 8.297 -35.438 -4.184 1 85.94 71 GLY B N 1
ATOM 2608 C CA . GLY B 1 71 ? 8.562 -36.312 -3.062 1 85.94 71 GLY B CA 1
ATOM 2609 C C . GLY B 1 71 ? 7.582 -36.156 -1.917 1 85.94 71 GLY B C 1
ATOM 2610 O O . GLY B 1 71 ? 7.711 -36.812 -0.882 1 85.94 71 GLY B O 1
ATOM 2611 N N . GLN B 1 72 ? 6.715 -35.25 -1.941 1 86.75 72 GLN B N 1
ATOM 2612 C CA . GLN B 1 72 ? 5.68 -34.969 -0.961 1 86.75 72 GLN B CA 1
ATOM 2613 C C . GLN B 1 72 ? 4.387 -34.5 -1.645 1 86.75 72 GLN B C 1
ATOM 2615 O O . GLN B 1 72 ? 4.395 -34.156 -2.822 1 86.75 72 GLN B O 1
ATOM 2620 N N . PRO B 1 73 ? 3.285 -34.625 -0.925 1 82.81 73 PRO B N 1
ATOM 2621 C CA . PRO B 1 73 ? 2.031 -34.156 -1.521 1 82.81 73 PRO B CA 1
ATOM 2622 C C . PRO B 1 73 ? 2.094 -32.688 -1.963 1 82.81 73 PRO B C 1
ATOM 2624 O O . PRO B 1 73 ? 2.561 -31.844 -1.208 1 82.81 73 PRO B O 1
ATOM 2627 N N . ILE B 1 74 ? 1.64 -32.406 -3.137 1 85.75 74 ILE B N 1
ATOM 2628 C CA . ILE B 1 74 ? 1.661 -31.078 -3.711 1 85.75 74 ILE B CA 1
ATOM 2629 C C . ILE B 1 74 ? 0.442 -30.297 -3.232 1 85.75 74 ILE B C 1
ATOM 2631 O O . ILE B 1 74 ? -0.694 -30.75 -3.375 1 85.75 74 ILE B O 1
ATOM 2635 N N . THR B 1 75 ? 0.687 -29.172 -2.658 1 83.12 75 THR B N 1
ATOM 2636 C CA . THR B 1 75 ? -0.406 -28.328 -2.188 1 83.12 75 THR B CA 1
ATOM 2637 C C . THR B 1 75 ? -0.697 -27.203 -3.184 1 83.12 75 THR B C 1
ATOM 2639 O O . THR B 1 75 ? -1.801 -26.656 -3.205 1 83.12 75 THR B O 1
ATOM 2642 N N . LYS B 1 76 ? 0.314 -26.859 -3.955 1 88.38 76 LYS B N 1
ATOM 2643 C CA . LYS B 1 76 ? 0.178 -25.875 -5.027 1 88.38 76 LYS B CA 1
ATOM 2644 C C . LYS B 1 76 ? 1.156 -26.156 -6.164 1 88.38 76 LYS B C 1
ATOM 2646 O O . LYS B 1 76 ? 2.295 -26.562 -5.922 1 88.38 76 LYS B O 1
ATOM 2651 N N . LEU B 1 77 ? 0.688 -25.953 -7.32 1 92.25 77 LEU B N 1
ATOM 2652 C CA . LEU B 1 77 ? 1.52 -26.156 -8.5 1 92.25 77 LEU B CA 1
ATOM 2653 C C . LEU B 1 77 ? 1.319 -25.016 -9.5 1 92.25 77 LEU B C 1
ATOM 2655 O O . LEU B 1 77 ? 0.185 -24.625 -9.781 1 92.25 77 LEU B O 1
ATOM 2659 N N . ARG B 1 78 ? 2.463 -24.531 -9.914 1 94.81 78 ARG B N 1
ATOM 2660 C CA . ARG B 1 78 ? 2.402 -23.469 -10.914 1 94.81 78 ARG B CA 1
ATOM 2661 C C . ARG B 1 78 ? 3.361 -23.75 -12.07 1 94.81 78 ARG B C 1
ATOM 2663 O O . ARG B 1 78 ? 4.531 -24.062 -11.844 1 94.81 78 ARG B O 1
ATOM 2670 N N . LEU B 1 79 ? 2.814 -23.781 -13.258 1 92 79 LEU B N 1
ATOM 2671 C CA . LEU B 1 79 ? 3.641 -23.75 -14.461 1 92 79 LEU B CA 1
ATOM 2672 C C . LEU B 1 79 ? 3.863 -22.328 -14.945 1 92 79 LEU B C 1
ATOM 2674 O O . LEU B 1 79 ? 2.902 -21.594 -15.211 1 92 79 LEU B O 1
ATOM 2678 N N . LYS B 1 80 ? 5.102 -21.891 -15.047 1 90.19 80 LYS B N 1
ATOM 2679 C CA . LYS B 1 80 ? 5.418 -20.516 -15.422 1 90.19 80 LYS B CA 1
ATOM 2680 C C . LYS B 1 80 ? 6.758 -20.438 -16.141 1 90.19 80 LYS B C 1
ATOM 2682 O O . LYS B 1 80 ? 7.586 -21.344 -16.031 1 90.19 80 LYS B O 1
ATOM 2687 N N . PRO B 1 81 ? 6.883 -19.359 -16.859 1 89.38 81 PRO B N 1
ATOM 2688 C CA . PRO B 1 81 ? 8.211 -19.141 -17.438 1 89.38 81 PRO B CA 1
ATOM 2689 C C . PRO B 1 81 ? 9.227 -18.641 -16.406 1 89.38 81 PRO B C 1
ATOM 2691 O O . PRO B 1 81 ? 8.852 -17.938 -15.461 1 89.38 81 PRO B O 1
ATOM 2694 N N . LEU B 1 82 ? 10.43 -19.016 -16.484 1 91.69 82 LEU B N 1
ATOM 2695 C CA . LEU B 1 82 ? 11.578 -18.484 -15.766 1 91.69 82 LEU B CA 1
ATOM 2696 C C . LEU B 1 82 ? 12.727 -18.172 -16.719 1 91.69 82 LEU B C 1
ATOM 2698 O O . LEU B 1 82 ? 13.531 -19.031 -17.047 1 91.69 82 LEU B O 1
ATOM 2702 N N . TYR B 1 83 ? 12.703 -16.812 -17.062 1 86 83 TYR B N 1
ATOM 2703 C CA . TYR B 1 83 ? 13.609 -16.328 -18.094 1 86 83 TYR B CA 1
ATOM 2704 C C . TYR B 1 83 ? 13.406 -17.062 -19.406 1 86 83 TYR B C 1
ATOM 2706 O O . TYR B 1 83 ? 12.406 -16.844 -20.094 1 86 83 TYR B O 1
ATOM 2714 N N . ASP B 1 84 ? 14.32 -18.141 -19.703 1 83.56 84 ASP B N 1
ATOM 2715 C CA . ASP B 1 84 ? 14.305 -18.75 -21.031 1 83.56 84 ASP B CA 1
ATOM 2716 C C . ASP B 1 84 ? 13.781 -20.188 -20.953 1 83.56 84 ASP B C 1
ATOM 2718 O O . ASP B 1 84 ? 13.938 -20.953 -21.906 1 83.56 84 ASP B O 1
ATOM 2722 N N . SER B 1 85 ? 13.172 -20.5 -19.859 1 87.19 85 SER B N 1
ATOM 2723 C CA . SER B 1 85 ? 12.688 -21.875 -19.719 1 87.19 85 SER B CA 1
ATOM 2724 C C . SER B 1 85 ? 11.383 -21.906 -18.922 1 87.19 85 SER B C 1
ATOM 2726 O O . SER B 1 85 ? 11.023 -20.938 -18.25 1 87.19 85 SER B O 1
ATOM 2728 N N . TRP B 1 86 ? 10.719 -23.078 -19.109 1 91 86 TRP B N 1
ATOM 2729 C CA . TRP B 1 86 ? 9.523 -23.328 -18.312 1 91 86 TRP B CA 1
ATOM 2730 C C . TRP B 1 86 ? 9.859 -24.094 -17.047 1 91 86 TRP B C 1
ATOM 2732 O O . TRP B 1 86 ? 10.688 -25 -17.062 1 91 86 TRP B O 1
ATOM 2742 N N . VAL B 1 87 ? 9.148 -23.734 -15.977 1 94.12 87 VAL B N 1
ATOM 2743 C CA . VAL B 1 87 ? 9.422 -24.422 -14.719 1 94.12 87 VAL B CA 1
ATOM 2744 C C . VAL B 1 87 ? 8.109 -24.75 -14.008 1 94.12 87 VAL B C 1
ATOM 2746 O O . VAL B 1 87 ? 7.098 -24.078 -14.242 1 94.12 87 VAL B O 1
ATOM 2749 N N . TYR B 1 88 ? 8.172 -25.812 -13.227 1 94.62 88 TYR B N 1
ATOM 2750 C CA . TYR B 1 88 ? 7.133 -26.094 -12.242 1 94.62 88 TYR B CA 1
ATOM 2751 C C . TYR B 1 88 ? 7.527 -25.578 -10.867 1 94.62 88 TYR B C 1
ATOM 2753 O O . TYR B 1 88 ? 8.586 -25.922 -10.344 1 94.62 88 TYR B O 1
ATOM 2761 N N . GLU B 1 89 ? 6.734 -24.656 -10.398 1 96.69 89 GLU B N 1
ATOM 2762 C CA . GLU B 1 89 ? 6.836 -24.281 -8.984 1 96.69 89 GLU B CA 1
ATOM 2763 C C . GLU B 1 89 ? 5.949 -25.172 -8.125 1 96.69 89 GLU B C 1
ATOM 2765 O O . GLU B 1 89 ? 4.719 -25.125 -8.227 1 96.69 89 GLU B O 1
ATOM 2770 N N . VAL B 1 90 ? 6.559 -25.953 -7.301 1 94.56 90 VAL B N 1
ATOM 2771 C CA . VAL B 1 90 ? 5.84 -26.969 -6.527 1 94.56 90 VAL B CA 1
ATOM 2772 C C . VAL B 1 90 ? 5.879 -26.594 -5.047 1 94.56 90 VAL B C 1
ATOM 2774 O O . VAL B 1 90 ? 6.953 -26.406 -4.473 1 94.56 90 VAL B O 1
ATOM 2777 N N . THR B 1 91 ? 4.75 -26.438 -4.496 1 92.31 91 THR B N 1
ATOM 2778 C CA . THR B 1 91 ? 4.645 -26.203 -3.061 1 92.31 91 THR B CA 1
ATOM 2779 C C . THR B 1 91 ? 4.227 -27.469 -2.326 1 92.31 91 THR B C 1
ATOM 2781 O O . THR B 1 91 ? 3.238 -28.109 -2.697 1 92.31 91 THR B O 1
ATOM 2784 N N . THR B 1 92 ? 4.977 -27.859 -1.372 1 89.44 92 THR B N 1
ATOM 2785 C CA . THR B 1 92 ? 4.711 -28.984 -0.495 1 89.44 92 THR B CA 1
ATOM 2786 C C . THR B 1 92 ? 4.816 -28.578 0.971 1 89.44 92 THR B C 1
ATOM 2788 O O . THR B 1 92 ? 5.211 -27.453 1.276 1 89.44 92 THR B O 1
ATOM 2791 N N . PRO B 1 93 ? 4.336 -29.406 1.908 1 86.31 93 PRO B N 1
ATOM 2792 C CA . PRO B 1 93 ? 4.543 -29.094 3.324 1 86.31 93 PRO B CA 1
ATOM 2793 C C . PRO B 1 93 ? 6.008 -28.828 3.662 1 86.31 93 PRO B C 1
ATOM 2795 O O . PRO B 1 93 ? 6.305 -28.094 4.609 1 86.31 93 PRO B O 1
ATOM 2798 N N . GLY B 1 94 ? 6.855 -29.344 2.855 1 89.69 94 GLY B N 1
ATOM 2799 C CA . GLY B 1 94 ? 8.281 -29.172 3.094 1 89.69 94 GLY B CA 1
ATOM 2800 C C . GLY B 1 94 ? 8.828 -27.875 2.518 1 89.69 94 GLY B C 1
ATOM 2801 O O . GLY B 1 94 ? 9.992 -27.531 2.744 1 89.69 94 GLY B O 1
ATOM 2802 N N . GLY B 1 95 ? 8.039 -27.203 1.794 1 92.62 95 GLY B N 1
ATOM 2803 C CA . GLY B 1 95 ? 8.477 -25.938 1.216 1 92.62 95 GLY B CA 1
ATOM 2804 C C . GLY B 1 95 ? 8.227 -25.844 -0.277 1 92.62 95 GLY B C 1
ATOM 2805 O O . GLY B 1 95 ? 7.438 -26.625 -0.827 1 92.62 95 GLY B O 1
ATOM 2806 N N . VAL B 1 96 ? 8.883 -24.828 -0.892 1 95.38 96 VAL B N 1
ATOM 2807 C CA . VAL B 1 96 ? 8.688 -24.578 -2.314 1 95.38 96 VAL B CA 1
ATOM 2808 C C . VAL B 1 96 ? 9.938 -24.984 -3.092 1 95.38 96 VAL B C 1
ATOM 2810 O O . VAL B 1 96 ? 11.062 -24.734 -2.654 1 95.38 96 VAL B O 1
ATOM 2813 N N . LYS B 1 97 ? 9.695 -25.656 -4.215 1 94.69 97 LYS B N 1
ATOM 2814 C CA . LYS B 1 97 ? 10.781 -26.062 -5.105 1 94.69 97 LYS B CA 1
ATOM 2815 C C . LYS B 1 97 ? 10.469 -25.688 -6.555 1 94.69 97 LYS B C 1
ATOM 2817 O O . LYS B 1 97 ? 9.305 -25.656 -6.957 1 94.69 97 LYS B O 1
ATOM 2822 N N . ILE B 1 98 ? 11.547 -25.484 -7.27 1 96.94 98 ILE B N 1
ATOM 2823 C CA . ILE B 1 98 ? 11.43 -25.188 -8.695 1 96.94 98 ILE B CA 1
ATOM 2824 C C . ILE B 1 98 ? 12.008 -26.359 -9.5 1 96.94 98 ILE B C 1
ATOM 2826 O O . ILE B 1 98 ? 13.156 -26.75 -9.297 1 96.94 98 ILE B O 1
ATOM 2830 N N . LEU B 1 99 ? 11.195 -26.906 -10.398 1 95.88 99 LEU B N 1
ATOM 2831 C CA . LEU B 1 99 ? 11.609 -28.016 -11.25 1 95.88 99 LEU B CA 1
ATOM 2832 C C . LEU B 1 99 ? 11.578 -27.609 -12.719 1 95.88 99 LEU B C 1
ATOM 2834 O O . LEU B 1 99 ? 10.656 -26.906 -13.156 1 95.88 99 LEU B O 1
ATOM 2838 N N . ASN B 1 100 ? 12.586 -28.047 -13.438 1 94.75 100 ASN B N 1
ATOM 2839 C CA . ASN B 1 100 ? 12.492 -27.906 -14.883 1 94.75 100 ASN B CA 1
ATOM 2840 C C . ASN B 1 100 ? 11.25 -28.594 -15.445 1 94.75 100 ASN B C 1
ATOM 2842 O O . ASN B 1 100 ? 10.984 -29.75 -15.141 1 94.75 100 ASN B O 1
ATOM 2846 N N . ALA B 1 101 ? 10.539 -27.875 -16.234 1 92.94 101 ALA B N 1
ATOM 2847 C CA . ALA B 1 101 ? 9.227 -28.359 -16.656 1 92.94 101 ALA B CA 1
ATOM 2848 C C . ALA B 1 101 ? 9.359 -29.516 -17.625 1 92.94 101 ALA B C 1
ATOM 2850 O O . ALA B 1 101 ? 8.414 -30.297 -17.797 1 92.94 101 ALA B O 1
ATOM 2851 N N . SER B 1 102 ? 10.484 -29.688 -18.297 1 90.25 102 SER B N 1
ATOM 2852 C CA . SER B 1 102 ? 10.68 -30.75 -19.297 1 90.25 102 SER B CA 1
ATOM 2853 C C . SER B 1 102 ? 11.375 -31.953 -18.688 1 90.25 102 SER B C 1
ATOM 2855 O O . SER B 1 102 ? 11.016 -33.094 -18.984 1 90.25 102 SER B O 1
ATOM 2857 N N . THR B 1 103 ? 12.336 -31.719 -17.781 1 90.94 103 THR B N 1
ATOM 2858 C CA . THR B 1 103 ? 13.172 -32.812 -17.297 1 90.94 103 THR B CA 1
ATOM 2859 C C . THR B 1 103 ? 12.781 -33.188 -15.883 1 90.94 103 THR B C 1
ATOM 2861 O O . THR B 1 103 ? 13.086 -34.312 -15.43 1 90.94 103 THR B O 1
ATOM 2864 N N . GLY B 1 104 ? 12.258 -32.281 -15.156 1 92.44 104 GLY B N 1
ATOM 2865 C CA . GLY B 1 104 ? 11.922 -32.531 -13.766 1 92.44 104 GLY B CA 1
ATOM 2866 C C . GLY B 1 104 ? 13.078 -32.281 -12.812 1 92.44 104 GLY B C 1
ATOM 2867 O O . GLY B 1 104 ? 12.93 -32.438 -11.602 1 92.44 104 GLY B O 1
ATOM 2868 N N . GLU B 1 105 ? 14.18 -31.859 -13.328 1 94.19 105 GLU B N 1
ATOM 2869 C CA . GLU B 1 105 ? 15.352 -31.609 -12.484 1 94.19 105 GLU B CA 1
ATOM 2870 C C . GLU B 1 105 ? 15.18 -30.344 -11.664 1 94.19 105 GLU B C 1
ATOM 2872 O O . GLU B 1 105 ? 14.703 -29.328 -12.18 1 94.19 105 GLU B O 1
ATOM 2877 N N . PRO B 1 106 ? 15.594 -30.406 -10.391 1 95.12 106 PRO B N 1
ATOM 2878 C CA . PRO B 1 106 ? 15.492 -29.203 -9.562 1 95.12 106 PRO B CA 1
ATOM 2879 C C . PRO B 1 106 ? 16.422 -28.094 -10.023 1 95.12 106 PR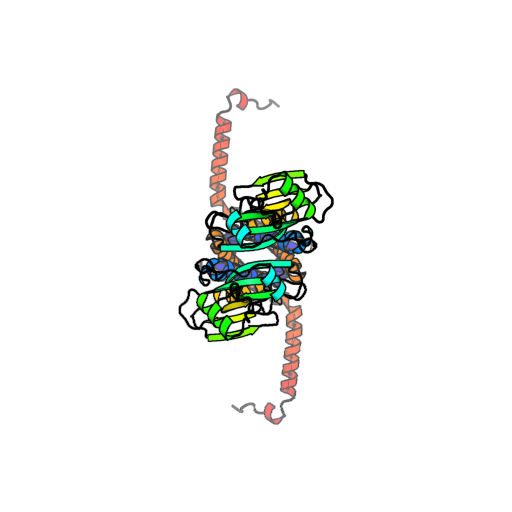O B C 1
ATOM 2881 O O . PRO B 1 106 ? 17.531 -28.359 -10.484 1 95.12 106 PRO B O 1
ATOM 2884 N N . ILE B 1 107 ? 15.891 -26.891 -9.969 1 95.75 107 ILE B N 1
ATOM 2885 C CA . ILE B 1 107 ? 16.672 -25.703 -10.32 1 95.75 107 ILE B CA 1
ATOM 2886 C C . ILE B 1 107 ? 16.969 -24.891 -9.062 1 95.75 107 ILE B C 1
ATOM 2888 O O . ILE B 1 107 ? 16.047 -24.469 -8.359 1 95.75 107 ILE B O 1
ATOM 2892 N N . ALA B 1 108 ? 18.234 -24.656 -8.766 1 96.25 108 ALA B N 1
ATOM 2893 C CA . ALA B 1 108 ? 18.656 -23.812 -7.648 1 96.25 108 ALA B CA 1
ATOM 2894 C C . ALA B 1 108 ? 18.844 -22.359 -8.094 1 96.25 108 ALA B C 1
ATOM 2896 O O . ALA B 1 108 ? 19.406 -22.109 -9.164 1 96.25 108 ALA B O 1
ATOM 2897 N N . ILE B 1 109 ? 18.359 -21.5 -7.297 1 97.88 109 ILE B N 1
ATOM 2898 C CA . ILE B 1 109 ? 18.578 -20.078 -7.57 1 97.88 109 ILE B CA 1
ATOM 2899 C C . ILE B 1 109 ? 19.797 -19.594 -6.801 1 97.88 109 ILE B C 1
ATOM 2901 O O . ILE B 1 109 ? 19.672 -18.984 -5.734 1 97.88 109 ILE B O 1
ATOM 2905 N N . ASP B 1 110 ? 20.922 -19.844 -7.34 1 98.12 110 ASP B N 1
ATOM 2906 C CA . ASP B 1 110 ? 22.156 -19.359 -6.727 1 98.12 110 ASP B CA 1
ATOM 2907 C C . ASP B 1 110 ? 22.484 -17.953 -7.211 1 98.12 110 ASP B C 1
ATOM 2909 O O . ASP B 1 110 ? 21.688 -17.312 -7.902 1 98.12 110 ASP B O 1
ATOM 2913 N N . ALA B 1 111 ? 23.609 -17.438 -6.801 1 98.44 111 ALA B N 1
ATOM 2914 C CA . ALA B 1 111 ? 24 -16.078 -7.129 1 98.44 111 ALA B CA 1
ATOM 2915 C C . ALA B 1 111 ? 24.078 -15.867 -8.641 1 98.44 111 ALA B C 1
ATOM 2917 O O . ALA B 1 111 ? 23.656 -14.828 -9.148 1 98.44 111 ALA B O 1
ATOM 2918 N N . GLY B 1 112 ? 24.641 -16.859 -9.273 1 98 112 GLY B N 1
ATOM 2919 C CA . GLY B 1 112 ? 24.734 -16.766 -10.727 1 98 112 GLY B CA 1
ATOM 2920 C C . GLY B 1 112 ? 23.391 -16.719 -11.414 1 98 112 GLY B C 1
ATOM 2921 O O . GLY B 1 112 ? 23.156 -15.867 -12.281 1 98 112 GLY B O 1
ATOM 2922 N N . LYS B 1 113 ? 22.562 -17.641 -11.07 1 97.06 113 LYS B N 1
ATOM 2923 C CA . LYS B 1 113 ? 21.234 -17.656 -11.656 1 97.06 113 LYS B CA 1
ATOM 2924 C C . LYS B 1 113 ? 20.453 -16.391 -11.312 1 97.06 113 LYS B C 1
ATOM 2926 O O . LYS B 1 113 ? 19.75 -15.844 -12.156 1 97.06 113 LYS B O 1
ATOM 2931 N N . ALA B 1 114 ? 20.578 -15.938 -10.086 1 98.31 114 ALA B N 1
ATOM 2932 C CA . ALA B 1 114 ? 19.922 -14.711 -9.664 1 98.31 114 ALA B CA 1
ATOM 2933 C C . ALA B 1 114 ? 20.375 -13.523 -10.5 1 98.31 114 ALA B C 1
ATOM 2935 O O . ALA B 1 114 ? 19.562 -12.68 -10.891 1 98.31 114 ALA B O 1
ATOM 2936 N N . ARG B 1 115 ? 21.625 -13.469 -10.711 1 98.25 115 ARG B N 1
ATOM 2937 C CA . ARG B 1 115 ? 22.172 -12.414 -11.555 1 98.25 115 ARG B CA 1
ATOM 2938 C C . ARG B 1 115 ? 21.562 -12.453 -12.945 1 98.25 115 ARG B C 1
ATOM 2940 O O . ARG B 1 115 ? 21.141 -11.422 -13.477 1 98.25 115 ARG B O 1
ATOM 2947 N N . GLU B 1 116 ? 21.531 -13.602 -13.492 1 96.06 116 GLU B N 1
ATOM 2948 C CA . GLU B 1 116 ? 20.953 -13.781 -14.828 1 96.06 116 GLU B CA 1
ATOM 2949 C C . GLU B 1 116 ? 19.5 -13.328 -14.875 1 96.06 116 GLU B C 1
ATOM 2951 O O . GLU B 1 116 ? 19.094 -12.602 -15.781 1 96.06 116 GLU B O 1
ATOM 2956 N N . LEU B 1 117 ? 18.766 -13.758 -13.93 1 96.06 117 LEU B N 1
ATOM 2957 C CA . LEU B 1 117 ? 17.344 -13.43 -13.859 1 96.06 117 LEU B CA 1
ATOM 2958 C C . LEU B 1 117 ? 17.141 -11.93 -13.672 1 96.06 117 LEU B C 1
ATOM 2960 O O . LEU B 1 117 ? 16.25 -11.336 -14.289 1 96.06 117 LEU B O 1
ATOM 2964 N N . ALA B 1 118 ? 17.969 -11.328 -12.797 1 97.75 118 ALA B N 1
ATOM 2965 C CA . ALA B 1 118 ? 17.875 -9.891 -12.555 1 97.75 118 ALA B CA 1
ATOM 2966 C C . ALA B 1 118 ? 18.172 -9.102 -13.82 1 97.75 118 ALA B C 1
ATOM 2968 O O . ALA B 1 118 ? 17.484 -8.125 -14.141 1 97.75 118 ALA B O 1
ATOM 2969 N N . VAL B 1 119 ? 19.188 -9.508 -14.516 1 96.56 119 VAL B N 1
ATOM 2970 C CA . VAL B 1 119 ? 19.578 -8.82 -15.742 1 96.56 119 VAL B CA 1
ATOM 2971 C C . VAL B 1 119 ? 18.453 -8.938 -16.781 1 96.56 119 VAL B C 1
ATOM 2973 O O . VAL B 1 119 ? 18.109 -7.957 -17.438 1 96.56 119 VAL B O 1
ATOM 2976 N N . ALA B 1 120 ? 17.906 -10.078 -16.859 1 93.44 120 ALA B N 1
ATOM 2977 C CA . ALA B 1 120 ? 16.797 -10.297 -17.797 1 93.44 120 ALA B CA 1
ATOM 2978 C C . ALA B 1 120 ? 15.586 -9.461 -17.422 1 93.44 120 ALA B C 1
ATOM 2980 O O . ALA B 1 120 ? 14.812 -9.047 -18.281 1 93.44 120 ALA B O 1
ATOM 2981 N N . GLY B 1 121 ? 15.453 -9.227 -16.125 1 94.88 121 GLY B N 1
ATOM 2982 C CA . GLY B 1 121 ? 14.281 -8.523 -15.625 1 94.88 121 GLY B CA 1
ATOM 2983 C C . GLY B 1 121 ? 14.492 -7.023 -15.516 1 94.88 121 GLY B C 1
ATOM 2984 O O . GLY B 1 121 ? 13.578 -6.293 -15.125 1 94.88 121 GLY B O 1
ATOM 2985 N N . PHE B 1 122 ? 15.633 -6.625 -15.82 1 96.62 122 PHE B N 1
ATOM 2986 C CA . PHE B 1 122 ? 15.961 -5.215 -15.688 1 96.62 122 PHE B CA 1
ATOM 2987 C C . PHE B 1 122 ? 15.883 -4.512 -17.031 1 96.62 122 PHE B C 1
ATOM 2989 O O . PHE B 1 122 ? 16.422 -5 -18.031 1 96.62 122 PHE B O 1
ATOM 2996 N N . THR B 1 123 ? 15.219 -3.369 -17.125 1 96.19 123 THR B N 1
ATOM 2997 C CA . THR B 1 123 ? 15.031 -2.662 -18.391 1 96.19 123 THR B CA 1
ATOM 2998 C C . THR B 1 123 ? 16.266 -1.824 -18.719 1 96.19 123 THR B C 1
ATOM 3000 O O . THR B 1 123 ? 16.438 -1.393 -19.875 1 96.19 123 THR B O 1
ATOM 3003 N N . GLY B 1 124 ? 17.078 -1.54 -17.703 1 94.81 124 GLY B N 1
ATOM 3004 C CA . GLY B 1 124 ? 18.281 -0.771 -17.953 1 94.81 124 GLY B CA 1
ATOM 3005 C C . GLY B 1 124 ? 19.359 -1.572 -18.641 1 94.81 124 GLY B C 1
ATOM 3006 O O . GLY B 1 124 ? 19.203 -2.773 -18.875 1 94.81 124 GLY B O 1
ATOM 3007 N N . TYR B 1 125 ? 20.484 -0.896 -18.984 1 94.5 125 TYR B N 1
ATOM 3008 C CA . TYR B 1 125 ? 21.547 -1.529 -19.75 1 94.5 125 TYR B CA 1
ATOM 3009 C C . TYR B 1 125 ? 22.812 -1.694 -18.922 1 94.5 125 TYR B C 1
ATOM 3011 O O . TYR B 1 125 ? 23.734 -2.387 -19.328 1 94.5 125 TYR B O 1
ATOM 3019 N N . GLU B 1 126 ? 22.781 -1.108 -17.734 1 96.88 126 GLU B N 1
ATOM 3020 C CA . GLU B 1 126 ? 23.969 -1.171 -16.891 1 96.88 126 GLU B CA 1
ATOM 3021 C C . GLU B 1 126 ? 24.141 -2.557 -16.266 1 96.88 126 GLU B C 1
ATOM 3023 O O . GLU B 1 126 ? 23.156 -3.232 -15.977 1 96.88 126 GLU B O 1
ATOM 3028 N N . PRO B 1 127 ? 25.359 -2.93 -16.047 1 97.44 127 PRO B N 1
ATOM 3029 C CA . PRO B 1 127 ? 25.625 -4.246 -15.453 1 97.44 127 PRO B CA 1
ATOM 3030 C C . PRO B 1 127 ? 25.375 -4.281 -13.945 1 97.44 127 PRO B C 1
ATOM 3032 O O . PRO B 1 127 ? 25.375 -3.234 -13.297 1 97.44 127 PRO B O 1
ATOM 3035 N N . PRO B 1 128 ? 25.125 -5.477 -13.438 1 98.38 128 PRO B N 1
ATOM 3036 C CA . PRO B 1 128 ? 25.047 -5.594 -11.977 1 98.38 128 PRO B CA 1
ATOM 3037 C C . PRO B 1 128 ? 26.359 -5.188 -11.289 1 98.38 128 PRO B C 1
ATOM 3039 O O . PRO B 1 128 ? 27.438 -5.543 -11.758 1 98.38 128 PRO B O 1
ATOM 3042 N N . LYS B 1 129 ? 26.219 -4.445 -10.289 1 98.31 129 LYS B N 1
ATOM 3043 C CA . LYS B 1 129 ? 27.344 -4.027 -9.461 1 98.31 129 LYS B CA 1
ATOM 3044 C C . LYS B 1 129 ? 27.609 -5.031 -8.344 1 98.31 129 LYS B C 1
ATOM 3046 O O . LYS B 1 129 ? 28.75 -5.262 -7.965 1 98.31 129 LYS B O 1
ATOM 3051 N N . SER B 1 130 ? 26.547 -5.609 -7.797 1 98.62 130 SER B N 1
ATOM 3052 C CA . SER B 1 130 ? 26.688 -6.562 -6.699 1 98.62 130 SER B CA 1
ATOM 3053 C C . SER B 1 130 ? 25.5 -7.516 -6.645 1 98.62 130 SER B C 1
ATOM 3055 O O . SER B 1 130 ? 24.406 -7.195 -7.145 1 98.62 130 SER B O 1
ATOM 3057 N N . VAL B 1 131 ? 25.703 -8.703 -6.199 1 98.75 131 VAL B N 1
ATOM 3058 C CA . VAL B 1 131 ? 24.703 -9.727 -5.902 1 98.75 131 VAL B CA 1
ATOM 3059 C C . VAL B 1 131 ? 24.875 -10.195 -4.461 1 98.75 131 VAL B C 1
ATOM 3061 O O . VAL B 1 131 ? 25.875 -10.82 -4.109 1 98.75 131 VAL B O 1
ATOM 3064 N N . THR B 1 132 ? 23.906 -9.883 -3.633 1 98.75 132 THR B N 1
ATOM 3065 C CA . THR B 1 132 ? 24.031 -10.164 -2.205 1 98.75 132 THR B CA 1
ATOM 3066 C C . THR B 1 132 ? 22.859 -11.016 -1.722 1 98.75 132 THR B C 1
ATOM 3068 O O . THR B 1 132 ? 21.703 -10.766 -2.082 1 98.75 132 THR B O 1
ATOM 3071 N N . TYR B 1 133 ? 23.219 -12.016 -0.933 1 98.75 133 TYR B N 1
ATOM 3072 C CA . TYR B 1 133 ? 22.203 -12.867 -0.326 1 98.75 133 TYR B CA 1
ATOM 3073 C C . TYR B 1 133 ? 21.609 -12.211 0.918 1 98.75 133 TYR B C 1
ATOM 3075 O O . TYR B 1 133 ? 22.359 -11.82 1.828 1 98.75 133 TYR B O 1
ATOM 3083 N N . VAL B 1 134 ? 20.328 -12.039 0.938 1 98.75 134 VAL B N 1
ATOM 3084 C CA . VAL B 1 134 ? 19.656 -11.406 2.07 1 98.75 134 VAL B CA 1
ATOM 3085 C C . VAL B 1 134 ? 18.719 -12.422 2.74 1 98.75 134 VAL B C 1
ATOM 3087 O O . VAL B 1 134 ? 17.656 -12.75 2.203 1 98.75 134 VAL B O 1
ATOM 3090 N N . ALA B 1 135 ? 19.016 -12.797 3.945 1 97.94 135 ALA B N 1
ATOM 3091 C CA . ALA B 1 135 ? 18.234 -13.789 4.676 1 97.94 135 ALA B CA 1
ATOM 3092 C C . ALA B 1 135 ? 17.469 -13.148 5.824 1 97.94 135 ALA B C 1
ATOM 3094 O O . ALA B 1 135 ? 16.484 -13.711 6.324 1 97.94 135 ALA B O 1
ATOM 3095 N N . LYS B 1 136 ? 17.969 -12.055 6.23 1 97.38 136 LYS B N 1
ATOM 3096 C CA . LYS B 1 136 ? 17.312 -11.312 7.301 1 97.38 136 LYS B CA 1
ATOM 3097 C C . LYS B 1 136 ? 16.656 -10.039 6.762 1 97.38 136 LYS B C 1
ATOM 3099 O O . LYS B 1 136 ? 17.188 -9.398 5.859 1 97.38 136 LYS B O 1
ATOM 3104 N N . PRO B 1 137 ? 15.562 -9.742 7.348 1 96.12 137 PRO B N 1
ATOM 3105 C CA . PRO B 1 137 ? 14.836 -8.57 6.855 1 96.12 137 PRO B CA 1
ATOM 3106 C C . PRO B 1 137 ? 15.672 -7.293 6.91 1 96.12 137 PRO B C 1
ATOM 3108 O O . PRO B 1 137 ? 16.438 -7.09 7.855 1 96.12 137 PRO B O 1
ATOM 3111 N N . THR B 1 138 ? 15.602 -6.504 5.918 1 96.06 138 THR B N 1
ATOM 3112 C CA . THR B 1 138 ? 16.109 -5.145 5.82 1 96.06 138 THR B CA 1
ATOM 3113 C C . THR B 1 138 ? 15 -4.164 5.477 1 96.06 138 THR B C 1
ATOM 3115 O O . THR B 1 138 ? 13.852 -4.57 5.27 1 96.06 138 THR B O 1
ATOM 3118 N N . LEU B 1 139 ? 15.25 -2.953 5.398 1 94.62 139 LEU B N 1
ATOM 3119 C CA . LEU B 1 139 ? 14.242 -1.962 5.039 1 94.62 139 LEU B CA 1
ATOM 3120 C C . LEU B 1 139 ? 13.703 -2.215 3.637 1 94.62 139 LEU B C 1
ATOM 3122 O O . LEU B 1 139 ? 12.5 -2.076 3.395 1 94.62 139 LEU B O 1
ATOM 3126 N N . GLU B 1 140 ? 14.562 -2.693 2.744 1 96 140 GLU B N 1
ATOM 3127 C CA . GLU B 1 140 ? 14.18 -2.926 1.356 1 96 140 GLU B CA 1
ATOM 3128 C C . GLU B 1 140 ? 13.367 -4.211 1.217 1 96 140 GLU B C 1
ATOM 3130 O O . GLU B 1 140 ? 12.594 -4.359 0.27 1 96 140 GLU B O 1
ATOM 3135 N N . THR B 1 141 ? 13.547 -5.137 2.18 1 96.5 141 THR B N 1
ATOM 3136 C CA . THR B 1 141 ? 12.969 -6.465 1.997 1 96.5 141 THR B CA 1
ATOM 3137 C C . THR B 1 141 ? 11.852 -6.711 3.008 1 96.5 141 THR B C 1
ATOM 3139 O O . THR B 1 141 ? 11.359 -7.836 3.137 1 96.5 141 THR B O 1
ATOM 3142 N N . ARG B 1 142 ? 11.43 -5.754 3.713 1 92.12 142 ARG B N 1
ATOM 3143 C CA . ARG B 1 142 ? 10.578 -5.926 4.887 1 92.12 142 ARG B CA 1
ATOM 3144 C C . ARG B 1 142 ? 9.227 -6.512 4.496 1 92.12 142 ARG B C 1
ATOM 3146 O O . ARG B 1 142 ? 8.562 -7.156 5.312 1 92.12 142 ARG B O 1
ATOM 3153 N N . ASP B 1 143 ? 8.789 -6.391 3.248 1 91.25 143 ASP B N 1
ATOM 3154 C CA . ASP B 1 143 ? 7.48 -6.895 2.834 1 91.25 143 ASP B CA 1
ATOM 3155 C C . ASP B 1 143 ? 7.625 -8.109 1.917 1 91.25 143 ASP B C 1
ATOM 3157 O O . ASP B 1 143 ? 6.68 -8.477 1.213 1 91.25 143 ASP B O 1
ATOM 3161 N N . LEU B 1 144 ? 8.773 -8.703 1.931 1 96.5 144 LEU B N 1
ATOM 3162 C CA . LEU B 1 144 ? 9.023 -9.773 0.967 1 96.5 144 LEU B CA 1
ATOM 3163 C C . LEU B 1 144 ? 9.273 -11.102 1.677 1 96.5 144 LEU B C 1
ATOM 3165 O O . LEU B 1 144 ? 9.695 -11.117 2.836 1 96.5 144 LEU B O 1
ATOM 3169 N N . SER B 1 145 ? 8.93 -12.117 0.906 1 95.38 145 SER B N 1
ATOM 3170 C CA . SER B 1 145 ? 9.32 -13.445 1.373 1 95.38 145 SER B CA 1
ATOM 3171 C C . SER B 1 145 ? 10.82 -13.656 1.235 1 95.38 145 SER B C 1
ATOM 3173 O O . SER B 1 145 ? 11.375 -13.523 0.144 1 95.38 145 SER B O 1
ATOM 3175 N N . LEU B 1 146 ? 11.422 -14.016 2.322 1 97.12 146 LEU B N 1
ATOM 3176 C CA . LEU B 1 146 ? 12.859 -14.227 2.352 1 97.12 146 LEU B CA 1
ATOM 3177 C C . LEU B 1 146 ? 13.195 -15.711 2.309 1 97.12 146 LEU B C 1
ATOM 3179 O O . LEU B 1 146 ? 12.359 -16.547 2.656 1 97.12 146 LEU B O 1
ATOM 3183 N N . PRO B 1 147 ? 14.352 -15.93 1.847 1 98.19 147 PRO B N 1
ATOM 3184 C CA . PRO B 1 147 ? 15.461 -15.062 1.45 1 98.19 147 PRO B CA 1
ATOM 3185 C C . PRO B 1 147 ? 15.344 -14.57 0.009 1 98.19 147 PRO B C 1
ATOM 3187 O O . PRO B 1 147 ? 14.609 -15.164 -0.788 1 98.19 147 PRO B O 1
ATOM 3190 N N . VAL B 1 148 ? 16.109 -13.516 -0.275 1 98.81 148 VAL B N 1
ATOM 3191 C CA . VAL B 1 148 ? 16.188 -12.984 -1.632 1 98.81 148 VAL B CA 1
ATOM 3192 C C . VAL B 1 148 ? 17.641 -12.703 -2.006 1 98.81 148 VAL B C 1
ATOM 3194 O O . VAL B 1 148 ? 18.5 -12.609 -1.133 1 98.81 148 VAL B O 1
ATOM 3197 N N . TRP B 1 149 ? 17.875 -12.68 -3.252 1 98.81 149 TRP B N 1
ATOM 3198 C CA . TRP B 1 149 ? 19.094 -12.117 -3.805 1 98.81 149 TRP B CA 1
ATOM 3199 C C . TRP B 1 149 ? 18.891 -10.656 -4.195 1 98.81 149 TRP B C 1
ATOM 3201 O O . TRP B 1 149 ? 17.984 -10.328 -4.965 1 98.81 149 TRP B O 1
ATOM 3211 N N . ARG B 1 150 ? 19.625 -9.82 -3.637 1 98.88 150 ARG B N 1
ATOM 3212 C CA . ARG B 1 150 ? 19.625 -8.406 -3.992 1 98.88 150 ARG B CA 1
ATOM 3213 C C . ARG B 1 150 ? 20.656 -8.109 -5.074 1 98.88 150 ARG B C 1
ATOM 3215 O O . ARG B 1 150 ? 21.859 -8.195 -4.832 1 98.88 150 ARG B O 1
ATOM 3222 N N . VAL B 1 151 ? 20.234 -7.777 -6.211 1 98.81 151 VAL B N 1
ATOM 3223 C CA . VAL B 1 151 ? 21.125 -7.469 -7.324 1 98.81 151 VAL B CA 1
ATOM 3224 C C . VAL B 1 151 ? 21.109 -5.969 -7.602 1 98.81 151 VAL B C 1
ATOM 3226 O O . VAL B 1 151 ? 20.109 -5.434 -8.102 1 98.81 151 VAL B O 1
ATOM 3229 N N . GLU B 1 152 ? 22.141 -5.344 -7.289 1 98.75 152 GLU B N 1
ATOM 3230 C CA . GLU B 1 152 ? 22.25 -3.9 -7.5 1 98.75 152 GLU B CA 1
ATOM 3231 C C . GLU B 1 152 ? 22.938 -3.586 -8.82 1 98.75 152 GLU B C 1
ATOM 3233 O O . GLU B 1 152 ? 23.969 -4.188 -9.156 1 98.75 152 GLU B O 1
ATOM 3238 N N . PHE B 1 153 ? 22.344 -2.695 -9.555 1 98.62 153 PHE B N 1
ATOM 3239 C CA . PHE B 1 153 ? 22.891 -2.312 -10.852 1 98.62 153 PHE B CA 1
ATOM 3240 C C . PHE B 1 153 ? 23.703 -1.03 -10.742 1 98.62 153 PHE B C 1
ATOM 3242 O O . PHE B 1 153 ? 23.5 -0.238 -9.82 1 98.62 153 PHE B O 1
ATOM 3249 N N . ALA B 1 154 ? 24.609 -0.783 -11.633 1 98.12 154 ALA B N 1
ATOM 3250 C CA . ALA B 1 154 ? 25.547 0.34 -11.594 1 98.12 154 ALA B CA 1
ATOM 3251 C C . ALA B 1 154 ? 24.953 1.574 -12.266 1 98.12 154 ALA B C 1
ATOM 3253 O O . ALA B 1 154 ? 25.688 2.465 -12.695 1 98.12 154 ALA B O 1
ATOM 3254 N N . ASP B 1 155 ? 23.703 1.67 -12.375 1 97.25 155 ASP B N 1
ATOM 3255 C CA . ASP B 1 155 ? 23.078 2.824 -13 1 97.25 155 ASP B CA 1
ATOM 3256 C C . ASP B 1 155 ? 23.031 4.016 -12.047 1 97.25 155 ASP B C 1
ATOM 3258 O O . ASP B 1 155 ? 23.312 3.875 -10.859 1 97.25 155 ASP B O 1
ATOM 3262 N N . LYS B 1 156 ? 22.656 5.137 -12.492 1 96.5 156 LYS B N 1
ATOM 3263 C CA . LYS B 1 156 ? 22.656 6.383 -11.727 1 96.5 156 LYS B CA 1
ATOM 3264 C C . LYS B 1 156 ? 21.688 6.32 -10.562 1 96.5 156 LYS B C 1
ATOM 3266 O O . LYS B 1 156 ? 21.953 6.848 -9.484 1 96.5 156 LYS B O 1
ATOM 3271 N N . GLU B 1 157 ? 20.562 5.605 -10.75 1 97.06 157 GLU B N 1
ATOM 3272 C CA . GLU B 1 157 ? 19.531 5.516 -9.719 1 97.06 157 GLU B CA 1
ATOM 3273 C C . GLU B 1 157 ? 19.812 4.355 -8.766 1 97.06 157 GLU B C 1
ATOM 3275 O O . GLU B 1 157 ? 19.047 4.133 -7.812 1 97.06 157 GLU B O 1
ATOM 3280 N N . ARG B 1 158 ? 20.875 3.555 -9.031 1 97.75 158 ARG B N 1
ATOM 3281 C CA . ARG B 1 158 ? 21.266 2.4 -8.234 1 97.75 158 ARG B CA 1
ATOM 3282 C C . ARG B 1 158 ? 20.094 1.447 -8.031 1 97.75 158 ARG B C 1
ATOM 3284 O O . ARG B 1 158 ? 19.781 1.069 -6.902 1 97.75 158 ARG B O 1
ATOM 3291 N N . HIS B 1 159 ? 19.516 1.083 -9.125 1 98.5 159 HIS B N 1
ATOM 3292 C CA . HIS B 1 159 ? 18.422 0.114 -9.055 1 98.5 159 HIS B CA 1
ATOM 3293 C C . HIS B 1 159 ? 18.891 -1.195 -8.43 1 98.5 159 HIS B C 1
ATOM 3295 O O . HIS B 1 159 ? 20 -1.66 -8.711 1 98.5 159 HIS B O 1
ATOM 3301 N N . ALA B 1 160 ? 18.094 -1.747 -7.523 1 98.62 160 ALA B N 1
ATOM 3302 C CA . ALA B 1 160 ? 18.281 -3.082 -6.961 1 98.62 160 ALA B CA 1
ATOM 3303 C C . ALA B 1 160 ? 17.047 -3.961 -7.203 1 98.62 160 ALA B C 1
ATOM 3305 O O . ALA B 1 160 ? 15.945 -3.615 -6.789 1 98.62 160 ALA B O 1
ATOM 3306 N N . LEU B 1 161 ? 17.281 -5.008 -7.91 1 98.56 161 LEU B N 1
ATOM 3307 C CA . LEU B 1 161 ? 16.219 -5.988 -8.078 1 98.56 161 LEU B CA 1
ATOM 3308 C C . LEU B 1 161 ? 16.328 -7.098 -7.035 1 98.56 161 LEU B C 1
ATOM 3310 O O . LEU B 1 161 ? 17.422 -7.617 -6.793 1 98.56 161 LEU B O 1
ATOM 3314 N N . LEU B 1 162 ? 15.266 -7.395 -6.375 1 98.69 162 LEU B N 1
ATOM 3315 C CA . LEU B 1 162 ? 15.211 -8.438 -5.355 1 98.69 162 LEU B CA 1
ATOM 3316 C C . LEU B 1 162 ? 14.609 -9.719 -5.922 1 98.69 162 LEU B C 1
ATOM 3318 O O . LEU B 1 162 ? 13.406 -9.789 -6.18 1 98.69 162 LEU B O 1
ATOM 3322 N N . VAL B 1 163 ? 15.438 -10.688 -6.059 1 98.38 163 VAL B N 1
ATOM 3323 C CA . VAL B 1 163 ? 15.062 -11.953 -6.684 1 98.38 163 VAL B CA 1
ATOM 3324 C C . VAL B 1 163 ? 14.867 -13.023 -5.609 1 98.38 163 VAL B C 1
ATOM 3326 O O . VAL B 1 163 ? 15.75 -13.258 -4.785 1 98.38 163 VAL B O 1
ATOM 3329 N N . SER B 1 164 ? 13.727 -13.656 -5.637 1 98.38 164 SER B N 1
ATOM 3330 C CA . SER B 1 164 ? 13.469 -14.727 -4.676 1 98.38 164 SER B CA 1
ATOM 3331 C C . SER B 1 164 ? 14.516 -15.828 -4.781 1 98.38 164 SER B C 1
ATOM 3333 O O . SER B 1 164 ? 14.742 -16.359 -5.867 1 98.38 164 SER B O 1
ATOM 3335 N N . ALA B 1 165 ? 15.086 -16.172 -3.682 1 98.25 165 ALA B N 1
ATOM 3336 C CA . ALA B 1 165 ? 16.062 -17.266 -3.672 1 98.25 165 ALA B CA 1
ATOM 3337 C C . ALA B 1 165 ? 15.367 -18.609 -3.785 1 98.25 165 ALA B C 1
ATOM 3339 O O . ALA B 1 165 ? 16.016 -19.625 -4.051 1 98.25 165 ALA B O 1
ATOM 3340 N N . THR B 1 166 ? 14.102 -18.609 -3.613 1 96.88 166 THR B N 1
ATOM 3341 C CA . THR B 1 166 ? 13.32 -19.844 -3.641 1 96.88 166 THR B CA 1
ATOM 3342 C C . THR B 1 166 ? 12.711 -20.078 -5.023 1 96.88 166 THR B C 1
ATOM 3344 O O . THR B 1 166 ? 12.797 -21.172 -5.574 1 96.88 166 THR B O 1
ATOM 3347 N N . THR B 1 167 ? 12.195 -19.016 -5.664 1 96.44 167 THR B N 1
ATOM 3348 C CA . THR B 1 167 ? 11.398 -19.219 -6.871 1 96.44 167 THR B CA 1
ATOM 3349 C C . THR B 1 167 ? 12.078 -18.578 -8.078 1 96.44 167 THR B C 1
ATOM 3351 O O . THR B 1 167 ? 11.711 -18.844 -9.219 1 96.44 167 THR B O 1
ATOM 3354 N N . GLY B 1 168 ? 12.969 -17.641 -7.812 1 96.5 168 GLY B N 1
ATOM 3355 C CA . GLY B 1 168 ? 13.625 -16.938 -8.898 1 96.5 168 GLY B CA 1
ATOM 3356 C C . GLY B 1 168 ? 12.836 -15.742 -9.406 1 96.5 168 GLY B C 1
ATOM 3357 O O . GLY B 1 168 ? 13.297 -15.008 -10.289 1 96.5 168 GLY B O 1
ATOM 3358 N N . GLU B 1 169 ? 11.719 -15.516 -8.875 1 94.94 169 GLU B N 1
ATOM 3359 C CA . GLU B 1 169 ? 10.875 -14.391 -9.281 1 94.94 169 GLU B CA 1
ATOM 3360 C C . GLU B 1 169 ? 11.461 -13.062 -8.789 1 94.94 169 GLU B C 1
ATOM 3362 O O . GLU B 1 169 ? 11.945 -12.969 -7.664 1 94.94 169 GLU B O 1
ATOM 3367 N N . VAL B 1 170 ? 11.414 -12.039 -9.664 1 96.25 170 VAL B N 1
ATOM 3368 C CA . VAL B 1 170 ? 11.766 -10.695 -9.219 1 96.25 170 VAL B CA 1
ATOM 3369 C C . VAL B 1 170 ? 10.625 -10.109 -8.391 1 96.25 170 VAL B C 1
ATOM 3371 O O . VAL B 1 170 ? 9.562 -9.781 -8.93 1 96.25 170 VAL B O 1
ATOM 3374 N N . LEU B 1 171 ? 10.883 -9.922 -7.16 1 96.38 171 LEU B N 1
ATOM 3375 C CA . LEU B 1 171 ? 9.812 -9.586 -6.23 1 96.38 171 LEU B CA 1
ATOM 3376 C C . LEU B 1 171 ? 9.625 -8.07 -6.148 1 96.38 171 LEU B C 1
ATOM 3378 O O . LEU B 1 171 ? 8.523 -7.594 -5.879 1 96.38 171 LEU B O 1
ATOM 3382 N N . ALA B 1 172 ? 10.703 -7.387 -6.375 1 97.19 172 ALA B N 1
ATOM 3383 C CA . ALA B 1 172 ? 10.625 -5.934 -6.25 1 97.19 172 ALA B CA 1
ATOM 3384 C C . ALA B 1 172 ? 11.828 -5.262 -6.902 1 97.19 172 ALA B C 1
ATOM 3386 O O . ALA B 1 172 ? 12.852 -5.906 -7.148 1 97.19 172 ALA B O 1
ATOM 3387 N N . ALA B 1 173 ? 11.633 -4.023 -7.145 1 97.81 173 ALA B N 1
ATOM 3388 C CA . ALA B 1 173 ? 12.703 -3.141 -7.605 1 97.81 173 ALA B CA 1
ATOM 3389 C C . ALA B 1 173 ? 12.789 -1.885 -6.742 1 97.81 173 ALA B C 1
ATOM 3391 O O . ALA B 1 173 ? 11.773 -1.222 -6.5 1 97.81 173 ALA B O 1
ATOM 3392 N N . LYS B 1 174 ? 13.945 -1.641 -6.246 1 98.25 174 LYS B N 1
ATOM 3393 C CA . LYS B 1 174 ? 14.211 -0.445 -5.453 1 98.25 174 LYS B CA 1
ATOM 3394 C C . LYS B 1 174 ? 15.195 0.476 -6.156 1 98.25 174 LYS B C 1
ATOM 3396 O O . LYS B 1 174 ? 15.992 0.025 -6.984 1 98.25 174 LYS B O 1
ATOM 3401 N N . ASN B 1 175 ? 15.102 1.716 -5.863 1 98.19 175 ASN B N 1
ATOM 3402 C CA . ASN B 1 175 ? 15.984 2.73 -6.426 1 98.19 175 ASN B CA 1
ATOM 3403 C C . ASN B 1 175 ? 16.172 3.906 -5.473 1 98.19 175 ASN B C 1
ATOM 3405 O O . ASN B 1 175 ? 15.586 3.932 -4.391 1 98.19 175 ASN B O 1
ATOM 3409 N N . ASP B 1 176 ? 16.938 4.816 -5.824 1 98 176 ASP B N 1
ATOM 3410 C CA . ASP B 1 176 ? 17.266 5.93 -4.938 1 98 176 ASP B CA 1
ATOM 3411 C C . ASP B 1 176 ? 16.031 6.789 -4.664 1 98 176 ASP B C 1
ATOM 3413 O O . ASP B 1 176 ? 15.883 7.336 -3.568 1 98 176 ASP B O 1
ATOM 3417 N N . THR B 1 177 ? 15.195 6.926 -5.648 1 97.44 177 THR B N 1
ATOM 3418 C CA . THR B 1 177 ? 13.961 7.68 -5.441 1 97.44 177 THR B CA 1
ATOM 3419 C C . THR B 1 177 ? 13.102 7.023 -4.363 1 97.44 177 THR B C 1
ATOM 3421 O O . THR B 1 177 ? 12.539 7.711 -3.51 1 97.44 177 THR B O 1
ATOM 3424 N N . TRP B 1 178 ? 12.984 5.75 -4.414 1 97.44 178 TRP B N 1
ATOM 3425 C CA . TRP B 1 178 ? 12.266 5.012 -3.387 1 97.44 178 TRP B CA 1
ATOM 3426 C C . TRP B 1 178 ? 12.898 5.219 -2.016 1 97.44 178 TRP B C 1
ATOM 3428 O O . TRP B 1 178 ? 12.195 5.387 -1.017 1 97.44 178 TRP B O 1
ATOM 3438 N N . ARG B 1 179 ? 14.25 5.18 -1.953 1 97.81 179 ARG B N 1
ATOM 3439 C CA . ARG B 1 179 ? 14.961 5.312 -0.683 1 97.81 179 ARG B CA 1
ATOM 3440 C C . ARG B 1 179 ? 14.695 6.672 -0.047 1 97.81 179 ARG B C 1
ATOM 3442 O O . ARG B 1 179 ? 14.531 6.773 1.17 1 97.81 179 ARG B O 1
ATOM 3449 N N . LEU B 1 180 ? 14.68 7.695 -0.912 1 97.62 180 LEU B N 1
ATOM 3450 C CA . LEU B 1 180 ? 14.352 9.023 -0.422 1 97.62 180 LEU B CA 1
ATOM 3451 C C . LEU B 1 180 ? 12.906 9.086 0.059 1 97.62 180 LEU B C 1
ATOM 3453 O O . LEU B 1 180 ? 12.617 9.641 1.123 1 97.62 180 LEU B O 1
ATOM 3457 N N . TRP B 1 181 ? 12.008 8.492 -0.723 1 96.81 181 TRP B N 1
ATOM 3458 C CA . TRP B 1 181 ? 10.602 8.43 -0.335 1 96.81 181 TRP B CA 1
ATOM 3459 C C . TRP B 1 181 ? 10.438 7.703 0.996 1 96.81 181 TRP B C 1
ATOM 3461 O O . TRP B 1 181 ? 9.664 8.133 1.856 1 96.81 181 TRP B O 1
ATOM 3471 N N . ASP B 1 182 ? 11.148 6.664 1.116 1 97.62 182 ASP B N 1
ATOM 3472 C CA . ASP B 1 182 ? 11.07 5.836 2.314 1 97.62 182 ASP B CA 1
ATOM 3473 C C . ASP B 1 182 ? 11.516 6.609 3.551 1 97.62 182 ASP B C 1
ATOM 3475 O O . ASP B 1 182 ? 10.969 6.422 4.641 1 97.62 182 ASP B O 1
ATOM 3479 N N . ILE B 1 183 ? 12.547 7.465 3.432 1 97.81 183 ILE B N 1
ATOM 3480 C CA . ILE B 1 183 ? 13 8.312 4.531 1 97.81 183 ILE B CA 1
ATOM 3481 C C . ILE B 1 183 ? 11.914 9.32 4.883 1 97.81 183 ILE B C 1
ATOM 3483 O O . ILE B 1 183 ? 11.602 9.523 6.059 1 97.81 183 ILE B O 1
ATOM 3487 N N . ALA B 1 184 ? 11.336 9.906 3.852 1 97.12 184 ALA B N 1
ATOM 3488 C CA . ALA B 1 184 ? 10.25 10.859 4.074 1 97.12 184 ALA B CA 1
ATOM 3489 C C . ALA B 1 184 ? 9.062 10.188 4.746 1 97.12 184 ALA B C 1
ATOM 3491 O O . ALA B 1 184 ? 8.453 10.75 5.66 1 97.12 184 ALA B O 1
ATOM 3492 N N . TRP B 1 185 ? 8.734 8.992 4.273 1 96.44 185 TRP B N 1
ATOM 3493 C CA . TRP B 1 185 ? 7.637 8.219 4.844 1 96.44 185 TRP B CA 1
ATOM 3494 C C . TRP B 1 185 ? 7.891 7.918 6.316 1 96.44 185 TRP B C 1
ATOM 3496 O O . TRP B 1 185 ? 7.004 8.094 7.156 1 96.44 185 TRP B O 1
ATOM 3506 N N . MET B 1 186 ? 9.133 7.531 6.637 1 97.12 186 MET B N 1
ATOM 3507 C CA . MET B 1 186 ? 9.531 7.254 8.016 1 97.12 186 MET B CA 1
ATOM 3508 C C . MET B 1 186 ? 9.289 8.469 8.906 1 97.12 186 MET B C 1
ATOM 3510 O O . MET B 1 186 ? 8.703 8.344 9.984 1 97.12 186 MET B O 1
ATOM 3514 N N . LEU B 1 187 ? 9.742 9.594 8.453 1 96.81 187 LEU B N 1
ATOM 3515 C CA . LEU B 1 187 ? 9.578 10.828 9.203 1 96.81 187 LEU B CA 1
ATOM 3516 C C . LEU B 1 187 ? 8.102 11.188 9.344 1 96.81 187 LEU B C 1
ATOM 3518 O O . LEU B 1 187 ? 7.66 11.641 10.406 1 96.81 187 LEU B O 1
ATOM 3522 N N . HIS B 1 188 ? 7.379 10.898 8.297 1 96.75 188 HIS B N 1
ATOM 3523 C CA . HIS B 1 188 ? 5.984 11.32 8.242 1 96.75 188 HIS B CA 1
ATOM 3524 C C . HIS B 1 188 ? 5.113 10.461 9.156 1 96.75 188 HIS B C 1
ATOM 3526 O O . HIS B 1 188 ? 4.246 10.977 9.859 1 96.75 188 HIS B O 1
ATOM 3532 N N . ILE B 1 189 ? 5.352 9.227 9.125 1 95.75 189 ILE B N 1
ATOM 3533 C CA . ILE B 1 189 ? 4.512 8.367 9.945 1 95.75 189 ILE B CA 1
ATOM 3534 C C . ILE B 1 189 ? 5.168 8.148 11.305 1 95.75 189 ILE B C 1
ATOM 3536 O O . ILE B 1 189 ? 4.613 7.469 12.172 1 95.75 189 ILE B O 1
ATOM 3540 N N . MET B 1 190 ? 6.402 8.688 11.5 1 96.5 190 MET B N 1
ATOM 3541 C CA . MET B 1 190 ? 7.145 8.695 12.758 1 96.5 190 MET B CA 1
ATOM 3542 C C . MET B 1 190 ? 7.355 7.277 13.273 1 96.5 190 MET B C 1
ATOM 3544 O O . MET B 1 190 ? 7.277 7.035 14.484 1 96.5 190 MET B O 1
ATOM 3548 N N . ASP B 1 191 ? 7.402 6.312 12.391 1 96.56 191 ASP B N 1
ATOM 3549 C CA . ASP B 1 191 ? 7.84 4.949 12.68 1 96.56 191 ASP B CA 1
ATOM 3550 C C . ASP B 1 191 ? 9.297 4.742 12.281 1 96.56 191 ASP B C 1
ATOM 3552 O O . ASP B 1 191 ? 9.594 4.414 11.133 1 96.56 191 ASP B O 1
ATOM 3556 N N . TYR B 1 192 ? 10.156 4.84 13.242 1 95.5 192 TYR B N 1
ATOM 3557 C CA . TYR B 1 192 ? 11.578 4.941 12.953 1 95.5 192 TYR B CA 1
ATOM 3558 C C . TYR B 1 192 ? 12.227 3.562 12.914 1 95.5 192 TYR B C 1
ATOM 3560 O O . TYR B 1 192 ? 13.422 3.439 12.641 1 95.5 192 TYR B O 1
ATOM 3568 N N . ASP B 1 193 ? 11.453 2.531 13.109 1 92.44 193 ASP B N 1
ATOM 3569 C CA . ASP B 1 193 ? 11.953 1.159 13.086 1 92.44 193 ASP B CA 1
ATOM 3570 C C . ASP B 1 193 ? 11.531 0.441 11.805 1 92.44 193 ASP B C 1
ATOM 3572 O O . ASP B 1 193 ? 12.266 0.456 10.812 1 92.44 193 ASP B O 1
ATOM 3576 N N . ASP B 1 194 ? 10.305 0.02 11.695 1 89.75 194 ASP B N 1
ATOM 3577 C CA . ASP B 1 194 ? 9.836 -0.792 10.57 1 89.75 194 ASP B CA 1
ATOM 3578 C C . ASP B 1 194 ? 9.266 0.084 9.461 1 89.75 194 ASP B C 1
ATOM 3580 O O . ASP B 1 194 ? 9.117 -0.368 8.32 1 89.75 194 ASP B O 1
ATOM 3584 N N . ARG B 1 195 ? 8.898 1.344 9.758 1 93.88 195 ARG B N 1
ATOM 3585 C CA . ARG B 1 195 ? 8.391 2.324 8.805 1 93.88 195 ARG B CA 1
ATOM 3586 C C . ARG B 1 195 ? 7.117 1.825 8.133 1 93.88 195 ARG B C 1
ATOM 3588 O O . ARG B 1 195 ? 6.941 1.992 6.922 1 93.88 195 ARG B O 1
ATOM 3595 N N . GLN B 1 196 ? 6.242 1.178 9 1 89.31 196 GLN B N 1
ATOM 3596 C CA . GLN B 1 196 ? 5.059 0.58 8.391 1 89.31 196 GLN B CA 1
ATOM 3597 C C . GLN B 1 196 ? 3.793 0.985 9.141 1 89.31 196 GLN B C 1
ATOM 3599 O O . GLN B 1 196 ? 2.709 1.034 8.555 1 89.31 196 GLN B O 1
ATOM 3604 N N . SER B 1 197 ? 4.035 1.303 10.375 1 87.62 197 SER B N 1
ATOM 3605 C CA . SER B 1 197 ? 2.84 1.461 11.195 1 87.62 197 SER B CA 1
ATOM 3606 C C . SER B 1 197 ? 2.568 2.93 11.5 1 87.62 197 SER B C 1
ATOM 3608 O O . SER B 1 197 ? 3.477 3.666 11.891 1 87.62 197 SER B O 1
ATOM 3610 N N . PHE B 1 198 ? 1.368 3.271 11.312 1 83.75 198 PHE B N 1
ATOM 3611 C CA . PHE B 1 198 ? 0.98 4.621 11.703 1 83.75 198 PHE B CA 1
ATOM 3612 C C . PHE B 1 198 ? -0.035 4.59 12.836 1 83.75 198 PHE B C 1
ATOM 3614 O O . PHE B 1 198 ? -0.79 5.543 13.031 1 83.75 198 PHE B O 1
ATOM 3621 N N . ASN B 1 199 ? -0.086 3.424 13.539 1 91.06 199 ASN B N 1
ATOM 3622 C CA . ASN B 1 199 ? -0.994 3.229 14.664 1 91.06 199 ASN B CA 1
ATOM 3623 C C . ASN B 1 199 ? -0.234 3.104 15.984 1 91.06 199 ASN B C 1
ATOM 3625 O O . ASN B 1 199 ? -0.488 2.186 16.766 1 91.06 199 ASN B O 1
ATOM 3629 N N . HIS B 1 200 ? 0.679 3.85 16.266 1 94 200 HIS B N 1
ATOM 3630 C CA . HIS B 1 200 ? 1.43 3.781 17.516 1 94 200 HIS B CA 1
ATOM 3631 C C . HIS B 1 200 ? 1.222 5.039 18.344 1 94 200 HIS B C 1
ATOM 3633 O O . HIS B 1 200 ? 0.878 6.094 17.812 1 94 200 HIS B O 1
ATOM 3639 N N . PRO B 1 201 ? 1.418 4.98 19.641 1 95.06 201 PRO B N 1
ATOM 3640 C CA . PRO B 1 201 ? 1.057 6.062 20.562 1 95.06 201 PRO B CA 1
ATOM 3641 C C . PRO B 1 201 ? 1.727 7.387 20.203 1 95.06 201 PRO B C 1
ATOM 3643 O O . PRO B 1 201 ? 1.136 8.453 20.406 1 95.06 201 PRO B O 1
ATOM 3646 N N . LEU B 1 202 ? 2.885 7.293 19.688 1 95.56 202 LEU B N 1
ATOM 3647 C CA . LEU B 1 202 ? 3.611 8.516 19.359 1 95.56 202 LEU B CA 1
ATOM 3648 C C . LEU B 1 202 ? 2.857 9.344 18.328 1 95.56 202 LEU B C 1
ATOM 3650 O O . LEU B 1 202 ? 2.568 10.516 18.547 1 95.56 202 LEU B O 1
ATOM 3654 N N . ILE B 1 203 ? 2.537 8.742 17.234 1 95.5 203 ILE B N 1
ATOM 3655 C CA . ILE B 1 203 ? 1.912 9.5 16.156 1 95.5 203 ILE B CA 1
ATOM 3656 C C . ILE B 1 203 ? 0.473 9.844 16.531 1 95.5 203 ILE B C 1
ATOM 3658 O O . ILE B 1 203 ? -0.033 10.906 16.156 1 95.5 203 ILE B O 1
ATOM 3662 N N . VAL B 1 204 ? -0.201 9 17.25 1 94.94 204 VAL B N 1
ATOM 3663 C CA . VAL B 1 204 ? -1.566 9.281 17.688 1 94.94 204 VAL B CA 1
ATOM 3664 C C . VAL B 1 204 ? -1.581 10.5 18.594 1 94.94 204 VAL B C 1
ATOM 3666 O O . VAL B 1 204 ? -2.395 11.414 18.422 1 94.94 204 VAL B O 1
ATOM 3669 N N . THR B 1 205 ? -0.699 10.531 19.547 1 95.06 205 THR B N 1
ATOM 3670 C CA . THR B 1 205 ? -0.63 11.633 20.5 1 95.06 205 THR B CA 1
ATOM 3671 C C . THR B 1 205 ? -0.262 12.938 19.781 1 95.06 205 THR B C 1
ATOM 3673 O O . THR B 1 205 ? -0.936 13.953 19.953 1 95.06 205 THR B O 1
ATOM 3676 N N . LEU B 1 206 ? 0.713 12.836 18.938 1 94.69 206 LEU B N 1
ATOM 3677 C CA . LEU B 1 206 ? 1.175 14.039 18.25 1 94.69 206 LEU B CA 1
ATOM 3678 C C . LEU B 1 206 ? 0.183 14.469 17.188 1 94.69 206 LEU B C 1
ATOM 3680 O O . LEU B 1 206 ? 0.006 15.672 16.938 1 94.69 206 LEU B O 1
ATOM 3684 N N . GLY B 1 207 ? -0.365 13.5 16.531 1 93.38 207 GLY B N 1
ATOM 3685 C CA . GLY B 1 207 ? -1.396 13.836 15.562 1 93.38 207 GLY B CA 1
ATOM 3686 C C . GLY B 1 207 ? -2.594 14.531 16.188 1 93.38 207 GLY B C 1
ATOM 3687 O O . GLY B 1 207 ? -3.1 15.508 15.633 1 93.38 207 GLY B O 1
ATOM 3688 N N . THR B 1 208 ? -3.041 14.086 17.312 1 92.69 208 THR B N 1
ATOM 3689 C CA . THR B 1 208 ? -4.152 14.711 18.031 1 92.69 208 THR B CA 1
ATOM 3690 C C . THR B 1 208 ? -3.766 16.094 18.516 1 92.69 208 THR B C 1
ATOM 3692 O O . THR B 1 208 ? -4.562 17.031 18.438 1 92.69 208 THR B O 1
ATOM 3695 N N . GLY B 1 209 ? -2.582 16.172 19 1 93.69 209 GLY B N 1
ATOM 3696 C CA . GLY B 1 209 ? -2.07 17.469 19.375 1 93.69 209 GLY B CA 1
ATOM 3697 C C . GLY B 1 209 ? -2.002 18.453 18.219 1 93.69 209 GLY B C 1
ATOM 3698 O O . GLY B 1 209 ? -2.32 19.625 18.391 1 93.69 209 GLY B O 1
ATOM 3699 N N . ALA B 1 210 ? -1.603 17.953 17.125 1 93.38 210 ALA B N 1
ATOM 3700 C CA . ALA B 1 210 ? -1.517 18.797 15.93 1 93.38 210 ALA B CA 1
ATOM 3701 C C . ALA B 1 210 ? -2.896 19.297 15.508 1 93.38 210 ALA B C 1
ATOM 3703 O O . ALA B 1 210 ? -3.043 20.422 15.055 1 93.38 210 ALA B O 1
ATOM 3704 N N . ALA B 1 211 ? -3.873 18.484 15.625 1 93.44 211 ALA B N 1
ATOM 3705 C CA . ALA B 1 211 ? -5.242 18.891 15.32 1 93.44 211 ALA B CA 1
ATOM 3706 C C . ALA B 1 211 ? -5.688 20.031 16.25 1 93.44 211 ALA B C 1
ATOM 3708 O O . ALA B 1 211 ? -6.301 21 15.797 1 93.44 211 ALA B O 1
ATOM 3709 N N . TRP B 1 212 ? -5.375 19.891 17.469 1 93.75 212 TRP B N 1
ATOM 3710 C CA . TRP B 1 212 ? -5.688 20.938 18.422 1 93.75 212 TRP B CA 1
ATOM 3711 C C . TRP B 1 212 ? -4.953 22.234 18.078 1 93.75 212 TRP B C 1
ATOM 3713 O O . TRP B 1 212 ? -5.531 23.328 18.156 1 93.75 212 TRP B O 1
ATOM 3723 N N . LEU B 1 213 ? -3.693 22.094 17.766 1 93.38 213 LEU B N 1
ATOM 3724 C CA . LEU B 1 213 ? -2.893 23.25 17.391 1 93.38 213 LEU B CA 1
ATOM 3725 C C . LEU B 1 213 ? -3.467 23.938 16.156 1 93.38 213 LEU B C 1
ATOM 3727 O O . LEU B 1 213 ? -3.559 25.172 16.125 1 93.38 213 LEU B O 1
ATOM 3731 N N . ALA B 1 214 ? -3.805 23.172 15.219 1 92.62 214 ALA B N 1
ATOM 3732 C CA . ALA B 1 214 ? -4.391 23.734 14 1 92.62 214 ALA B CA 1
ATOM 3733 C C . ALA B 1 214 ? -5.703 24.438 14.297 1 92.62 214 ALA B C 1
ATOM 3735 O O . ALA B 1 214 ? -5.949 25.547 13.797 1 92.62 214 ALA B O 1
ATOM 3736 N N . LEU B 1 215 ? -6.504 23.875 15.102 1 94.19 215 LEU B N 1
ATOM 3737 C CA . LEU B 1 215 ? -7.793 24.453 15.445 1 94.19 215 LEU B CA 1
ATOM 3738 C C . LEU B 1 215 ? -7.609 25.766 16.203 1 94.19 215 LEU B C 1
ATOM 3740 O O . LEU B 1 215 ? -8.242 26.766 15.883 1 94.19 215 LEU B O 1
ATOM 3744 N N . SER B 1 216 ? -6.762 25.75 17.188 1 94 216 SER B N 1
ATOM 3745 C CA . SER B 1 216 ? -6.512 26.953 17.969 1 94 216 SER B CA 1
ATOM 3746 C C . SER B 1 216 ? -5.898 28.047 17.109 1 94 216 SER B C 1
ATOM 3748 O O . SER B 1 216 ? -6.242 29.219 17.25 1 94 216 SER B O 1
ATOM 3750 N N . GLY B 1 217 ? -4.992 27.609 16.219 1 91.75 217 GLY B N 1
ATOM 3751 C CA . GLY B 1 217 ? -4.43 28.562 15.266 1 91.75 217 GLY B CA 1
ATOM 3752 C C . GLY B 1 217 ? -5.477 29.203 14.383 1 91.75 217 GLY B C 1
ATOM 3753 O O . GLY B 1 217 ? -5.426 30.406 14.133 1 91.75 217 GLY B O 1
ATOM 3754 N N . LEU B 1 218 ? -6.363 28.484 13.977 1 92.44 218 LEU B N 1
ATOM 3755 C CA . LEU B 1 218 ? -7.434 29 13.133 1 92.44 218 LEU B CA 1
ATOM 3756 C C . LEU B 1 218 ? -8.312 29.969 13.906 1 92.44 218 LEU B C 1
ATOM 3758 O O . LEU B 1 218 ? -8.688 31.016 13.383 1 92.44 218 LEU B O 1
ATOM 3762 N N . ILE B 1 219 ? -8.641 29.656 15.055 1 92.62 219 ILE B N 1
ATOM 3763 C CA . ILE B 1 219 ? -9.453 30.516 15.906 1 92.62 219 ILE B CA 1
ATOM 3764 C C . ILE B 1 219 ? -8.734 31.844 16.125 1 92.62 219 ILE B C 1
ATOM 3766 O O . ILE B 1 219 ? -9.336 32.906 15.977 1 92.62 219 ILE B O 1
ATOM 3770 N N . LEU B 1 220 ? -7.465 31.766 16.469 1 91.69 220 LEU B N 1
ATOM 3771 C CA . LEU B 1 220 ? -6.684 32.969 16.703 1 91.69 220 LEU B CA 1
ATOM 3772 C C . LEU B 1 220 ? -6.555 33.781 15.43 1 91.69 220 LEU B C 1
ATOM 3774 O O . LEU B 1 220 ? -6.566 35.031 15.477 1 91.69 220 LEU B O 1
ATOM 3778 N N . LEU B 1 221 ? -6.41 33.094 14.344 1 89.88 221 LEU B N 1
ATOM 3779 C CA . LEU B 1 221 ? -6.312 33.781 13.055 1 89.88 221 LEU B CA 1
ATOM 3780 C C . LEU B 1 221 ? -7.59 34.562 12.758 1 89.88 221 LEU B C 1
ATOM 3782 O O . LEU B 1 221 ? -7.531 35.719 12.367 1 89.88 221 LEU B O 1
ATOM 3786 N N . PHE B 1 222 ? -8.672 33.969 12.922 1 88.94 222 PHE B N 1
ATOM 3787 C CA . PHE B 1 222 ? -9.945 34.625 12.664 1 88.94 222 PHE B CA 1
ATOM 3788 C C . PHE B 1 222 ? -10.109 35.844 13.57 1 88.94 222 PHE B C 1
ATOM 3790 O O . PHE B 1 222 ? -10.648 36.875 13.156 1 88.94 222 PHE B O 1
ATOM 3797 N N . ARG B 1 223 ? -9.609 35.75 14.758 1 87.88 223 ARG B N 1
ATOM 3798 C CA . ARG B 1 223 ? -9.727 36.844 15.719 1 87.88 223 ARG B CA 1
ATOM 3799 C C . ARG B 1 223 ? -8.75 37.969 15.391 1 87.88 223 ARG B C 1
ATOM 3801 O O . ARG B 1 223 ? -8.898 39.094 15.883 1 87.88 223 ARG B O 1
ATOM 3808 N N . SER B 1 224 ? -7.75 37.562 14.703 1 85.69 224 SER B N 1
ATOM 3809 C CA . SER B 1 224 ? -6.738 38.562 14.391 1 85.69 224 SER B CA 1
ATOM 3810 C C . SER B 1 224 ? -7.207 39.5 13.273 1 85.69 224 SER B C 1
ATOM 3812 O O . SER B 1 224 ? -6.637 40.594 13.078 1 85.69 224 SER B O 1
ATOM 3814 N N . PHE B 1 225 ? -8.219 39.062 12.523 1 84.81 225 PHE B N 1
ATOM 3815 C CA . PHE B 1 225 ? -8.719 39.906 11.438 1 84.81 225 PHE B CA 1
ATOM 3816 C C . PHE B 1 225 ? -9.68 40.969 11.969 1 84.81 225 PHE B C 1
ATOM 3818 O O . PHE B 1 225 ? -10.516 40.688 12.828 1 84.81 225 PHE B O 1
ATOM 3825 N N . ARG B 1 226 ? -9.398 42.156 11.586 1 80.38 226 ARG B N 1
ATOM 3826 C CA . ARG B 1 226 ? -10.273 43.312 11.852 1 80.38 226 ARG B CA 1
ATOM 3827 C C . ARG B 1 226 ? -11.141 43.625 10.633 1 80.38 226 ARG B C 1
ATOM 3829 O O . ARG B 1 226 ? -10.836 43.188 9.516 1 80.38 226 ARG B O 1
ATOM 3836 N N . ARG B 1 227 ? -12.234 44.125 10.922 1 76.06 227 ARG B N 1
ATOM 3837 C CA . ARG B 1 227 ? -13.141 44.531 9.844 1 76.06 227 ARG B CA 1
ATOM 3838 C C . ARG B 1 227 ? -12.398 45.312 8.758 1 76.06 227 ARG B C 1
ATOM 3840 O O . ARG B 1 227 ? -12.688 45.156 7.57 1 76.06 227 ARG B O 1
ATOM 3847 N N . SER B 1 228 ? -11.477 46 9.164 1 77.44 228 SER B N 1
ATOM 3848 C CA . SER B 1 228 ? -10.742 46.844 8.227 1 77.44 228 SER B CA 1
ATOM 3849 C C . SER B 1 228 ? -9.859 46 7.305 1 77.44 228 SER B C 1
ATOM 3851 O O . SER B 1 228 ? -9.547 46.438 6.188 1 77.44 228 SER B O 1
ATOM 3853 N N . ASP B 1 229 ? -9.531 44.812 7.793 1 77.94 229 ASP B N 1
ATOM 3854 C CA . ASP B 1 229 ? -8.641 43.938 7.004 1 77.94 229 ASP B CA 1
ATOM 3855 C C . ASP B 1 229 ? -9.375 43.375 5.797 1 77.94 229 ASP B C 1
ATOM 3857 O O . ASP B 1 229 ? -8.75 43.062 4.781 1 77.94 229 ASP B O 1
ATOM 3861 N N . VAL B 1 230 ? -10.719 43.25 5.914 1 74.69 230 VAL B N 1
ATOM 3862 C CA . VAL B 1 230 ? -11.484 42.594 4.859 1 74.69 230 VAL B CA 1
ATOM 3863 C C . VAL B 1 230 ? -12.539 43.562 4.312 1 74.69 230 VAL B C 1
ATOM 3865 O O . VAL B 1 230 ? -13.531 43.125 3.725 1 74.69 230 VAL B O 1
ATOM 3868 N N . ALA B 1 231 ? -12.469 44.75 4.645 1 77.38 231 ALA B N 1
ATOM 3869 C CA . ALA B 1 231 ? -13.438 45.781 4.227 1 77.38 231 ALA B CA 1
ATOM 3870 C C . ALA B 1 231 ? -13.578 45.812 2.707 1 77.38 231 ALA B C 1
ATOM 3872 O O . ALA B 1 231 ? -14.68 46 2.184 1 77.38 231 ALA B O 1
ATOM 3873 N N . TRP B 1 232 ? -12.5 45.5 2.104 1 76.81 232 TRP B N 1
ATOM 3874 C CA . TRP B 1 232 ? -12.508 45.562 0.646 1 76.81 232 TRP B CA 1
ATOM 3875 C C . TRP B 1 232 ? -13.375 44.438 0.073 1 76.81 232 TRP B C 1
ATOM 3877 O O . TRP B 1 232 ? -13.922 44.562 -1.026 1 76.81 232 TRP B O 1
ATOM 3887 N N . ILE B 1 233 ? -13.531 43.375 0.747 1 74.94 233 ILE B N 1
ATOM 3888 C CA . ILE B 1 233 ? -14.391 42.281 0.304 1 74.94 233 ILE B CA 1
ATOM 3889 C C . ILE B 1 233 ? -15.797 42.469 0.856 1 74.94 233 ILE B C 1
ATOM 3891 O O . ILE B 1 233 ? -16.781 42.281 0.135 1 74.94 233 ILE B O 1
ATOM 3895 N N . LEU B 1 234 ? -15.867 42.906 2.062 1 77 234 LEU B N 1
ATOM 3896 C CA . LEU B 1 234 ? -17.141 42.969 2.781 1 77 234 LEU B CA 1
ATOM 3897 C C . LEU B 1 234 ? -17.953 44.188 2.334 1 77 234 LEU B C 1
ATOM 3899 O O . LEU B 1 234 ? -19.172 44.125 2.24 1 77 234 LEU B O 1
ATOM 3903 N N . ASP B 1 235 ? -17.203 45.219 2.025 1 80.69 235 ASP B N 1
ATOM 3904 C CA . ASP B 1 235 ? -17.906 46.438 1.677 1 80.69 235 ASP B CA 1
ATOM 3905 C C . ASP B 1 235 ? -18.719 46.281 0.395 1 80.69 235 ASP B C 1
ATOM 3907 O O . ASP B 1 235 ? -19.906 46.625 0.352 1 80.69 235 ASP B O 1
ATOM 3911 N N . PRO B 1 236 ? -18.094 45.688 -0.59 1 77.81 236 PRO B N 1
ATOM 3912 C CA . PRO B 1 236 ? -18.891 45.469 -1.791 1 77.81 236 PRO B CA 1
ATOM 3913 C C . PRO B 1 236 ? -20.047 44.469 -1.548 1 77.81 236 PRO B C 1
ATOM 3915 O O . PRO B 1 236 ? -21.141 44.656 -2.104 1 77.81 236 PRO B O 1
ATOM 3918 N N . LEU B 1 237 ? -19.844 43.562 -0.75 1 79.19 237 LEU B N 1
ATOM 3919 C CA . LEU B 1 237 ? -20.891 42.562 -0.462 1 79.19 237 LEU B CA 1
ATOM 3920 C C . LEU B 1 237 ? -22.047 43.219 0.3 1 79.19 237 LEU B C 1
ATOM 3922 O O . LEU B 1 237 ? -23.203 42.938 0.036 1 79.19 237 LEU B O 1
ATOM 3926 N N . GLU B 1 238 ? -21.688 44.094 1.188 1 82.25 238 GLU B N 1
ATOM 3927 C CA . GLU B 1 238 ? -22.703 44.844 1.941 1 82.25 238 GLU B CA 1
ATOM 3928 C C . GLU B 1 238 ? -23.453 45.812 1.046 1 82.25 238 GLU B C 1
ATOM 3930 O O . GLU B 1 238 ? -24.672 45.969 1.181 1 82.25 238 GLU B O 1
ATOM 3935 N N . ARG B 1 239 ? -22.75 46.281 0.149 1 84.69 239 ARG B N 1
ATOM 3936 C CA . ARG B 1 239 ? -23.391 47.219 -0.795 1 84.69 239 ARG B CA 1
ATOM 3937 C C . ARG B 1 239 ? -24.375 46.469 -1.695 1 84.69 239 ARG B C 1
ATOM 3939 O O . ARG B 1 239 ? -25.469 46.969 -1.965 1 84.69 239 ARG B O 1
ATOM 3946 N N . ILE B 1 240 ? -23.938 45.281 -2.064 1 85.44 240 ILE B N 1
ATOM 3947 C CA . ILE B 1 240 ? -24.797 44.469 -2.904 1 85.44 240 ILE B CA 1
ATOM 3948 C C . ILE B 1 240 ? -26.031 44.031 -2.107 1 85.44 240 ILE B C 1
ATOM 3950 O O . ILE B 1 240 ? -27.156 44.062 -2.617 1 85.44 240 ILE B O 1
ATOM 3954 N N . ALA B 1 241 ? -25.828 43.719 -0.874 1 86.25 241 ALA B N 1
ATOM 3955 C CA . ALA B 1 241 ? -26.938 43.312 -0.009 1 86.25 241 ALA B CA 1
ATOM 3956 C C . ALA B 1 241 ? -27.891 44.469 0.243 1 86.25 241 ALA B C 1
ATOM 3958 O O . ALA B 1 241 ? -29.109 44.312 0.238 1 86.25 241 ALA B O 1
ATOM 3959 N N . GLU B 1 242 ? -27.375 45.719 0.343 1 85.94 242 GLU B N 1
ATOM 3960 C CA . GLU B 1 242 ? -28.188 46.906 0.545 1 85.94 242 GLU B CA 1
ATOM 3961 C C . GLU B 1 242 ? -28.984 47.25 -0.705 1 85.94 242 GLU B C 1
ATOM 3963 O O . GLU B 1 242 ? -30.156 47.625 -0.612 1 85.94 242 GLU B O 1
ATOM 3968 N N . ARG B 1 243 ? -28.375 46.938 -1.767 1 83.38 243 ARG B N 1
ATOM 3969 C CA . ARG B 1 243 ? -29.047 47.188 -3.029 1 83.38 243 ARG B CA 1
ATOM 3970 C C . ARG B 1 243 ? -30.203 46.188 -3.248 1 83.38 243 ARG B C 1
ATOM 3972 O O . ARG B 1 243 ? -31.266 46.594 -3.713 1 83.38 243 ARG B O 1
ATOM 3979 N N . ARG B 1 244 ? -29.938 45 -2.852 1 83.44 244 ARG B N 1
ATOM 3980 C CA . ARG B 1 244 ? -30.969 43.969 -2.998 1 83.44 244 ARG B CA 1
ATOM 3981 C C . ARG B 1 244 ? -32.125 44.25 -2.049 1 83.44 244 ARG B C 1
ATOM 3983 O O . ARG B 1 244 ? -33.312 44.062 -2.422 1 83.44 244 ARG B O 1
ATOM 3990 N N . ARG B 1 245 ? -31.828 44.656 -0.883 1 84.06 245 ARG B N 1
ATOM 3991 C CA . ARG B 1 245 ? -32.844 45 0.091 1 84.06 245 ARG B CA 1
ATOM 3992 C C . ARG B 1 245 ? -33.656 46.219 -0.378 1 84.06 245 ARG B C 1
ATOM 3994 O O . ARG B 1 245 ? -34.875 46.25 -0.23 1 84.06 245 ARG B O 1
ATOM 4001 N N . ALA B 1 246 ? -33.094 47.125 -0.97 1 84.19 246 ALA B N 1
ATOM 4002 C CA . ALA B 1 246 ? -33.75 48.312 -1.479 1 84.19 246 ALA B CA 1
ATOM 4003 C C . ALA B 1 246 ? -34.688 48 -2.639 1 84.19 246 ALA B C 1
ATOM 4005 O O . ALA B 1 246 ? -35.781 48.531 -2.721 1 84.19 246 ALA B O 1
ATOM 4006 N N . LYS B 1 247 ? -34.281 47 -3.377 1 84 247 LYS B N 1
ATOM 4007 C CA . LYS B 1 247 ? -35.094 46.594 -4.508 1 84 247 LYS B CA 1
ATOM 4008 C C . LYS B 1 247 ? -36.312 45.812 -4.035 1 84 247 LYS B C 1
ATOM 4010 O O . LYS B 1 247 ? -37.406 46 -4.574 1 84 247 LYS B O 1
ATOM 4015 N N . ARG B 1 248 ? -36.031 45.031 -3.053 1 82.38 248 ARG B N 1
ATOM 4016 C CA . ARG B 1 248 ? -37.125 44.25 -2.498 1 82.38 248 ARG B CA 1
ATOM 4017 C C . ARG B 1 248 ? -38.156 45.156 -1.836 1 82.38 248 ARG B C 1
ATOM 4019 O O . ARG B 1 248 ? -39.344 44.938 -1.96 1 82.38 248 ARG B O 1
ATOM 4026 N N . THR B 1 249 ? -37.688 46.188 -1.164 1 82.69 249 THR B N 1
ATOM 4027 C CA . THR B 1 249 ? -38.562 47.156 -0.496 1 82.69 249 THR B CA 1
ATOM 4028 C C . THR B 1 249 ? -39.25 48.062 -1.514 1 82.69 249 THR B C 1
ATOM 4030 O O . THR B 1 249 ? -40.375 48.469 -1.308 1 82.69 249 THR B O 1
ATOM 4033 N N . ALA B 1 250 ? -38.719 48.281 -2.594 1 83.5 250 ALA B N 1
ATOM 4034 C CA . ALA B 1 250 ? -39.281 49.125 -3.637 1 83.5 250 ALA B CA 1
ATOM 4035 C C . ALA B 1 250 ? -40.375 48.406 -4.41 1 83.5 250 ALA B C 1
ATOM 4037 O O . ALA B 1 250 ? -41.312 49.031 -4.914 1 83.5 250 ALA B O 1
ATOM 4038 N N . SER B 1 251 ? -40.219 47.125 -4.438 1 75.69 251 SER B N 1
ATOM 4039 C CA . SER B 1 251 ? -41.188 46.344 -5.195 1 75.69 251 SER B CA 1
ATOM 4040 C C . SER B 1 251 ? -42.438 46.062 -4.363 1 75.69 251 SER B C 1
ATOM 4042 O O . SER B 1 251 ? -43.406 45.469 -4.867 1 75.69 251 SER B O 1
ATOM 4044 N N . LEU B 1 252 ? -42.469 46.406 -3.104 1 71.5 252 LEU B N 1
ATOM 4045 C CA . LEU B 1 252 ? -43.656 46.219 -2.271 1 71.5 252 LEU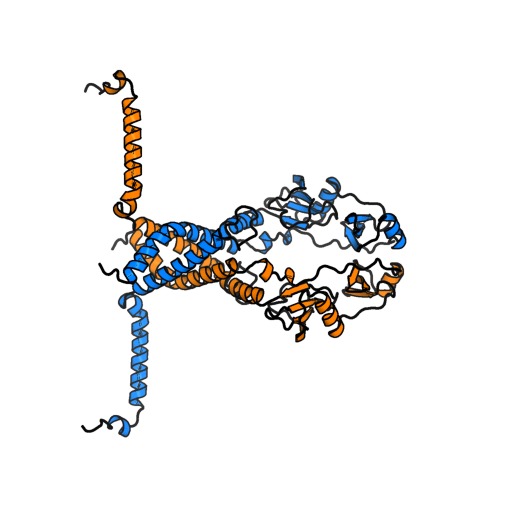 B CA 1
ATOM 4046 C C . LEU B 1 252 ? -44.688 47.281 -2.607 1 71.5 252 LEU B C 1
ATOM 4048 O O . LEU B 1 252 ? -44.375 48.438 -2.789 1 71.5 252 LEU B O 1
ATOM 4052 N N . PRO B 1 253 ? -45.969 46.906 -2.932 1 69 253 PRO B N 1
ATOM 4053 C CA . PRO B 1 253 ? -47.031 47.844 -3.277 1 69 253 PRO B CA 1
ATOM 4054 C C . PRO B 1 253 ? -47.219 48.906 -2.219 1 69 253 PRO B C 1
ATOM 4056 O O . PRO B 1 253 ? -46.938 48.688 -1.041 1 69 253 PRO B O 1
ATOM 4059 N N . ALA B 1 254 ? -47.781 50.312 -2.52 1 66.31 254 ALA B N 1
ATOM 4060 C CA . ALA B 1 254 ? -47.969 51.5 -1.716 1 66.31 254 ALA B CA 1
ATOM 4061 C C . ALA B 1 254 ? -48.75 51.188 -0.445 1 66.31 254 ALA B C 1
ATOM 4063 O O . ALA B 1 254 ? -48.531 51.812 0.596 1 66.31 254 ALA B O 1
ATOM 4064 N N . ALA B 1 255 ? -49.625 50.281 -0.627 1 63.47 255 ALA B N 1
ATOM 4065 C CA . ALA B 1 255 ? -50.5 50.031 0.495 1 63.47 255 ALA B CA 1
ATOM 4066 C C . ALA B 1 255 ? -49.75 49.406 1.671 1 63.47 255 ALA B C 1
ATOM 4068 O O . ALA B 1 255 ? -50.094 49.656 2.83 1 63.47 255 ALA B O 1
ATOM 4069 N N . ALA B 1 256 ? -48.75 48.688 1.404 1 57.25 256 ALA B N 1
ATOM 4070 C CA . ALA B 1 256 ? -48.062 47.906 2.439 1 57.25 256 ALA B CA 1
ATOM 4071 C C . ALA B 1 256 ? -47.031 48.781 3.15 1 57.25 256 ALA B C 1
ATOM 4073 O O . ALA B 1 256 ? -46.625 48.5 4.281 1 57.25 256 ALA B O 1
ATOM 4074 N N . LYS B 1 257 ? -46.531 49.938 2.525 1 58.41 257 LYS B N 1
ATOM 4075 C CA . LYS B 1 257 ? -45.562 50.875 3.066 1 58.41 257 LYS B CA 1
ATOM 4076 C C . LYS B 1 257 ? -46.188 51.719 4.176 1 58.41 257 LYS B C 1
ATOM 4078 O O . LYS B 1 257 ? -45.469 52.219 5.051 1 58.41 257 LYS B O 1
ATOM 4083 N N . ASP B 1 258 ? -47.469 52 4.113 1 56.5 258 ASP B N 1
ATOM 4084 C CA . ASP B 1 258 ? -48.156 52.938 4.988 1 56.5 258 ASP B CA 1
ATOM 4085 C C . ASP B 1 258 ? -48.75 52.219 6.211 1 56.5 258 ASP B C 1
ATOM 4087 O O . ASP B 1 258 ? -49.438 52.812 7.02 1 56.5 258 ASP B O 1
ATOM 4091 N N . SER B 1 259 ? -48.625 50.938 6.316 1 51.72 259 SER B N 1
ATOM 4092 C CA . SER B 1 259 ? -49.281 50.281 7.453 1 51.72 259 SER B CA 1
ATOM 4093 C C . SER B 1 259 ? -48.5 50.5 8.742 1 51.72 259 SER B C 1
ATOM 4095 O O . SER B 1 259 ? -47.844 49.594 9.242 1 51.72 259 SER B O 1
ATOM 4097 N N . ARG B 1 260 ? -47.938 51.781 8.984 1 50.69 260 ARG B N 1
ATOM 4098 C CA . ARG B 1 260 ? -47.5 52.062 10.352 1 50.69 260 ARG B CA 1
ATOM 4099 C C . ARG B 1 260 ? -48.656 51.969 11.336 1 50.69 260 ARG B C 1
ATOM 4101 O O . ARG B 1 260 ? -49.719 52.562 11.102 1 50.69 260 ARG B O 1
ATOM 4108 N N . PRO B 1 261 ? -48.656 50.969 12.242 1 49.22 261 PRO B N 1
ATOM 4109 C CA . PRO B 1 261 ? -49.781 50.938 13.203 1 49.22 261 PRO B CA 1
ATOM 4110 C C . PRO B 1 261 ? -50 52.25 13.922 1 49.22 261 PRO B C 1
ATOM 4112 O O . PRO B 1 261 ? -49.031 52.969 14.219 1 49.22 261 PRO B O 1
ATOM 4115 N N . GLN B 1 262 ? -51.094 53.062 13.609 1 45.69 262 GLN B N 1
ATOM 4116 C CA . GLN B 1 262 ? -51.562 54.219 14.398 1 45.69 262 GLN B CA 1
ATOM 4117 C C . GLN B 1 262 ? -51.531 53.875 15.891 1 45.69 262 GLN B C 1
ATOM 4119 O O . GLN B 1 262 ? -52.188 52.938 16.344 1 45.69 262 GLN B O 1
ATOM 4124 N N . ALA B 1 263 ? -50.5 54.25 16.672 1 33.97 263 ALA B N 1
ATOM 4125 C CA . ALA B 1 263 ? -50.562 54.344 18.125 1 33.97 263 ALA B CA 1
ATOM 4126 C C . ALA B 1 263 ? -51.438 55.531 18.562 1 33.97 263 ALA B C 1
ATOM 4128 O O . ALA B 1 263 ? -51.406 56.594 17.922 1 33.97 263 ALA B O 1
#

Sequence (526 aa):
MTWSPMYLIRWLHKWFGLVLGLQFLLWALSGAVMALLDHHKVSGEHALAPPAEIPAAASLLPLARVTDAAGQPITKLRLKPLYDSWVYEVTTPGGVKILNASTGEPIAIDAGKARELAVAGFTGYEPPKSVTYVAKPTLETRDLSLPVWRVEFADKERHALLVSATTGEVLAAKNDTWRLWDIAWMLHIMDYDDRQSFNHPLIVTLGTGAAWLALSGLILLFRSFRRSDVAWILDPLERIAERRRAKRTASLPAAAKDSRPQAMTWSPMYLIRWLHKWFGLVLGLQFLLWALSGAVMALLDHHKVSGEHALAPPAEIPAAASLLPLARVTDAAGQPITKLRLKPLYDSWVYEVTTPGGVKILNASTGEPIAIDAGKARELAVAGFTGYEPPKSVTYVAKPTLETRDLSLPVWRVEFADKERHALLVSATTGEVLAAKNDTWRLWDIAWMLHIMDYDDRQSFNHPLIVTLGTGAAWLALSGLILLFRSFRRSDVAWILDPLERIAERRRAKRTASLPAAAKDSRPQA

Solvent-accessible surface area (backbone atoms only — not comparable to full-atom values): 28736 Å² total; per-residue (Å²): 130,82,70,48,73,62,53,51,48,53,52,48,44,54,58,48,37,67,71,43,32,61,54,48,26,48,39,25,46,23,49,26,50,50,19,66,45,54,63,63,62,35,57,22,59,76,46,46,42,75,82,70,88,66,78,69,75,91,56,69,54,47,55,69,56,50,44,59,63,63,72,47,70,65,67,32,37,33,41,37,74,57,81,93,42,54,29,33,40,39,28,31,95,88,41,70,44,31,22,33,28,59,78,52,48,75,55,78,46,44,70,67,52,42,49,52,46,44,56,68,33,35,60,66,84,58,56,72,67,46,77,40,84,40,74,64,80,43,89,91,41,65,89,53,78,72,38,28,32,40,36,29,29,64,44,96,53,44,39,29,37,31,23,25,40,59,75,53,47,74,75,45,41,43,31,50,60,27,52,53,40,51,52,27,48,20,61,51,39,63,21,86,77,83,55,76,55,45,62,44,70,67,44,33,52,50,26,47,48,44,25,51,46,32,48,47,49,44,54,52,52,62,67,66,57,47,72,78,78,44,34,81,62,48,49,55,52,50,50,51,51,53,50,52,51,50,50,57,60,64,69,52,59,74,72,70,73,62,66,63,80,82,129,130,83,68,49,73,62,52,51,49,52,51,47,44,53,58,49,38,66,71,43,32,61,54,48,28,48,38,24,45,24,48,25,51,50,20,67,44,55,62,62,62,34,56,23,59,76,45,46,41,76,81,70,87,64,79,68,76,90,56,68,54,48,55,70,56,49,44,60,64,64,72,48,70,65,66,32,37,33,40,38,72,58,80,93,41,54,27,34,40,39,29,31,96,89,42,69,43,31,22,33,29,59,79,52,48,76,56,78,47,45,71,67,51,42,47,52,46,45,56,69,33,34,60,66,86,59,55,72,68,46,78,43,83,40,74,64,79,44,89,91,41,64,91,53,78,72,37,26,32,40,34,28,29,64,44,94,53,43,37,28,36,32,22,26,41,60,76,53,46,73,76,46,41,42,31,50,60,26,53,53,41,50,52,27,48,19,62,50,40,64,21,88,80,84,54,75,55,45,62,46,68,66,45,32,54,51,26,49,50,45,26,51,47,32,49,48,50,43,54,52,50,60,67,67,57,48,70,79,74,45,36,81,60,47,47,56,50,49,51,51,50,51,50,51,50,51,50,57,60,64,69,50,60,76,73,70,76,64,68,63,80,84,127

Secondary structure (DSSP, 8-state):
----HHHHHHHHHHHHHHHHHHHHHHHHHHHHHHHHS-HHHHHTGGGBPPPP--PPPSS---HHHHHHHH-S--SEEEEEEETTEEEEEEEETTEEEEEETTT--B----HHHHHHHHHHHB-S-SPEEEEEEE-S--TTTTTSPSPEEEEEE-STT--EEEEETTT--EEEEE-HHHHHHHHHHHHHHT--SSS----SHHHHHHHHHHHHHHHHHHHHHHHH--GGGSHHHHHHHHHHHHHHHHHHHHTS-HHHHT-----/----HHHHHHHHHHHHHHHHHHHHHHHHHHHHHHHHS-HHHHHTGGGBPPPP--PPPSS---HHHHHHHH-S--SEEEEEEETTEEEEEEEETTEEEEEETTT--B----HHHHHHHHHHHB-S-SPEEEEEEE-S--TTTTTSPSPEEEEEE-STT--EEEEETTT--EEEEE-HHHHHHHHHHHHHHT--SSS----SHHHHHHHHHHHHHHHHHHHHHHHH--GGGSHHHHHHHHHHHHHHHHHHHHTS-HHHHT-----

Radius of gyration: 33.53 Å; Cα contacts (8 Å, |Δi|>4): 814; chains: 2; bounding box: 104×93×67 Å

InterPro domains:
  IPR005625 PepSY-associated TM protein [PF03929] (10-236)

Nearest PDB structures (foldseek):
  4hbr-assembly4_D  TM=4.145E-01  e=2.355E-01  Bacteroides eggerthii DSM 20697
  1mb1-assembly1_A  TM=6.306E-01  e=3.648E+00  Saccharomyces cerevisiae
  3f6g-assembly1_A  TM=2.985E-01  e=2.205E+00  Leptospira interrogans
  4hbr-assembly4_D  TM=4.163E-01  e=2.071E-01  Bacteroides eggerthii DSM 20697
  1mb1-assembly1_A  TM=6.303E-01  e=3.736E+00  Saccharomyces cerevisiae

pLDDT: mean 89.45, std 10.95, range [33.97, 98.88]